Protein AF-0000000072590281 (afdb_homodimer)

InterPro domains:
  IPR000994 Peptidase M24 [PF00557] (17-246)
  IPR001714 Peptidase M24, methionine aminopeptidase [PR00599] (73-86)
  IPR001714 Peptidase M24, methionine aminopeptidase [PR00599] (96-112)
  IPR001714 Peptidase M24, methionine aminopeptidase [PR00599] (166-178)
  IPR001714 Peptidase M24, methionine aminopeptidase [PR00599] (197-209)
  IPR002467 Peptidase M24A, methionine aminopeptidase, subfamily 1 [MF_01974] (7-255)
  IPR002467 Peptidase M24A, methionine aminopeptidase, subfamily 1 [PS00680] (172-190)
  IPR00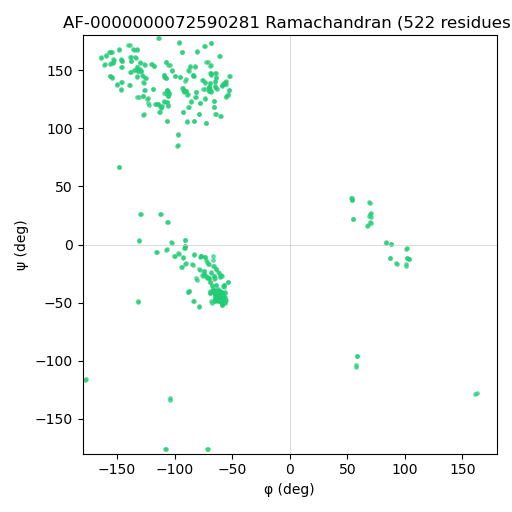2467 Peptidase M24A, methionine aminopeptidase, subfamily 1 [TIGR00500] (7-254)
  IPR002467 Peptidase M24A, methionine aminopeptidase, subfamily 1 [cd01086] (15-254)
  IPR036005 Creatinase/aminopeptidase-like [G3DSA:3.90.230.10] (5-262)
  IPR036005 Creatinase/aminopeptidase-like [SSF55920] (9-259)

Solvent-accessible surface area (backbone atoms only — not comparable to full-atom values): 25759 Å² total; per-residue (Å²): 125,67,49,61,65,60,65,64,64,49,48,72,70,51,48,54,39,26,38,51,12,13,43,50,26,31,48,47,58,61,60,50,56,81,68,62,44,64,70,40,27,38,30,57,52,32,50,52,50,42,48,43,35,40,71,72,64,66,29,41,46,48,40,42,56,48,58,66,36,86,40,38,36,27,43,13,51,35,26,25,54,40,50,15,71,51,31,77,82,47,54,41,43,74,35,37,39,34,28,46,33,31,27,22,33,29,93,69,13,30,14,49,35,29,40,68,45,70,19,81,68,47,51,67,70,59,50,50,49,43,52,51,43,43,46,29,53,50,56,28,59,72,66,45,34,54,66,38,53,55,41,51,44,1,37,48,22,34,56,51,42,48,73,71,62,31,23,58,44,75,56,47,30,21,24,5,50,35,50,33,80,71,38,38,52,76,36,53,51,40,72,49,91,59,90,80,43,58,37,43,57,33,31,37,32,33,52,48,51,38,34,19,62,46,68,45,53,64,48,67,41,96,85,73,52,30,24,29,34,69,83,62,33,45,34,30,36,31,34,38,24,34,34,32,30,90,84,15,65,42,66,45,32,66,42,77,82,52,59,63,64,74,104,124,68,49,62,66,59,67,63,65,50,50,72,68,52,47,54,38,27,39,52,11,13,41,52,25,31,49,48,58,60,59,50,57,80,66,62,43,62,72,41,27,40,30,57,52,34,49,54,51,41,48,44,35,41,71,73,64,66,31,41,46,48,40,42,54,50,58,66,36,87,38,39,38,27,44,14,51,35,27,25,54,40,49,16,71,51,31,78,83,48,56,41,42,76,34,38,41,33,28,47,33,31,27,23,32,28,95,69,13,32,13,48,35,30,40,68,46,67,19,80,70,48,52,66,70,59,51,50,48,41,51,50,44,43,48,29,53,51,56,29,59,73,66,45,35,52,65,38,52,55,40,50,45,1,36,49,24,34,56,53,42,46,73,72,61,32,24,59,43,76,57,45,30,21,26,5,50,34,51,33,79,72,38,38,51,77,35,53,52,41,71,52,92,60,89,80,41,57,38,44,56,33,32,37,32,33,51,49,51,38,37,20,60,47,66,47,53,62,48,68,42,95,84,73,52,30,26,28,33,68,84,63,34,46,34,32,37,32,34,40,23,33,33,33,30,90,83,15,67,43,67,45,33,67,44,78,82,53,60,62,64,76,103

Sequence (526 aa):
MDIIMSIDIKSTNEIIKIRKSCKIASEVLTMIENYIEPGISTEKLNKICHEYIVKKKHAFPASLGYCGFPKSVCISINDVVCHGIPNKKIILKDGDILNIDVAVIKDEYYGDTSKMFFVKDVKKEAIDLCKSTQKSLYLAIKKIHPGMRLRKIGSIIQKYIESKNYSIVREYCGHGIGKCFHEEPQILHYDAYDKEIKLKPGMIFTIEPMVNIGSKNVYTGKDGWTVKTKDKSLSAQYEHTILITNYGCEVMTLREEELLLKQMDIIMSIDIKSTNEIIKIRKSCKIASEVLTMIENYIEPGISTEKLNKICHEYIVKKKHAFPASLGYCGFPKSVCISINDVVCHGIPNKKIILKDGDILNIDVAVIKDEYYGDTSKMFFVKDVKKEAIDLCKSTQKSLYLAIKKIHPGMRLRKIGSIIQKYIESKNYSIVREYCGHGIGKCFHEEPQILHYDAYDKEIKLKPGMIFTIEPMVNIGSKNVYTGKDGWTVKTKDKSLSAQYEHTILITNYGCEVMTLREEELLLKQ

Secondary structure (DSSP, 8-state):
--EE-SPP---HHHHHHHHHHHHHHHHHHHHHGGG--TT-BHHHHHHHHHHIIIIIS--EETTTTGGG--SSSEEEETTEEE-PPP-TT-B--TT-EEEEEEEEEETTEEEEEEEEEE-SS--HHHHHHHHHHHHHHHHHHHH--TT-BTHHHHHHHHHHHHHTT-EE--SEEEEE-SSSSSEEEEE-SSS---TT-B--TT-EEEE--EEESS-S-EEE-TTSS-EEETT---EEE-BEEEEE-SSSEEETT--HHHHGGG-/--EE-SPP---HHHHHHHHHHHHHHHHHHHHHGGG--TT-BHHHHHHHHHHIIIIIS--EETTTTGGG--SSSEEEETTEEE-PPP-TT-B--TT-EEEEEEEEEETTEEEEEEEEEE-SS--HHHHHHHHHHHHHHHHHHHH--TT-BTHHHHHHHHHHHHHTT-EE--SEEEEE-SSSSSEEEEE-SSS---TT-B--TT-EEEE--EEESS-S-EEE-TTSS-EEETT---EEE-BEEEEE-SSSEEETT--HHHHGGG-

Organism: Wigglesworthia glossinidia brevipalpis (NCBI:txid36870)

Radius of gyration: 23.71 Å; Cα contacts (8 Å, |Δi|>4): 1382; chains: 2; bounding box: 49×71×56 Å

Foldseek 3Di:
DDADADFDQADPVLVVQQLLQLQLQLVLVVVLLVVQEFFAFQVVSQVVSQCCQCPVVVWAQPQPCVVHLHTSKWKAKFQWQTQHRTDRPHTDHAQIKIKIKTWIDDPLWIHIWIAIHHHHDHDPLLVCQRVLQVVLQVQLQVPFAFFDWLLVSLPSSQVSQVVVVKDWAFPAFKAWTTSDRHHDDTRGNHRDDRVRDTDDARTKMKGKIKIWRDDNDWDDDPVRGTIGHPVSGTMTMTMFIWGHHNGGIDGSNDHPVCVVVVD/DDADADFDQADPVQVVQQLLQLQLQLVLVVVLLVVQEFFAFLVVSQVVSQCCQCPVVVWAQPQPCVVHLHTSKWKAKFQWQTQHRTDRPHTDHAQIKIKIWTWIDDPLWIHIWIAMHHHHDHDPLLVCQRVLQVVLQVQLQVVFAFFDWLLVSLPSSQVSQVVVVKDWAFPAFKAWTTSDRHHDDTRGNHRDDRVRDTDDARTKMKGKIKIWRDDNDWDDDPVRGTIGHPVSGTMTMTMFIWGHHNGGIDGSNDHPVCVVVVD

pLDDT: mean 96.25, std 7.37, range [31.98, 98.94]

Structure (mmCIF, N/CA/C/O backbone):
data_AF-0000000072590281-model_v1
#
loop_
_entity.id
_entity.type
_entity.pdbx_description
1 polymer 'Methionine aminopeptidase'
#
loop_
_atom_site.group_PDB
_atom_site.id
_atom_site.type_symbol
_atom_site.label_atom_id
_atom_site.label_alt_id
_atom_site.label_comp_id
_atom_site.label_asym_id
_atom_site.label_entity_id
_atom_site.label_seq_id
_atom_site.pdbx_PDB_ins_code
_atom_site.Cartn_x
_atom_site.Cartn_y
_atom_site.Cartn_z
_atom_site.occupancy
_atom_site.B_iso_or_equiv
_atom_site.auth_seq_id
_atom_site.auth_comp_id
_atom_site.auth_asym_id
_atom_site.auth_atom_id
_atom_site.pdbx_PDB_model_num
ATOM 1 N N . MET A 1 1 ? -0.5 11.766 1.524 1 83.56 1 MET A N 1
ATOM 2 C CA . MET A 1 1 ? -1.452 10.766 2 1 83.56 1 MET A CA 1
ATOM 3 C C . MET A 1 1 ? -0.759 9.727 2.881 1 83.56 1 MET A C 1
ATOM 5 O O . MET A 1 1 ? 0.384 9.352 2.621 1 83.56 1 MET A O 1
ATOM 9 N N . ASP A 1 2 ? -1.492 9.344 3.893 1 83.31 2 ASP A N 1
ATOM 10 C CA . ASP A 1 2 ? -0.915 8.438 4.879 1 83.31 2 ASP A CA 1
ATOM 11 C C . ASP A 1 2 ? -1.476 7.027 4.723 1 83.31 2 ASP A C 1
ATOM 13 O O . ASP A 1 2 ? -2.527 6.836 4.109 1 83.31 2 ASP A O 1
ATOM 17 N N . ILE A 1 3 ? -0.644 6.117 5.176 1 82.38 3 ILE A N 1
ATOM 18 C CA . ILE A 1 3 ? -1.155 4.754 5.195 1 82.38 3 ILE A CA 1
ATOM 19 C C . ILE A 1 3 ? -2.238 4.621 6.266 1 82.38 3 ILE A C 1
ATOM 21 O O . ILE A 1 3 ? -2.072 5.102 7.387 1 82.38 3 ILE A O 1
ATOM 25 N N . ILE A 1 4 ? -3.33 4.035 5.887 1 81 4 ILE A N 1
ATOM 26 C CA . ILE A 1 4 ? -4.383 3.688 6.836 1 81 4 ILE A CA 1
ATOM 27 C C . ILE A 1 4 ? -4.086 2.328 7.461 1 81 4 ILE A C 1
ATOM 29 O O . ILE A 1 4 ? -3.984 1.321 6.758 1 81 4 ILE A O 1
ATOM 33 N N . MET A 1 5 ? -4.008 2.291 8.703 1 81.38 5 MET A N 1
ATOM 34 C CA . MET A 1 5 ? -3.639 1.045 9.367 1 81.38 5 MET A CA 1
ATOM 35 C C . MET A 1 5 ? -4.879 0.241 9.75 1 81.38 5 MET A C 1
ATOM 37 O O . MET A 1 5 ? -4.781 -0.947 10.062 1 81.38 5 MET A O 1
ATOM 41 N N . SER A 1 6 ? -6.043 0.885 9.648 1 84.31 6 SER A N 1
ATOM 42 C CA . SER A 1 6 ? -7.273 0.19 10.016 1 84.31 6 SER A CA 1
ATOM 43 C C . SER A 1 6 ? -7.77 -0.692 8.875 1 84.31 6 SER A C 1
ATOM 45 O O . SER A 1 6 ? -7.457 -0.441 7.707 1 84.31 6 SER A O 1
ATOM 47 N N . ILE A 1 7 ? -8.492 -1.733 9.227 1 92.62 7 ILE A N 1
ATOM 48 C CA . ILE A 1 7 ? -9.07 -2.648 8.25 1 92.62 7 ILE A CA 1
ATOM 49 C C . ILE A 1 7 ? -10.453 -2.156 7.836 1 92.62 7 ILE A C 1
ATOM 51 O O . ILE A 1 7 ? -11.312 -1.911 8.688 1 92.62 7 ILE A O 1
ATOM 55 N N . ASP A 1 8 ? -10.68 -2.059 6.609 1 91.31 8 ASP A N 1
ATOM 56 C CA . ASP A 1 8 ? -11.938 -1.557 6.07 1 91.31 8 ASP A CA 1
ATOM 57 C C . ASP A 1 8 ? -13 -2.652 6.051 1 91.31 8 ASP A C 1
ATOM 59 O O . ASP A 1 8 ? -12.758 -3.756 5.562 1 91.31 8 ASP A O 1
ATOM 63 N N . ILE A 1 9 ? -14.102 -2.357 6.625 1 95.81 9 ILE A N 1
ATOM 64 C CA . ILE A 1 9 ? -15.281 -3.201 6.477 1 95.81 9 ILE A CA 1
ATOM 65 C C . ILE A 1 9 ? -16.141 -2.697 5.316 1 95.81 9 ILE A C 1
ATOM 67 O O . ILE A 1 9 ? -16.719 -1.615 5.395 1 95.81 9 ILE A O 1
ATOM 71 N N . LYS A 1 10 ? -16.234 -3.51 4.277 1 97.38 10 LYS A N 1
ATOM 72 C CA . LYS A 1 10 ? -16.844 -3.07 3.021 1 97.38 10 LYS A CA 1
ATOM 73 C C . LYS A 1 10 ? -18.359 -3.018 3.133 1 97.38 10 LYS A C 1
ATOM 75 O O . LYS A 1 10 ? -18.969 -3.895 3.742 1 97.38 10 LYS A O 1
ATOM 80 N N . SER A 1 11 ? -18.938 -2.027 2.529 1 96 11 SER A N 1
ATOM 81 C CA . SER A 1 11 ? -20.391 -1.943 2.402 1 96 11 SER A CA 1
ATOM 82 C C . SER A 1 11 ? -20.906 -2.934 1.366 1 96 11 SER A C 1
ATOM 84 O O . SER A 1 11 ? -20.125 -3.494 0.588 1 96 11 SER A O 1
ATOM 86 N N . THR A 1 12 ? -22.219 -3.055 1.34 1 97.19 12 THR A N 1
ATOM 87 C CA . THR A 1 12 ? -22.844 -3.949 0.376 1 97.19 12 THR A CA 1
ATOM 88 C C . THR A 1 12 ? -22.531 -3.514 -1.053 1 97.19 12 THR A C 1
ATOM 90 O O . THR A 1 12 ? -22.25 -4.348 -1.914 1 97.19 12 THR A O 1
ATOM 93 N N . ASN A 1 13 ? -22.594 -2.252 -1.227 1 96.94 13 ASN A N 1
ATOM 94 C CA . ASN A 1 13 ? -22.312 -1.729 -2.561 1 96.94 13 ASN A CA 1
ATOM 95 C C . ASN A 1 13 ? -20.859 -1.986 -2.971 1 96.94 13 ASN A C 1
ATOM 97 O O . ASN A 1 13 ? -20.594 -2.365 -4.113 1 96.94 13 ASN A O 1
ATOM 101 N N . GLU A 1 14 ? -19.969 -1.779 -2.105 1 97.31 14 GLU A N 1
ATOM 102 C CA . GLU A 1 14 ? -18.562 -2.062 -2.381 1 97.31 14 GLU A CA 1
ATOM 103 C C . GLU A 1 14 ? -18.359 -3.541 -2.691 1 97.31 14 GLU A C 1
ATOM 105 O O . GLU A 1 14 ? -17.609 -3.887 -3.609 1 97.31 14 GLU A O 1
ATOM 110 N N . ILE A 1 15 ? -18.984 -4.359 -1.955 1 98.44 15 ILE A N 1
ATOM 111 C CA . ILE A 1 15 ? -18.859 -5.805 -2.119 1 98.44 15 ILE A CA 1
ATOM 112 C C . ILE A 1 15 ? -19.312 -6.203 -3.521 1 98.44 15 ILE A C 1
ATOM 114 O O . ILE A 1 15 ? -18.641 -7.008 -4.188 1 98.44 15 ILE A O 1
ATOM 118 N N . ILE A 1 16 ? -20.359 -5.645 -3.99 1 98.38 16 ILE A N 1
ATOM 119 C CA . ILE A 1 16 ? -20.891 -5.945 -5.316 1 98.38 16 ILE A CA 1
ATOM 120 C C . ILE A 1 16 ? -19.875 -5.555 -6.383 1 98.38 16 ILE A C 1
ATOM 122 O O . ILE A 1 16 ? -19.625 -6.316 -7.32 1 98.38 16 ILE A O 1
ATOM 126 N N . LYS A 1 17 ? -19.281 -4.434 -6.219 1 98.38 17 LYS A N 1
ATOM 127 C CA . LYS A 1 17 ? -18.312 -3.938 -7.191 1 98.38 17 LYS A CA 1
ATOM 128 C C . LYS A 1 17 ? -17.031 -4.781 -7.18 1 98.38 17 LYS A C 1
ATOM 130 O O . LYS A 1 17 ? -16.484 -5.098 -8.234 1 98.38 17 LYS A O 1
ATOM 135 N N . ILE A 1 18 ? -16.609 -5.129 -6 1 98.69 18 ILE A N 1
ATOM 136 C CA . ILE A 1 18 ? -15.406 -5.957 -5.883 1 98.69 18 ILE A CA 1
ATOM 137 C C . ILE A 1 18 ? -15.68 -7.336 -6.48 1 98.69 18 ILE A C 1
ATOM 139 O O . ILE A 1 18 ? -14.82 -7.898 -7.168 1 98.69 18 ILE A O 1
ATOM 143 N N . ARG A 1 19 ? -16.859 -7.855 -6.238 1 98.38 19 ARG A N 1
ATOM 144 C CA . ARG A 1 19 ? -17.25 -9.141 -6.805 1 98.38 19 ARG A CA 1
ATOM 145 C C . ARG A 1 19 ? -17.141 -9.125 -8.328 1 98.38 19 ARG A C 1
ATOM 147 O O . ARG A 1 19 ? -16.672 -10.102 -8.93 1 98.38 19 ARG A O 1
ATOM 154 N N . LYS A 1 20 ? -17.547 -8.055 -8.898 1 98.56 20 LYS A N 1
ATOM 155 C CA . LYS A 1 20 ? -17.469 -7.918 -10.344 1 98.56 20 LYS A CA 1
ATOM 156 C C . LYS A 1 20 ? -16.031 -7.988 -10.836 1 98.56 20 LYS A C 1
ATOM 158 O O . LYS A 1 20 ? -15.727 -8.703 -11.789 1 98.56 20 LYS A O 1
ATOM 163 N N . SER A 1 21 ? -15.148 -7.242 -10.219 1 98.81 21 SER A N 1
ATOM 164 C CA . SER A 1 21 ? -13.734 -7.258 -10.578 1 98.81 21 SER A CA 1
ATOM 165 C C . SER A 1 21 ? -13.125 -8.641 -10.375 1 98.81 21 SER A C 1
ATOM 167 O O . SER A 1 21 ? -12.336 -9.109 -11.203 1 98.81 21 SER A O 1
ATOM 169 N N . CYS A 1 22 ? -13.508 -9.289 -9.281 1 98.75 22 CYS A N 1
ATOM 170 C CA . CYS A 1 22 ? -13.008 -10.625 -8.977 1 98.75 22 CYS A CA 1
ATOM 171 C C . CYS A 1 22 ? -13.461 -11.625 -10.039 1 98.75 22 CYS A C 1
ATOM 173 O O . CYS A 1 22 ? -12.68 -12.477 -10.461 1 98.75 22 CYS A O 1
ATOM 175 N N . LYS A 1 23 ? -14.68 -11.508 -10.422 1 98.38 23 LYS A N 1
ATOM 176 C CA . LYS A 1 23 ? -15.203 -12.391 -11.461 1 98.38 23 LYS A CA 1
ATOM 177 C C . LYS A 1 23 ? -14.422 -12.227 -12.766 1 98.38 23 LYS A C 1
ATOM 179 O O . LYS A 1 23 ? -14.062 -13.211 -13.406 1 98.38 23 LYS A O 1
ATOM 184 N N . ILE A 1 24 ? -14.18 -11 -13.141 1 98.75 24 ILE A N 1
ATOM 185 C CA . ILE A 1 24 ? -13.438 -10.734 -14.367 1 98.75 24 ILE A CA 1
ATOM 186 C C . ILE A 1 24 ? -12.047 -11.352 -14.273 1 98.75 24 ILE A C 1
ATOM 188 O O . ILE A 1 24 ? -11.586 -12.016 -15.203 1 98.75 24 ILE A O 1
ATOM 192 N N . ALA A 1 25 ? -11.352 -11.125 -13.148 1 98.75 25 ALA A N 1
ATOM 193 C CA . ALA A 1 25 ? -10.016 -11.688 -12.953 1 98.75 25 ALA A CA 1
ATOM 194 C C . ALA A 1 25 ? -10.031 -13.203 -13.094 1 98.75 25 ALA A C 1
ATOM 196 O O . ALA A 1 25 ? -9.164 -13.789 -13.742 1 98.75 25 ALA A O 1
ATOM 197 N N . SER A 1 26 ? -11.008 -13.82 -12.484 1 98.25 26 SER A N 1
ATOM 198 C CA . SER A 1 26 ? -11.164 -15.273 -12.562 1 98.25 26 SER A CA 1
ATOM 199 C C . SER A 1 26 ? -11.391 -15.719 -14 1 98.25 26 SER A C 1
ATOM 201 O O . SER A 1 26 ? -10.836 -16.734 -14.438 1 98.25 26 SER A O 1
ATOM 203 N N . GLU A 1 27 ? -12.18 -15.016 -14.719 1 98.31 27 GLU A N 1
ATOM 204 C CA . GLU A 1 27 ? -12.484 -15.344 -16.109 1 98.31 27 GLU A CA 1
ATOM 205 C C . GLU A 1 27 ? -11.234 -15.258 -16.984 1 98.31 27 GLU A C 1
ATOM 207 O O . GLU A 1 27 ? -11.086 -16.016 -17.938 1 98.31 27 GLU A O 1
ATOM 212 N N . VAL A 1 28 ? -10.367 -14.32 -16.672 1 98.69 28 VAL A N 1
ATOM 213 C CA . VAL A 1 28 ? -9.117 -14.195 -17.406 1 98.69 28 VAL A CA 1
ATOM 214 C C . VAL A 1 28 ? -8.305 -15.484 -17.281 1 98.69 28 VAL A C 1
ATOM 216 O O . VAL A 1 28 ? -7.777 -15.992 -18.266 1 98.69 28 VAL A O 1
ATOM 219 N N . LEU A 1 29 ? -8.242 -16.031 -16.094 1 98.62 29 LEU A N 1
ATOM 220 C CA . LEU A 1 29 ? -7.477 -17.25 -15.852 1 98.62 29 LEU A CA 1
ATOM 221 C C . LEU A 1 29 ? -8.102 -18.422 -16.578 1 98.62 29 LEU A C 1
ATOM 223 O O . LEU A 1 29 ? -7.391 -19.297 -17.094 1 98.62 29 LEU A O 1
ATOM 227 N N . THR A 1 30 ? -9.383 -18.453 -16.578 1 97.56 30 THR A N 1
ATOM 228 C CA . THR A 1 30 ? -10.078 -19.516 -17.297 1 97.56 30 THR A CA 1
ATOM 229 C C . THR A 1 30 ? -9.828 -19.422 -18.797 1 97.56 30 THR A C 1
ATOM 231 O O . THR A 1 30 ? -9.492 -20.422 -19.438 1 97.56 30 THR A O 1
ATOM 234 N N . MET A 1 31 ? -9.938 -18.266 -19.312 1 98 31 MET A N 1
ATOM 235 C CA . MET A 1 31 ? -9.789 -18.031 -20.75 1 98 31 MET A CA 1
ATOM 236 C C . MET A 1 31 ? -8.367 -18.344 -21.203 1 98 31 MET A C 1
ATOM 238 O O . MET A 1 31 ? -8.172 -18.984 -22.234 1 98 31 MET A O 1
ATOM 242 N N . ILE A 1 32 ? -7.371 -17.969 -20.453 1 98.69 32 ILE A N 1
ATOM 243 C CA . ILE A 1 32 ? -5.984 -18 -20.906 1 98.69 32 ILE A CA 1
ATOM 244 C C . ILE A 1 32 ? -5.488 -19.438 -20.938 1 98.69 32 ILE A C 1
ATOM 246 O O . ILE A 1 32 ? -4.504 -19.75 -21.609 1 98.69 32 ILE A O 1
ATOM 250 N N . GLU A 1 33 ? -6.137 -20.281 -20.156 1 97.62 33 GLU A N 1
ATOM 251 C CA . GLU A 1 33 ? -5.734 -21.688 -20.062 1 97.62 33 GLU A CA 1
ATOM 252 C C . GLU A 1 33 ? -5.656 -22.328 -21.438 1 97.62 33 GLU A C 1
ATOM 254 O O . GLU A 1 33 ? -4.773 -23.156 -21.703 1 97.62 33 GLU A O 1
ATOM 259 N N . ASN A 1 34 ? -6.484 -21.922 -22.375 1 96.75 34 ASN A N 1
ATOM 260 C CA . ASN A 1 34 ? -6.59 -22.516 -23.719 1 96.75 34 ASN A CA 1
ATOM 261 C C . ASN A 1 34 ? -5.398 -22.141 -24.594 1 96.75 34 ASN A C 1
ATOM 263 O O . ASN A 1 34 ? -5.184 -22.75 -25.641 1 96.75 34 ASN A O 1
ATOM 267 N N . TYR A 1 35 ? -4.625 -21.234 -24.141 1 98.62 35 TYR A N 1
ATOM 268 C CA . TYR A 1 35 ? -3.529 -20.734 -24.969 1 98.62 35 TYR A CA 1
ATOM 269 C C . TYR A 1 35 ? -2.188 -21.25 -24.438 1 98.62 35 TYR A C 1
ATOM 271 O O . TYR A 1 35 ? -1.148 -21.031 -25.078 1 98.62 35 TYR A O 1
ATOM 279 N N . ILE A 1 36 ? -2.188 -21.938 -23.344 1 98.62 36 ILE A N 1
ATOM 280 C CA . ILE A 1 36 ? -0.951 -22.391 -22.719 1 98.62 36 ILE A CA 1
ATOM 281 C C . ILE A 1 36 ? -0.476 -23.672 -23.375 1 98.62 36 ILE A C 1
ATOM 283 O O . ILE A 1 36 ? -1.041 -24.75 -23.156 1 98.62 36 ILE A O 1
ATOM 287 N N . GLU A 1 37 ? 0.53 -23.547 -24.141 1 98.38 37 GLU A N 1
ATOM 288 C CA . GLU A 1 37 ? 1.135 -24.656 -24.875 1 98.38 37 GLU A CA 1
ATOM 289 C C . GLU A 1 37 ? 2.613 -24.391 -25.156 1 98.38 37 GLU A C 1
ATOM 291 O O . GLU A 1 37 ? 3.053 -23.234 -25.172 1 98.38 37 GLU A O 1
ATOM 296 N N . PRO A 1 38 ? 3.332 -25.531 -25.375 1 98.56 38 PRO A N 1
ATOM 297 C CA . PRO A 1 38 ? 4.742 -25.328 -25.719 1 98.56 38 PRO A CA 1
ATOM 298 C C . PRO A 1 38 ? 4.926 -24.422 -26.938 1 98.56 38 PRO A C 1
ATOM 300 O O . PRO A 1 38 ? 4.168 -24.531 -27.906 1 98.56 38 PRO A O 1
ATOM 303 N N . GLY A 1 39 ? 5.957 -23.516 -26.859 1 98.69 39 GLY A N 1
ATOM 304 C CA . GLY A 1 39 ? 6.293 -22.703 -28.016 1 98.69 39 GLY A CA 1
ATOM 305 C C . GLY A 1 39 ? 5.742 -21.297 -27.938 1 98.69 39 GLY A C 1
ATOM 306 O O . GLY A 1 39 ? 6.195 -20.406 -28.656 1 98.69 39 GLY A O 1
ATOM 307 N N . ILE A 1 40 ? 4.789 -21.031 -27.078 1 98.75 40 ILE A N 1
ATOM 308 C CA . ILE A 1 40 ? 4.238 -19.688 -26.938 1 98.75 40 ILE A CA 1
ATOM 309 C C . ILE A 1 40 ? 5.113 -18.859 -26 1 98.75 40 ILE A C 1
ATOM 311 O O . ILE A 1 40 ? 5.613 -19.375 -25 1 98.75 40 ILE A O 1
ATOM 315 N N . SER A 1 41 ? 5.238 -17.609 -26.266 1 98.88 41 SER A N 1
ATOM 316 C CA . SER A 1 41 ? 5.984 -16.734 -25.375 1 98.88 41 SER A CA 1
ATOM 317 C C . SER A 1 41 ? 5.098 -16.188 -24.25 1 98.88 41 SER A C 1
ATOM 319 O O . SER A 1 41 ? 3.885 -16.062 -24.422 1 98.88 41 SER A O 1
ATOM 321 N N . THR A 1 42 ? 5.688 -15.867 -23.172 1 98.88 42 THR A N 1
ATOM 322 C CA . THR A 1 42 ? 4.91 -15.273 -22.094 1 98.88 42 THR A CA 1
ATOM 323 C C . THR A 1 42 ? 4.379 -13.906 -22.484 1 98.88 42 THR A C 1
ATOM 325 O O . THR A 1 42 ? 3.314 -13.484 -22.031 1 98.88 42 THR A O 1
ATOM 328 N N . GLU A 1 43 ? 5.086 -13.227 -23.391 1 98.88 43 GLU A N 1
ATOM 329 C CA . GLU A 1 43 ? 4.59 -11.953 -23.906 1 98.88 43 GLU A CA 1
ATOM 330 C C . GLU A 1 43 ? 3.293 -12.141 -24.688 1 98.88 43 GLU A C 1
ATOM 332 O O . GLU A 1 43 ? 2.375 -11.32 -24.578 1 98.88 43 GLU A O 1
ATOM 337 N N . LYS A 1 44 ? 3.299 -13.133 -25.469 1 98.88 44 LYS A N 1
ATOM 338 C CA . LYS A 1 44 ? 2.066 -13.406 -26.203 1 98.88 44 LYS A CA 1
ATOM 339 C C . LYS A 1 44 ? 0.905 -13.68 -25.25 1 98.88 44 LYS A C 1
ATOM 341 O O . LYS A 1 44 ? -0.207 -13.188 -25.469 1 98.88 44 LYS A O 1
ATOM 346 N N . LEU A 1 45 ? 1.143 -14.438 -24.219 1 98.94 45 LEU A N 1
ATOM 347 C CA . LEU A 1 45 ? 0.119 -14.68 -23.203 1 98.94 45 LEU A CA 1
ATOM 348 C C . LEU A 1 45 ? -0.322 -13.375 -22.547 1 98.94 45 LEU A C 1
ATOM 350 O O . LEU A 1 45 ? -1.518 -13.148 -22.359 1 98.94 45 LEU A O 1
ATOM 354 N N . ASN A 1 46 ? 0.625 -12.531 -22.25 1 98.94 46 ASN A N 1
ATOM 355 C CA . ASN A 1 46 ? 0.331 -11.219 -21.672 1 98.94 46 ASN A CA 1
ATOM 356 C C . ASN A 1 46 ? -0.585 -10.406 -22.594 1 98.94 46 ASN A C 1
ATOM 358 O O . ASN A 1 46 ? -1.542 -9.789 -22.125 1 98.94 46 ASN A O 1
ATOM 362 N N . LYS A 1 47 ? -0.299 -10.406 -23.844 1 98.88 47 LYS A N 1
ATOM 363 C CA . LYS A 1 47 ? -1.089 -9.648 -24.812 1 98.88 47 LYS A CA 1
ATOM 364 C C . LYS A 1 47 ? -2.516 -10.18 -24.891 1 98.88 47 LYS A C 1
ATOM 366 O O . LYS A 1 47 ? -3.471 -9.406 -24.969 1 98.88 47 LYS A O 1
ATOM 371 N N . ILE A 1 48 ? -2.604 -11.469 -24.844 1 98.94 48 ILE A N 1
ATOM 372 C CA . ILE A 1 48 ? -3.92 -12.094 -24.906 1 98.94 48 ILE A CA 1
ATOM 373 C C . ILE A 1 48 ? -4.734 -11.688 -23.672 1 98.94 48 ILE A C 1
ATOM 375 O O . ILE A 1 48 ? -5.898 -11.305 -23.781 1 98.94 48 ILE A O 1
ATOM 379 N N . CYS A 1 49 ? -4.145 -11.75 -22.5 1 98.94 49 CYS A N 1
ATOM 380 C CA . CYS A 1 49 ? -4.812 -11.344 -21.281 1 98.94 49 CYS A CA 1
ATOM 381 C C . CYS A 1 49 ? -5.203 -9.867 -21.328 1 98.94 49 CYS A C 1
ATOM 383 O O . CYS A 1 49 ? -6.32 -9.508 -20.969 1 98.94 49 CYS A O 1
ATOM 385 N N . HIS A 1 50 ? -4.285 -9.07 -21.828 1 98.94 50 HIS A N 1
ATOM 386 C CA . HIS A 1 50 ? -4.531 -7.637 -21.938 1 98.94 50 HIS A CA 1
ATOM 387 C C . HIS A 1 50 ? -5.754 -7.355 -22.797 1 98.94 50 HIS A C 1
ATOM 389 O O . HIS A 1 50 ? -6.637 -6.594 -22.406 1 98.94 50 HIS A O 1
ATOM 395 N N . GLU A 1 51 ? -5.738 -7.938 -23.938 1 98.88 51 GLU A N 1
ATOM 396 C CA . GLU A 1 51 ? -6.832 -7.715 -24.875 1 98.88 51 GLU A CA 1
ATOM 397 C C . GLU A 1 51 ? -8.164 -8.172 -24.297 1 98.88 51 GLU A C 1
ATOM 399 O O . GLU A 1 51 ? -9.18 -7.488 -24.438 1 98.88 51 GLU A O 1
ATOM 404 N N . TYR A 1 52 ? -8.125 -9.312 -23.609 1 98.88 52 TYR A N 1
ATOM 405 C CA . TYR A 1 52 ? -9.344 -9.812 -23 1 98.88 52 TYR A CA 1
ATOM 406 C C . TYR A 1 52 ? -9.852 -8.859 -21.922 1 98.88 52 TYR A C 1
ATOM 408 O O . TYR A 1 52 ? -11.039 -8.531 -21.875 1 98.88 52 TYR A O 1
ATOM 416 N N . ILE A 1 53 ? -9 -8.383 -21.094 1 98.88 53 ILE A N 1
ATOM 417 C CA . ILE A 1 53 ? -9.352 -7.504 -19.984 1 98.88 53 ILE A CA 1
ATOM 418 C C . ILE A 1 53 ? -9.898 -6.184 -20.531 1 98.88 53 ILE A C 1
ATOM 420 O O . ILE A 1 53 ? -10.969 -5.73 -20.109 1 98.88 53 ILE A O 1
ATOM 424 N N . VAL A 1 54 ? -9.203 -5.582 -21.484 1 98.81 54 VAL A N 1
ATOM 425 C CA . VAL A 1 54 ? -9.492 -4.215 -21.906 1 98.81 54 VAL A CA 1
ATOM 426 C C . VAL A 1 54 ? -10.625 -4.227 -22.938 1 98.81 54 VAL A C 1
ATOM 428 O O . VAL A 1 54 ? -11.594 -3.48 -22.797 1 98.81 54 VAL A O 1
ATOM 431 N N . LYS A 1 55 ? -10.516 -5.043 -23.875 1 98.69 55 LYS A N 1
ATOM 432 C CA . LYS A 1 55 ? -11.445 -4.969 -25 1 98.69 55 LYS A CA 1
ATOM 433 C C . LYS A 1 55 ? -12.711 -5.773 -24.734 1 98.69 55 LYS A C 1
ATOM 435 O O . LYS A 1 55 ? -13.805 -5.355 -25.109 1 98.69 55 LYS A O 1
ATOM 440 N N . LYS A 1 56 ? -12.609 -6.957 -24.125 1 98.56 56 LYS A N 1
ATOM 441 C CA . LYS A 1 56 ? -13.766 -7.82 -23.938 1 98.56 56 LYS A CA 1
ATOM 442 C C . LYS A 1 56 ? -14.484 -7.488 -22.625 1 98.56 56 LYS A C 1
ATOM 444 O O . LYS A 1 56 ? -15.719 -7.457 -22.578 1 98.56 56 LYS A O 1
ATOM 449 N N . LYS A 1 57 ? -13.719 -7.246 -21.609 1 98.75 57 LYS A N 1
ATOM 450 C CA . LYS A 1 57 ? -14.328 -7.07 -20.281 1 98.75 57 LYS A CA 1
ATOM 451 C C . LYS A 1 57 ? -14.453 -5.59 -19.938 1 98.75 57 LYS A C 1
ATOM 453 O O . LYS A 1 57 ? -15.102 -5.234 -18.953 1 98.75 57 LYS A O 1
ATOM 458 N N . HIS A 1 58 ? -13.844 -4.711 -20.719 1 98.62 58 HIS A N 1
ATOM 459 C CA . HIS A 1 58 ? -13.875 -3.273 -20.484 1 98.62 58 HIS A CA 1
ATOM 460 C C . HIS A 1 58 ? -13.422 -2.932 -19.062 1 98.62 58 HIS A C 1
ATOM 462 O O . HIS A 1 58 ? -14.086 -2.166 -18.359 1 98.62 58 HIS A O 1
ATOM 468 N N . ALA A 1 59 ? -12.422 -3.627 -18.641 1 98.81 59 ALA A N 1
ATOM 469 C CA . ALA A 1 59 ? -11.711 -3.389 -17.391 1 98.81 59 ALA A CA 1
ATOM 470 C C . ALA A 1 59 ? -10.273 -2.955 -17.641 1 98.81 59 ALA A C 1
ATOM 472 O O . ALA A 1 59 ? -9.875 -2.754 -18.797 1 98.81 59 ALA A O 1
ATOM 473 N N . PHE A 1 60 ? -9.555 -2.674 -16.625 1 98.62 60 PHE A N 1
ATOM 474 C CA . PHE A 1 60 ? -8.156 -2.287 -16.734 1 98.62 60 PHE A CA 1
ATOM 475 C C . PHE A 1 60 ? -7.258 -3.273 -16 1 98.62 60 PHE A C 1
ATOM 477 O O . PHE A 1 60 ? -7.582 -3.709 -14.898 1 98.62 60 PHE A O 1
ATOM 484 N N . PRO A 1 61 ? -6.156 -3.695 -16.656 1 98.81 61 PRO A N 1
ATOM 485 C CA . PRO A 1 61 ? -5.195 -4.52 -15.922 1 98.81 61 PRO A CA 1
ATOM 486 C C . PRO A 1 61 ? -4.512 -3.752 -14.789 1 98.81 61 PRO A C 1
ATOM 488 O O . PRO A 1 61 ? -3.77 -2.801 -15.047 1 98.81 61 PRO A O 1
ATOM 491 N N . ALA A 1 62 ? -4.684 -4.172 -13.609 1 98.38 62 ALA A N 1
ATOM 492 C CA . ALA A 1 62 ? -4.25 -3.43 -12.43 1 98.38 62 ALA A CA 1
ATOM 493 C C . ALA A 1 62 ? -2.729 -3.398 -12.328 1 98.38 62 ALA A C 1
ATOM 495 O O . ALA A 1 62 ? -2.154 -2.428 -11.828 1 98.38 62 ALA A O 1
ATOM 496 N N . SER A 1 63 ? -2.062 -4.457 -12.797 1 97.88 63 SER A N 1
ATOM 497 C CA . SER A 1 63 ? -0.614 -4.562 -12.656 1 97.88 63 SER A CA 1
ATOM 498 C C . SER A 1 63 ? 0.101 -3.598 -13.602 1 97.88 63 SER A C 1
ATOM 500 O O . SER A 1 63 ? 1.229 -3.182 -13.328 1 97.88 63 SER A O 1
ATOM 502 N N . LEU A 1 64 ? -0.542 -3.275 -14.703 1 98 64 LEU A N 1
ATOM 503 C CA . LEU A 1 64 ? 0.099 -2.449 -15.719 1 98 64 LEU A CA 1
ATOM 504 C C . LEU A 1 64 ? 0.39 -1.053 -15.18 1 98 64 LEU A C 1
ATOM 506 O O . LEU A 1 64 ? -0.533 -0.306 -14.844 1 98 64 LEU A O 1
ATOM 510 N N . GLY A 1 65 ? 1.69 -0.75 -15.031 1 95.19 65 GLY A N 1
ATOM 511 C CA . GLY A 1 65 ? 2.121 0.558 -14.57 1 95.19 65 GLY A CA 1
ATOM 512 C C . GLY A 1 65 ? 2.174 0.667 -13.055 1 95.19 65 GLY A C 1
ATOM 513 O O . GLY A 1 65 ? 2.67 1.659 -12.516 1 95.19 65 GLY A O 1
ATOM 514 N N . TYR A 1 66 ? 1.619 -0.301 -12.336 1 95.06 66 TYR A N 1
ATOM 515 C CA . TYR A 1 66 ? 1.616 -0.271 -10.875 1 95.06 66 TYR A CA 1
ATOM 516 C C . TYR A 1 66 ? 3.037 -0.262 -10.328 1 95.06 66 TYR A C 1
ATOM 518 O O . TYR A 1 66 ? 3.771 -1.244 -10.469 1 95.06 66 TYR A O 1
ATOM 526 N N . CYS A 1 67 ? 3.449 0.881 -9.734 1 93.56 67 CYS A N 1
ATOM 527 C CA . CYS A 1 67 ? 4.789 1.078 -9.195 1 93.56 67 CYS A CA 1
ATOM 528 C C . CYS A 1 67 ? 5.852 0.798 -10.258 1 93.56 67 CYS A C 1
ATOM 530 O O . CYS A 1 67 ? 6.934 0.309 -9.938 1 93.56 67 CYS A O 1
ATOM 532 N N . GLY A 1 68 ? 5.469 0.879 -11.531 1 93.94 68 GLY A N 1
ATOM 533 C CA . GLY A 1 68 ? 6.414 0.764 -12.633 1 93.94 68 GLY A CA 1
ATOM 534 C C . GLY A 1 68 ? 6.406 -0.606 -13.281 1 93.94 68 GLY A C 1
ATOM 535 O O . GLY A 1 68 ? 7.168 -0.857 -14.219 1 93.94 68 GLY A O 1
ATOM 536 N N . PHE A 1 69 ? 5.645 -1.562 -12.789 1 97.25 69 PHE A N 1
ATOM 537 C CA . PHE A 1 69 ? 5.574 -2.863 -13.438 1 97.25 69 PHE A CA 1
ATOM 538 C C . PHE A 1 69 ? 5.109 -2.717 -14.883 1 97.25 69 PHE A C 1
ATOM 540 O O . PHE A 1 69 ? 4.078 -2.098 -15.148 1 97.25 69 PHE A O 1
ATOM 547 N N . PRO A 1 70 ? 5.641 -3.373 -15.812 1 97.75 70 PRO A N 1
ATOM 548 C CA . PRO A 1 70 ? 5.477 -2.924 -17.203 1 97.75 70 PRO A CA 1
ATOM 549 C C . PRO A 1 70 ? 4.441 -3.74 -17.969 1 97.75 70 PRO A C 1
ATOM 551 O O . PRO A 1 70 ? 4.223 -3.504 -19.156 1 97.75 70 PRO A O 1
ATOM 554 N N . LYS A 1 71 ? 3.777 -4.742 -17.328 1 98.75 71 LYS A N 1
ATOM 555 C CA . LYS A 1 71 ? 2.922 -5.66 -18.078 1 98.75 71 LYS A CA 1
ATOM 556 C C . LYS A 1 71 ? 1.569 -5.828 -17.391 1 98.75 71 LYS A C 1
ATOM 558 O O . LYS A 1 71 ? 1.361 -5.332 -16.281 1 98.75 71 LYS A O 1
ATOM 563 N N . SER A 1 72 ? 0.674 -6.438 -18.125 1 98.81 72 SER A N 1
ATOM 564 C CA . SER A 1 72 ? -0.718 -6.508 -17.703 1 98.81 72 SER A CA 1
ATOM 565 C C . SER A 1 72 ? -0.925 -7.625 -16.672 1 98.81 72 SER A C 1
ATOM 567 O O . SER A 1 72 ? -1.816 -7.539 -15.828 1 98.81 72 SER A O 1
ATOM 569 N N . VAL A 1 73 ? -0.135 -8.656 -16.781 1 98.88 73 VAL A N 1
ATOM 570 C CA . VAL A 1 73 ? -0.213 -9.766 -15.852 1 98.88 73 VAL A CA 1
ATOM 571 C C . VAL A 1 73 ? 1.193 -10.219 -15.461 1 98.88 73 VAL A C 1
ATOM 573 O O . VAL A 1 73 ? 2.17 -9.875 -16.125 1 98.88 73 VAL A O 1
ATOM 576 N N . CYS A 1 74 ? 1.318 -10.875 -14.344 1 98.81 74 CYS A N 1
ATOM 577 C CA . CYS A 1 74 ? 2.562 -11.531 -13.977 1 98.81 74 CYS A CA 1
ATOM 578 C C . CYS A 1 74 ? 2.559 -12.992 -14.422 1 98.81 74 CYS A C 1
ATOM 580 O O . CYS A 1 74 ? 1.558 -13.695 -14.258 1 98.81 74 CYS A O 1
ATOM 582 N N . ILE A 1 75 ? 3.625 -13.43 -14.992 1 98.88 75 ILE A N 1
ATOM 583 C CA . ILE A 1 75 ? 3.768 -14.828 -15.383 1 98.88 75 ILE A CA 1
ATOM 584 C C . ILE A 1 75 ? 5.059 -15.398 -14.797 1 98.88 75 ILE A C 1
ATOM 586 O O . ILE A 1 75 ? 6.156 -15.016 -15.211 1 98.88 75 ILE A O 1
ATOM 590 N N . SER A 1 76 ? 4.926 -16.312 -13.875 1 98.88 76 SER A N 1
ATOM 591 C CA . SER A 1 76 ? 6.047 -16.859 -13.125 1 98.88 76 SER A CA 1
ATOM 592 C C . SER A 1 76 ? 6.262 -18.328 -13.453 1 98.88 76 SER A C 1
ATOM 594 O O . SER A 1 76 ? 5.453 -19.188 -13.078 1 98.88 76 SER A O 1
ATOM 596 N N . ILE A 1 77 ? 7.363 -18.641 -14.07 1 98.88 77 ILE A N 1
ATOM 597 C CA . ILE A 1 77 ? 7.621 -19.984 -14.578 1 98.88 77 ILE A CA 1
ATOM 598 C C . ILE A 1 77 ? 8.625 -20.688 -13.672 1 98.88 77 ILE A C 1
ATOM 600 O O . ILE A 1 77 ? 9.68 -20.141 -13.352 1 98.88 77 ILE A O 1
ATOM 604 N N . ASN A 1 78 ? 8.344 -21.859 -13.258 1 98.81 78 ASN A N 1
ATOM 605 C CA . ASN A 1 78 ? 9.258 -22.797 -12.602 1 98.81 78 ASN A CA 1
ATOM 606 C C . ASN A 1 78 ? 9.852 -22.203 -11.328 1 98.81 78 ASN A C 1
ATOM 608 O O . ASN A 1 78 ? 9.203 -22.203 -10.281 1 98.81 78 ASN A O 1
ATOM 612 N N . ASP A 1 79 ? 11.062 -21.625 -11.406 1 98.81 79 ASP A N 1
ATOM 613 C CA . ASP A 1 79 ? 11.719 -21.156 -10.188 1 98.81 79 ASP A CA 1
ATOM 614 C C . ASP A 1 79 ? 11.359 -19.703 -9.898 1 98.81 79 ASP A C 1
ATOM 616 O O . ASP A 1 79 ? 11.828 -19.125 -8.914 1 98.81 79 ASP A O 1
ATOM 620 N N . VAL A 1 80 ? 10.562 -19.109 -10.766 1 98.81 80 VAL A N 1
ATOM 621 C CA . VAL A 1 80 ? 10.047 -17.766 -10.492 1 98.81 80 VAL A CA 1
ATOM 622 C C . VAL A 1 80 ? 8.891 -17.859 -9.5 1 98.81 80 VAL A C 1
ATOM 624 O O . VAL A 1 80 ? 7.883 -18.516 -9.773 1 98.81 80 VAL A O 1
ATOM 627 N N . VAL A 1 81 ? 8.984 -17.188 -8.359 1 98.69 81 VAL A N 1
ATOM 628 C CA . VAL A 1 81 ? 8.031 -17.234 -7.258 1 98.69 81 VAL A CA 1
ATOM 629 C C . VAL A 1 81 ? 6.82 -16.359 -7.582 1 98.69 81 VAL A C 1
ATOM 631 O O . VAL A 1 81 ? 5.676 -16.812 -7.473 1 98.69 81 VAL A O 1
ATOM 634 N N . CYS A 1 82 ? 7.113 -15.125 -7.918 1 98.25 82 CYS A N 1
ATOM 635 C CA . CYS A 1 82 ? 6.059 -14.188 -8.273 1 98.25 82 CYS A CA 1
ATOM 636 C C . CYS A 1 82 ? 6.613 -13.031 -9.094 1 98.25 82 CYS A C 1
ATOM 638 O O . CYS A 1 82 ? 7.824 -12.938 -9.312 1 98.25 82 CYS A O 1
ATOM 640 N N . HIS A 1 83 ? 5.781 -12.305 -9.75 1 98.12 83 HIS A N 1
ATOM 641 C CA . HIS A 1 83 ? 6.023 -11.055 -10.461 1 98.12 83 HIS A CA 1
ATOM 642 C C . HIS A 1 83 ? 6.891 -11.281 -11.695 1 98.12 83 HIS A C 1
ATOM 644 O O . HIS A 1 83 ? 7.672 -10.406 -12.078 1 98.12 83 HIS A O 1
ATOM 650 N N . GLY A 1 84 ? 6.879 -12.484 -12.227 1 98.62 84 GLY A N 1
ATOM 651 C CA . GLY A 1 84 ? 7.535 -12.664 -13.508 1 98.62 84 GLY A CA 1
ATOM 652 C C . GLY A 1 84 ? 7.043 -11.703 -14.57 1 98.62 84 GLY A C 1
ATOM 653 O O . GLY A 1 84 ? 5.836 -11.586 -14.805 1 98.62 84 GLY A O 1
ATOM 654 N N . ILE A 1 85 ? 7.957 -11.023 -15.242 1 98.75 85 ILE A N 1
ATOM 655 C CA . ILE A 1 85 ? 7.602 -10.078 -16.281 1 98.75 85 ILE A CA 1
ATOM 656 C C . ILE A 1 85 ? 7.508 -10.797 -17.625 1 98.75 85 ILE A C 1
ATOM 658 O O . ILE A 1 85 ? 8.492 -11.352 -18.109 1 98.75 85 ILE A O 1
ATOM 662 N N . PRO A 1 86 ? 6.32 -10.766 -18.203 1 98.88 86 PRO A N 1
ATOM 663 C CA . PRO A 1 86 ? 6.203 -11.359 -19.531 1 98.88 86 PRO A CA 1
ATOM 664 C C . PRO A 1 86 ? 7.242 -10.82 -20.516 1 98.88 86 PRO A C 1
ATOM 666 O O . PRO A 1 86 ? 7.566 -9.633 -20.484 1 98.88 86 PRO A O 1
ATOM 669 N N . ASN A 1 87 ? 7.684 -11.68 -21.375 1 98.56 87 ASN A N 1
ATOM 670 C CA . ASN A 1 87 ? 8.805 -11.391 -22.266 1 98.56 87 ASN A CA 1
ATOM 671 C C . ASN A 1 87 ? 8.742 -12.219 -23.547 1 98.56 87 ASN A C 1
ATOM 673 O O . ASN A 1 87 ? 8.383 -13.398 -23.5 1 98.56 87 ASN A O 1
ATOM 677 N N . LYS A 1 88 ? 9.156 -11.648 -24.703 1 98.5 88 LYS A N 1
ATOM 678 C CA . LYS A 1 88 ? 9.109 -12.32 -26 1 98.5 88 LYS A CA 1
ATOM 679 C C . LYS A 1 88 ? 10.102 -13.477 -26.047 1 98.5 88 LYS A C 1
ATOM 681 O O . LYS A 1 88 ? 9.906 -14.438 -26.797 1 98.5 88 LYS A O 1
ATOM 686 N N . LYS A 1 89 ? 11.102 -13.383 -25.25 1 98.38 89 LYS A N 1
ATOM 687 C CA . LYS A 1 89 ? 12.18 -14.367 -25.297 1 98.38 89 LYS A CA 1
ATOM 688 C C . LYS A 1 89 ? 11.914 -15.539 -24.375 1 98.38 89 LYS A C 1
ATOM 690 O O . LYS A 1 89 ? 12.609 -16.547 -24.422 1 98.38 89 LYS A O 1
ATOM 695 N N . ILE A 1 90 ? 11.039 -15.391 -23.5 1 98.56 90 ILE A N 1
ATOM 696 C CA . ILE A 1 90 ? 10.688 -16.484 -22.609 1 98.56 90 ILE A CA 1
ATOM 697 C C . ILE A 1 90 ? 9.578 -17.328 -23.234 1 98.56 90 ILE A C 1
ATOM 699 O O . ILE A 1 90 ? 8.406 -16.938 -23.219 1 98.56 90 ILE A O 1
ATOM 703 N N . ILE A 1 91 ? 10.016 -18.5 -23.688 1 98.81 91 ILE A N 1
ATOM 704 C CA . ILE A 1 91 ? 9.133 -19.391 -24.422 1 98.81 91 ILE A CA 1
ATOM 705 C C . ILE A 1 91 ? 8.797 -20.609 -23.547 1 98.81 91 ILE A C 1
ATOM 707 O O . ILE A 1 91 ? 9.688 -21.234 -22.984 1 98.81 91 ILE A O 1
ATOM 711 N N . LEU A 1 92 ? 7.504 -20.906 -23.453 1 98.81 92 LEU A N 1
ATOM 712 C CA . LEU A 1 92 ? 7.086 -22.062 -22.672 1 98.81 92 LEU A CA 1
ATOM 713 C C . LEU A 1 92 ? 7.594 -23.359 -23.297 1 98.81 92 LEU A C 1
ATOM 715 O O . LEU A 1 92 ? 7.582 -23.5 -24.516 1 98.81 92 LEU A O 1
ATOM 719 N N . LYS A 1 93 ? 8.008 -24.234 -22.453 1 98.75 93 LYS A N 1
ATOM 720 C CA . LYS A 1 93 ? 8.477 -25.562 -22.875 1 98.75 93 LYS A CA 1
ATOM 721 C C . LYS A 1 93 ? 7.629 -26.672 -22.25 1 98.75 93 LYS A C 1
ATOM 723 O O . LYS A 1 93 ? 7.031 -26.484 -21.188 1 98.75 93 LYS A O 1
ATOM 728 N N . ASP A 1 94 ? 7.648 -27.781 -22.953 1 98.56 94 ASP A N 1
ATOM 729 C CA . ASP A 1 94 ? 7.027 -28.969 -22.375 1 98.56 94 ASP A CA 1
ATOM 730 C C . ASP A 1 94 ? 7.613 -29.297 -21 1 98.56 94 ASP A C 1
ATOM 732 O O . ASP A 1 94 ? 8.836 -29.297 -20.828 1 98.56 94 ASP A O 1
ATOM 736 N N . GLY A 1 95 ? 6.715 -29.453 -20.016 1 98.75 95 GLY A N 1
ATOM 737 C CA . GLY A 1 95 ? 7.172 -29.797 -18.688 1 98.75 95 GLY A CA 1
ATOM 738 C C . GLY A 1 95 ? 7.207 -28.609 -17.734 1 98.75 95 GLY A C 1
ATOM 739 O O . GLY A 1 95 ? 7.348 -28.766 -16.531 1 98.75 95 GLY A O 1
ATOM 740 N N . ASP A 1 96 ? 7.062 -27.375 -18.266 1 98.88 96 ASP A N 1
ATOM 741 C CA . ASP A 1 96 ? 7.047 -26.172 -17.422 1 98.88 96 ASP A CA 1
ATOM 742 C C . ASP A 1 96 ? 5.789 -26.125 -16.562 1 98.88 96 ASP A C 1
ATOM 744 O O . ASP A 1 96 ? 4.73 -26.609 -16.969 1 98.88 96 ASP A O 1
ATOM 748 N N . ILE A 1 97 ? 5.906 -25.594 -15.398 1 98.94 97 ILE A N 1
ATOM 749 C CA . ILE A 1 97 ? 4.766 -25.062 -14.648 1 98.94 97 ILE A CA 1
ATOM 750 C C . ILE A 1 97 ? 4.84 -23.547 -14.594 1 98.94 97 ILE A C 1
ATOM 752 O O . ILE A 1 97 ? 5.93 -22.969 -14.602 1 98.94 97 ILE A O 1
ATOM 756 N N . LEU A 1 98 ? 3.666 -22.891 -14.609 1 98.88 98 LEU A N 1
ATOM 757 C CA . LEU A 1 98 ? 3.699 -21.438 -14.531 1 98.88 98 LEU A CA 1
ATOM 758 C C . LEU A 1 98 ? 2.498 -20.906 -13.758 1 98.88 98 LEU A C 1
ATOM 760 O O . LEU A 1 98 ? 1.404 -21.469 -13.836 1 98.88 98 LEU A O 1
ATOM 764 N N . ASN A 1 99 ? 2.736 -19.906 -12.953 1 98.88 99 ASN A N 1
ATOM 765 C CA . ASN A 1 99 ? 1.684 -19.109 -12.32 1 98.88 99 ASN A CA 1
ATOM 766 C C . ASN A 1 99 ? 1.323 -17.891 -13.156 1 98.88 99 ASN A C 1
ATOM 768 O O . ASN A 1 99 ? 2.207 -17.203 -13.672 1 98.88 99 ASN A O 1
ATOM 772 N N . ILE A 1 100 ? 0.107 -17.656 -13.391 1 98.94 100 ILE A N 1
ATOM 773 C CA . ILE A 1 100 ? -0.373 -16.406 -13.945 1 98.94 100 ILE A CA 1
ATOM 774 C C . ILE A 1 100 ? -1.193 -15.656 -12.898 1 98.94 100 ILE A C 1
ATOM 776 O O . ILE A 1 100 ? -2.199 -16.172 -12.398 1 98.94 100 ILE A O 1
ATOM 780 N N . ASP A 1 101 ? -0.747 -14.508 -12.531 1 98.88 101 ASP A N 1
ATOM 781 C CA . ASP A 1 101 ? -1.365 -13.633 -11.547 1 98.88 101 ASP A CA 1
ATOM 782 C C . ASP A 1 101 ? -2.055 -12.445 -12.219 1 98.88 101 ASP A C 1
ATOM 784 O O . ASP A 1 101 ? -1.403 -11.633 -12.875 1 98.88 101 ASP A O 1
ATOM 788 N N . VAL A 1 102 ? -3.338 -12.352 -12.008 1 98.75 102 VAL A N 1
ATOM 789 C CA . VAL A 1 102 ? -4.172 -11.383 -12.703 1 98.75 102 VAL A CA 1
ATOM 790 C C . VAL A 1 102 ? -4.898 -10.5 -11.688 1 98.75 102 VAL A C 1
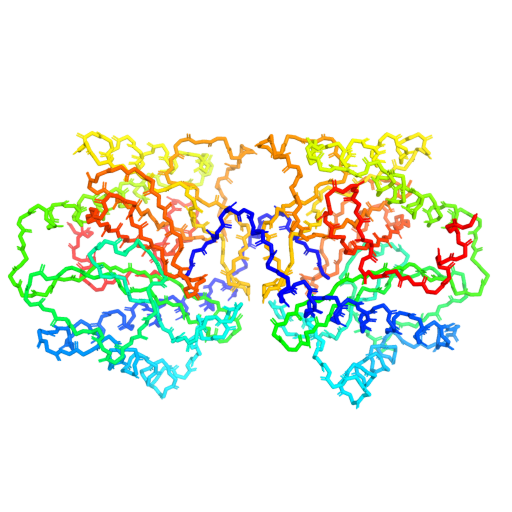ATOM 792 O O . VAL A 1 102 ? -5.57 -11 -10.789 1 98.75 102 VAL A O 1
ATOM 795 N N . ALA A 1 103 ? -4.762 -9.258 -11.82 1 98.81 103 ALA A N 1
ATOM 796 C CA . ALA A 1 103 ? -5.559 -8.266 -11.102 1 98.81 103 ALA A CA 1
ATOM 797 C C . ALA A 1 103 ? -6.188 -7.262 -12.062 1 98.81 103 ALA A C 1
ATOM 799 O O . ALA A 1 103 ? -5.551 -6.836 -13.031 1 98.81 103 ALA A O 1
ATOM 800 N N . VAL A 1 104 ? -7.43 -6.867 -11.828 1 98.69 104 VAL A N 1
ATOM 801 C CA . VAL A 1 104 ? -8.109 -5.934 -12.719 1 98.69 104 VAL A CA 1
ATOM 802 C C . VAL A 1 104 ? -8.805 -4.852 -11.898 1 98.69 104 VAL A C 1
ATOM 804 O O . VAL A 1 104 ? -9 -5.004 -10.688 1 98.69 104 VAL A O 1
ATOM 807 N N . ILE A 1 105 ? -9.094 -3.814 -12.539 1 98.56 105 ILE A N 1
ATOM 808 C CA . ILE A 1 105 ? -9.898 -2.725 -12 1 98.56 105 ILE A CA 1
ATOM 809 C C . ILE A 1 105 ? -11.188 -2.586 -12.812 1 98.56 105 ILE A C 1
ATOM 811 O O . ILE A 1 105 ? -11.148 -2.441 -14.031 1 98.56 105 ILE A O 1
ATOM 815 N N . LYS A 1 106 ? -12.195 -2.705 -12.188 1 98.56 106 LYS A N 1
ATOM 816 C CA . LYS A 1 106 ? -13.5 -2.432 -12.781 1 98.56 106 LYS A CA 1
ATOM 817 C C . LYS A 1 106 ? -14.344 -1.548 -11.867 1 98.56 106 LYS A C 1
ATOM 819 O O . LYS A 1 106 ? -14.477 -1.826 -10.672 1 98.56 106 LYS A O 1
ATOM 824 N N . ASP A 1 107 ? -14.859 -0.459 -12.383 1 97.06 107 ASP A N 1
ATOM 825 C CA . ASP A 1 107 ? -15.703 0.468 -11.633 1 97.06 107 ASP A CA 1
ATOM 826 C C . ASP A 1 107 ? -15.016 0.92 -10.352 1 97.06 107 ASP A C 1
ATOM 828 O O . ASP A 1 107 ? -15.609 0.872 -9.273 1 97.06 107 ASP A O 1
ATOM 832 N N . GLU A 1 108 ? -13.734 1.14 -10.398 1 96.5 108 GLU A N 1
ATOM 833 C CA . GLU A 1 108 ? -12.906 1.766 -9.367 1 96.5 108 GLU A CA 1
ATOM 834 C C . GLU A 1 108 ? -12.477 0.75 -8.312 1 96.5 108 GLU A C 1
ATOM 836 O O . GLU A 1 108 ? -11.828 1.107 -7.332 1 96.5 108 GLU A O 1
ATOM 841 N N . TYR A 1 109 ? -12.859 -0.521 -8.477 1 98.38 109 TYR A N 1
ATOM 842 C CA . TYR A 1 109 ? -12.523 -1.527 -7.477 1 98.38 109 TYR A CA 1
ATOM 843 C C . TYR A 1 109 ? -11.641 -2.615 -8.078 1 98.38 109 TYR A C 1
ATOM 845 O O . TYR A 1 109 ? -11.75 -2.934 -9.266 1 98.38 109 TYR A O 1
ATOM 853 N N . TYR A 1 110 ? -10.875 -3.225 -7.273 1 98.62 110 TYR A N 1
ATOM 854 C CA . TYR A 1 110 ? -9.883 -4.195 -7.703 1 98.62 110 TYR A CA 1
ATOM 855 C C . TYR A 1 110 ? -10.367 -5.621 -7.461 1 98.62 110 TYR A C 1
ATOM 857 O O . TYR A 1 110 ? -11.141 -5.871 -6.535 1 98.62 110 TYR A O 1
ATOM 865 N N . GLY A 1 111 ? -9.945 -6.5 -8.25 1 98.62 111 GLY A N 1
ATOM 866 C CA . GLY A 1 111 ? -9.992 -7.941 -8.07 1 98.62 111 GLY A CA 1
ATOM 867 C C . GLY A 1 111 ? -8.672 -8.617 -8.383 1 98.62 111 GLY A C 1
ATOM 868 O O . GLY A 1 111 ? -7.957 -8.211 -9.305 1 98.62 111 GLY A O 1
ATOM 869 N N . ASP A 1 112 ? -8.375 -9.648 -7.648 1 98.75 112 ASP A N 1
ATOM 870 C CA . ASP A 1 112 ? -7.043 -10.242 -7.734 1 98.75 112 ASP A CA 1
ATOM 871 C C . ASP A 1 112 ? -7.105 -11.758 -7.523 1 98.75 112 ASP A C 1
ATOM 873 O O . ASP A 1 112 ? -7.77 -12.234 -6.598 1 98.75 112 ASP A O 1
ATOM 877 N N . THR A 1 113 ? -6.434 -12.516 -8.367 1 98.81 113 THR A N 1
ATOM 878 C CA . THR A 1 113 ? -6.328 -13.961 -8.211 1 98.81 113 THR A CA 1
ATOM 879 C C . THR A 1 113 ? -5.199 -14.516 -9.078 1 98.81 113 THR A C 1
ATOM 881 O O . THR A 1 113 ? -4.73 -13.844 -10 1 98.81 113 THR A O 1
ATOM 884 N N . SER A 1 114 ? -4.777 -15.703 -8.742 1 98.69 114 SER A N 1
ATOM 885 C CA . SER A 1 114 ? -3.766 -16.375 -9.547 1 98.69 114 SER A CA 1
ATOM 886 C C . SER A 1 114 ? -3.885 -17.891 -9.414 1 98.69 114 SER A C 1
ATOM 888 O O . SER A 1 114 ? -4.512 -18.391 -8.477 1 98.69 114 SER A O 1
ATOM 890 N N . LYS A 1 115 ? -3.359 -18.625 -10.344 1 98.25 115 LYS A N 1
ATOM 891 C CA . LYS A 1 115 ? -3.275 -20.078 -10.25 1 98.25 115 LYS A CA 1
ATOM 892 C C . LYS A 1 115 ? -2.135 -20.609 -11.102 1 98.25 115 LYS A C 1
ATOM 894 O O . LYS A 1 115 ? -1.583 -19.891 -11.938 1 98.25 115 LYS A O 1
ATOM 899 N N . MET A 1 116 ? -1.808 -21.859 -10.852 1 98.81 116 MET A N 1
ATOM 900 C CA . MET A 1 116 ? -0.776 -22.578 -11.609 1 98.81 116 MET A CA 1
ATOM 901 C C . MET A 1 116 ? -1.367 -23.234 -12.852 1 98.81 116 MET A C 1
ATOM 903 O O . MET A 1 116 ? -2.51 -23.703 -12.828 1 98.81 116 MET A O 1
ATOM 907 N N . PHE A 1 117 ? -0.52 -23.328 -13.844 1 98.81 117 PHE A N 1
ATOM 908 C CA . PHE A 1 117 ? -0.81 -24.062 -15.07 1 98.81 117 PHE A CA 1
ATOM 909 C C . PHE A 1 117 ? 0.317 -25.031 -15.391 1 98.81 117 PHE A C 1
ATOM 911 O O . PHE A 1 117 ? 1.477 -24.781 -15.055 1 98.81 117 PHE A O 1
ATOM 918 N N . PHE A 1 118 ? -0.088 -26.141 -16.031 1 98.75 118 PHE A N 1
ATOM 919 C CA . PHE A 1 118 ? 0.857 -27.156 -16.469 1 98.75 118 PHE A CA 1
ATOM 920 C C . PHE A 1 118 ? 1.043 -27.125 -17.984 1 98.75 118 PHE A C 1
ATOM 922 O O . PHE A 1 118 ? 0.066 -27.047 -18.734 1 98.75 118 PHE A O 1
ATOM 929 N N . VAL A 1 119 ? 2.287 -27.156 -18.422 1 98.75 119 VAL A N 1
ATOM 930 C CA . VAL A 1 119 ? 2.561 -27.203 -19.859 1 98.75 119 VAL A CA 1
ATOM 931 C C . VAL A 1 119 ? 2.811 -28.641 -20.281 1 98.75 119 VAL A C 1
ATOM 933 O O . VAL A 1 119 ? 3.943 -29.125 -20.234 1 98.75 119 VAL A O 1
ATOM 936 N N . LYS A 1 120 ? 1.81 -29.281 -20.734 1 97.06 120 LYS A N 1
ATOM 937 C CA . LYS A 1 120 ? 1.783 -30.625 -21.281 1 97.06 120 LYS A CA 1
ATOM 938 C C . LYS A 1 120 ? 2.322 -31.641 -20.266 1 97.06 120 LYS A C 1
ATOM 940 O O . LYS A 1 120 ? 1.707 -31.859 -19.219 1 97.06 120 LYS A O 1
ATOM 945 N N . ASP A 1 121 ? 3.576 -32.125 -20.453 1 97.69 121 ASP A N 1
ATOM 946 C CA . ASP A 1 121 ? 4.066 -33.25 -19.672 1 97.69 121 ASP A CA 1
ATOM 947 C C . ASP A 1 121 ? 4.918 -32.781 -18.5 1 97.69 121 ASP A C 1
ATOM 949 O O . ASP A 1 121 ? 6.141 -32.906 -18.516 1 97.69 121 ASP A O 1
ATOM 953 N N . VAL A 1 122 ? 4.258 -32.469 -17.453 1 98.38 122 VAL A N 1
ATOM 954 C CA . VAL A 1 122 ? 4.906 -31.969 -16.25 1 98.38 122 VAL A CA 1
ATOM 955 C C . VAL A 1 122 ? 5.266 -33.125 -15.32 1 98.38 122 VAL A C 1
ATOM 957 O O . VAL A 1 122 ? 4.488 -34.062 -15.18 1 98.38 122 VAL A O 1
ATOM 960 N N . LYS A 1 123 ? 6.363 -33 -14.719 1 98.38 123 LYS A N 1
ATOM 961 C CA . LYS A 1 123 ? 6.832 -34.062 -13.812 1 98.38 123 LYS A CA 1
ATOM 962 C C . LYS A 1 123 ? 5.969 -34.125 -12.555 1 98.38 123 LYS A C 1
ATOM 964 O O . LYS A 1 123 ? 5.43 -33.125 -12.109 1 98.38 123 LYS A O 1
ATOM 969 N N . LYS A 1 124 ? 5.941 -35.281 -11.984 1 98.5 124 LYS A N 1
ATOM 970 C CA . LYS A 1 124 ? 5.109 -35.562 -10.812 1 98.5 124 LYS A CA 1
ATOM 971 C C . LYS A 1 124 ? 5.465 -34.625 -9.656 1 98.5 124 LYS A C 1
ATOM 973 O O . LYS A 1 124 ? 4.582 -34.156 -8.945 1 98.5 124 LYS A O 1
ATOM 978 N N . GLU A 1 125 ? 6.73 -34.406 -9.461 1 98.31 125 GLU A N 1
ATOM 979 C CA . GLU A 1 125 ? 7.188 -33.562 -8.359 1 98.31 125 GLU A CA 1
ATOM 980 C C . GLU A 1 125 ? 6.613 -32.156 -8.461 1 98.31 125 GLU A C 1
ATOM 982 O O . GLU A 1 125 ? 6.215 -31.562 -7.453 1 98.31 125 GLU A O 1
ATOM 987 N N . ALA A 1 126 ? 6.609 -31.656 -9.633 1 98.75 126 ALA A N 1
ATOM 988 C CA . ALA A 1 126 ? 6.059 -30.312 -9.875 1 98.75 126 ALA A CA 1
ATOM 989 C C . ALA A 1 126 ? 4.543 -30.312 -9.68 1 98.75 126 ALA A C 1
ATOM 991 O O . ALA A 1 126 ? 3.99 -29.359 -9.109 1 98.75 126 ALA A O 1
ATOM 992 N N . ILE A 1 127 ? 3.908 -31.312 -10.125 1 98.81 127 ILE A N 1
ATOM 993 C CA . ILE A 1 127 ? 2.465 -31.438 -9.961 1 98.81 127 ILE A CA 1
ATOM 994 C C . ILE A 1 127 ? 2.119 -31.5 -8.477 1 98.81 127 ILE A C 1
ATOM 996 O O . ILE A 1 127 ? 1.196 -30.828 -8.016 1 98.81 127 ILE A O 1
ATOM 1000 N N . ASP A 1 128 ? 2.826 -32.281 -7.742 1 98.81 128 ASP A N 1
ATOM 1001 C CA . ASP A 1 128 ? 2.582 -32.438 -6.312 1 98.81 128 ASP A CA 1
ATOM 1002 C C . ASP A 1 128 ? 2.768 -31.094 -5.582 1 98.81 128 ASP A C 1
ATOM 1004 O O . ASP A 1 128 ? 2.004 -30.766 -4.676 1 98.81 128 ASP A O 1
ATOM 1008 N N . LEU A 1 129 ? 3.814 -30.375 -5.934 1 98.88 129 LEU A N 1
ATOM 1009 C CA . LEU A 1 129 ? 4.035 -29.047 -5.359 1 98.88 129 LEU A CA 1
ATOM 1010 C C . LEU A 1 129 ? 2.826 -28.141 -5.582 1 98.88 129 LEU A C 1
ATOM 1012 O O . LEU A 1 129 ? 2.332 -27.516 -4.645 1 98.88 129 LEU A O 1
ATOM 1016 N N . CYS A 1 130 ? 2.369 -28.094 -6.793 1 98.88 130 CYS A N 1
ATOM 1017 C CA . CYS A 1 130 ? 1.241 -27.234 -7.152 1 98.88 130 CYS A CA 1
ATOM 1018 C C . CYS A 1 130 ? -0.023 -27.672 -6.418 1 98.88 130 CYS A C 1
ATOM 1020 O O . CYS A 1 130 ? -0.713 -26.844 -5.824 1 98.88 130 CYS A O 1
ATOM 1022 N N . LYS A 1 131 ? -0.29 -28.922 -6.43 1 98.56 131 LYS A N 1
ATOM 1023 C CA . LYS A 1 131 ? -1.49 -29.438 -5.777 1 98.56 131 LYS A CA 1
ATOM 1024 C C . LYS A 1 131 ? -1.445 -29.188 -4.27 1 98.56 131 LYS A C 1
ATOM 1026 O O . LYS A 1 131 ? -2.467 -28.875 -3.658 1 98.56 131 LYS A O 1
ATOM 1031 N N . SER A 1 132 ? -0.307 -29.422 -3.725 1 98.81 132 SER A N 1
ATOM 1032 C CA . SER A 1 132 ? -0.155 -29.188 -2.295 1 98.81 132 SER A CA 1
ATOM 1033 C C . SER A 1 132 ? -0.35 -27.703 -1.962 1 98.81 132 SER A C 1
ATOM 1035 O O . SER A 1 132 ? -0.959 -27.359 -0.945 1 98.81 132 SER A O 1
ATOM 1037 N N . THR A 1 133 ? 0.206 -26.844 -2.783 1 98.88 133 THR A N 1
ATOM 1038 C CA . THR A 1 133 ? 0.03 -25.406 -2.586 1 98.88 133 THR A CA 1
ATOM 1039 C C . THR A 1 133 ? -1.446 -25.031 -2.656 1 98.88 133 THR A C 1
ATOM 1041 O O . THR A 1 133 ? -1.953 -24.312 -1.784 1 98.88 133 THR A O 1
ATOM 1044 N N . GLN A 1 134 ? -2.115 -25.516 -3.625 1 98.56 134 GLN A N 1
ATOM 1045 C CA . GLN A 1 134 ? -3.545 -25.266 -3.777 1 98.56 134 GLN A CA 1
ATOM 1046 C C . GLN A 1 134 ? -4.332 -25.797 -2.59 1 98.56 134 GLN A C 1
ATOM 1048 O O . GLN A 1 134 ? -5.223 -25.125 -2.068 1 98.56 134 GLN A O 1
ATOM 1053 N N . LYS A 1 135 ? -4.012 -27 -2.225 1 98.38 135 LYS A N 1
ATOM 1054 C CA . LYS A 1 135 ? -4.703 -27.625 -1.1 1 98.38 135 LYS A CA 1
ATOM 1055 C C . LYS A 1 135 ? -4.512 -26.812 0.18 1 98.38 135 LYS A C 1
ATOM 1057 O O . LYS A 1 135 ? -5.441 -26.672 0.978 1 98.38 135 LYS A O 1
ATOM 1062 N N . SER A 1 136 ? -3.328 -26.312 0.414 1 98.75 136 SER A N 1
ATOM 1063 C CA . SER A 1 136 ? -3.082 -25.5 1.603 1 98.75 136 SER A CA 1
ATOM 1064 C C . SER A 1 136 ? -3.988 -24.281 1.633 1 98.75 136 SER A C 1
ATOM 1066 O O . SER A 1 136 ? -4.5 -23.906 2.689 1 98.75 136 SER A O 1
ATOM 1068 N N . LEU A 1 137 ? -4.164 -23.656 0.495 1 98.5 137 LEU A N 1
ATOM 1069 C CA . LEU A 1 137 ? -5.078 -22.531 0.351 1 98.5 137 LEU A CA 1
ATOM 1070 C C . LEU A 1 137 ? -6.5 -22.938 0.716 1 98.5 137 LEU A C 1
ATOM 1072 O O . LEU A 1 137 ? -7.16 -22.266 1.51 1 98.5 137 LEU A O 1
ATOM 1076 N N . TYR A 1 138 ? -6.941 -24.047 0.185 1 98 138 TYR A N 1
ATOM 1077 C CA . TYR A 1 138 ? -8.305 -24.516 0.421 1 98 138 TYR A CA 1
ATOM 1078 C C . TYR A 1 138 ? -8.5 -24.891 1.884 1 98 138 TYR A C 1
ATOM 1080 O O . TYR A 1 138 ? -9.578 -24.656 2.449 1 98 138 TYR A O 1
ATOM 1088 N N . LEU A 1 139 ? -7.547 -25.5 2.467 1 98.19 139 LEU A N 1
ATOM 1089 C CA . LEU A 1 139 ? -7.641 -25.859 3.877 1 98.19 139 LEU A CA 1
ATOM 1090 C C . LEU A 1 139 ? -7.855 -24.609 4.738 1 98.19 139 LEU A C 1
ATOM 1092 O O . LEU A 1 139 ? -8.672 -24.625 5.664 1 98.19 139 LEU A O 1
ATOM 1096 N N . ALA A 1 140 ? -7.121 -23.594 4.449 1 98.31 140 ALA A N 1
ATOM 1097 C CA . ALA A 1 140 ? -7.277 -22.344 5.188 1 98.31 140 ALA A CA 1
ATOM 1098 C C . ALA A 1 140 ? -8.664 -21.75 4.977 1 98.31 140 ALA A C 1
ATOM 1100 O O . ALA A 1 140 ? -9.336 -21.359 5.938 1 98.31 140 ALA A O 1
ATOM 1101 N N . ILE A 1 141 ? -9.102 -21.734 3.744 1 98.06 141 ILE A N 1
ATOM 1102 C CA . ILE A 1 141 ? -10.383 -21.125 3.391 1 98.06 141 ILE A CA 1
ATOM 1103 C C . ILE A 1 141 ? -11.516 -21.875 4.105 1 98.06 141 ILE A C 1
ATOM 1105 O O . ILE A 1 141 ? -12.445 -21.25 4.621 1 98.06 141 ILE A O 1
ATOM 1109 N N . LYS A 1 142 ? -11.422 -23.141 4.148 1 97.12 142 LYS A N 1
ATOM 1110 C CA . LYS A 1 142 ? -12.461 -23.984 4.73 1 97.12 142 LYS A CA 1
ATOM 1111 C C . LYS A 1 142 ? -12.656 -23.672 6.211 1 97.12 142 LYS A C 1
ATOM 1113 O O . LYS A 1 142 ? -13.742 -23.875 6.754 1 97.12 142 LYS A O 1
ATOM 1118 N N . LYS A 1 143 ? -11.68 -23.141 6.867 1 97.69 143 LYS A N 1
ATOM 1119 C CA . LYS A 1 143 ? -11.734 -22.938 8.312 1 97.69 143 LYS A CA 1
ATOM 1120 C C . LYS A 1 143 ? -12.18 -21.516 8.648 1 97.69 143 LYS A C 1
ATOM 1122 O O . LYS A 1 143 ? -12.477 -21.219 9.805 1 97.69 143 LYS A O 1
ATOM 1127 N N . ILE A 1 144 ? -12.281 -20.688 7.684 1 97.81 144 ILE A N 1
ATOM 1128 C CA . ILE A 1 144 ? -12.539 -19.266 7.898 1 97.81 144 ILE A CA 1
ATOM 1129 C C . ILE A 1 144 ? -13.961 -19.078 8.438 1 97.81 144 ILE A C 1
ATOM 1131 O O . ILE A 1 144 ? -14.914 -19.625 7.895 1 97.81 144 ILE A O 1
ATOM 1135 N N . HIS A 1 145 ? -14.07 -18.312 9.461 1 97.5 145 HIS A N 1
ATOM 1136 C CA . HIS A 1 145 ? -15.344 -17.875 10.031 1 97.5 145 HIS A CA 1
ATOM 1137 C C . HIS A 1 145 ? -15.172 -16.578 10.812 1 97.5 145 HIS A C 1
ATOM 1139 O O . HIS A 1 145 ? -14.07 -16.25 11.242 1 97.5 145 HIS A O 1
ATOM 1145 N N . PRO A 1 146 ? -16.281 -15.867 10.914 1 97.88 146 PRO A N 1
ATOM 1146 C CA . PRO A 1 146 ? -16.188 -14.633 11.695 1 97.88 146 PRO A CA 1
ATOM 1147 C C . PRO A 1 146 ? -15.688 -14.875 13.117 1 97.88 146 PRO A C 1
ATOM 1149 O O . PRO A 1 146 ? -16.078 -15.859 13.758 1 97.88 146 PRO A O 1
ATOM 1152 N N . GLY A 1 147 ? -14.82 -13.984 13.594 1 97.81 147 GLY A N 1
ATOM 1153 C CA . GLY A 1 147 ? -14.273 -14.094 14.938 1 97.81 147 GLY A CA 1
ATOM 1154 C C . GLY A 1 147 ? -12.969 -14.852 14.992 1 97.81 147 GLY A C 1
ATOM 1155 O O . GLY A 1 147 ? -12.234 -14.766 15.977 1 97.81 147 GLY A O 1
ATOM 1156 N N . MET A 1 148 ? -12.648 -15.586 13.945 1 97.69 148 MET A N 1
ATOM 1157 C CA . MET A 1 148 ? -11.383 -16.297 13.867 1 97.69 148 MET A CA 1
ATOM 1158 C C . MET A 1 148 ? -10.211 -15.328 13.852 1 97.69 148 MET A C 1
ATOM 1160 O O . MET A 1 148 ? -10.289 -14.258 13.242 1 97.69 148 MET A O 1
ATOM 1164 N N . ARG A 1 149 ? -9.117 -15.719 14.5 1 97.62 149 ARG A N 1
ATOM 1165 C CA . ARG A 1 149 ? -7.898 -14.914 14.406 1 97.62 149 ARG A CA 1
ATOM 1166 C C . ARG A 1 149 ? -7.289 -15 13.008 1 97.62 149 ARG A C 1
ATOM 1168 O O . ARG A 1 149 ? -7.172 -16.094 12.445 1 97.62 149 ARG A O 1
ATOM 1175 N N . LEU A 1 150 ? -6.902 -13.891 12.5 1 97.62 150 LEU A N 1
ATOM 1176 C CA . LEU A 1 150 ? -6.281 -13.828 11.18 1 97.62 150 LEU A CA 1
ATOM 1177 C C . LEU A 1 150 ? -5.047 -14.719 11.125 1 97.62 150 LEU A C 1
ATOM 1179 O O . LEU A 1 150 ? -4.793 -15.375 10.109 1 97.62 150 LEU A O 1
ATOM 1183 N N . ARG A 1 151 ? -4.316 -14.82 12.203 1 96.94 151 ARG A N 1
ATOM 1184 C CA . ARG A 1 151 ? -3.076 -15.586 12.32 1 96.94 151 ARG A CA 1
ATOM 1185 C C . ARG A 1 151 ? -3.311 -17.062 12.008 1 96.94 151 ARG A C 1
ATOM 1187 O O . ARG A 1 151 ? -2.404 -17.75 11.539 1 96.94 151 ARG A O 1
ATOM 1194 N N . LYS A 1 152 ? -4.48 -17.5 12.227 1 98.12 152 LYS A N 1
ATOM 1195 C CA . LYS A 1 152 ? -4.801 -18.922 12.031 1 98.12 152 LYS A CA 1
ATOM 1196 C C . LYS A 1 152 ? -4.672 -19.312 10.562 1 98.12 152 LYS A C 1
ATOM 1198 O O . LYS A 1 152 ? -4.324 -20.453 10.258 1 98.12 152 LYS A O 1
ATOM 1203 N N . ILE A 1 153 ? -4.887 -18.391 9.68 1 98.31 153 ILE A N 1
ATOM 1204 C CA . ILE A 1 153 ? -4.746 -18.672 8.25 1 98.31 153 ILE A CA 1
ATOM 1205 C C . ILE A 1 153 ? -3.322 -19.141 7.957 1 98.31 153 ILE A C 1
ATOM 1207 O O . ILE A 1 153 ? -3.121 -20.203 7.371 1 98.31 153 ILE A O 1
ATOM 1211 N N . GLY A 1 154 ? -2.369 -18.375 8.391 1 98.38 154 GLY A N 1
ATOM 1212 C CA . GLY A 1 154 ? -0.973 -18.734 8.195 1 98.38 154 GLY A CA 1
ATOM 1213 C C . GLY A 1 154 ? -0.584 -20.016 8.891 1 98.38 154 GLY A C 1
ATOM 1214 O O . GLY A 1 154 ? 0.171 -20.828 8.344 1 98.38 154 GLY A O 1
ATOM 1215 N N . SER A 1 155 ? -1.133 -20.172 10.07 1 98.5 155 SER A N 1
ATOM 1216 C CA . SER A 1 155 ? -0.826 -21.375 10.844 1 98.5 155 SER A CA 1
ATOM 1217 C C . SER A 1 155 ? -1.291 -22.625 10.117 1 98.5 155 SER A C 1
ATOM 1219 O O . SER A 1 155 ? -0.563 -23.625 10.062 1 98.5 155 SER A O 1
ATOM 1221 N N . ILE A 1 156 ? -2.465 -22.609 9.562 1 98.69 156 ILE A N 1
ATOM 1222 C CA . ILE A 1 156 ? -3.039 -23.75 8.852 1 98.69 156 ILE A CA 1
ATOM 1223 C C . ILE A 1 156 ? -2.201 -24.062 7.617 1 98.69 156 ILE A C 1
ATOM 1225 O O . ILE A 1 156 ? -1.854 -25.219 7.375 1 98.69 156 ILE A O 1
ATOM 1229 N N . ILE A 1 157 ? -1.862 -23.062 6.906 1 98.81 157 ILE A N 1
ATOM 1230 C CA . ILE A 1 157 ? -1.093 -23.234 5.676 1 98.81 157 ILE A CA 1
ATOM 1231 C C . ILE A 1 157 ? 0.292 -23.781 6.008 1 98.81 157 ILE A C 1
ATOM 1233 O O . ILE A 1 157 ? 0.746 -24.75 5.391 1 98.81 157 ILE A O 1
ATOM 1237 N N . GLN A 1 158 ? 0.938 -23.203 6.98 1 98.81 158 GLN A N 1
ATOM 1238 C CA . GLN A 1 158 ? 2.291 -23.594 7.352 1 98.81 158 GLN A CA 1
ATOM 1239 C C . GLN A 1 158 ? 2.33 -25.062 7.789 1 98.81 158 GLN A C 1
ATOM 1241 O O . GLN A 1 158 ? 3.207 -25.812 7.363 1 98.81 158 GLN A O 1
ATOM 1246 N N . LYS A 1 159 ? 1.427 -25.406 8.648 1 98.75 159 LYS A N 1
ATOM 1247 C CA . LYS A 1 159 ? 1.387 -26.781 9.141 1 98.75 159 LYS A CA 1
ATOM 1248 C C . LYS A 1 159 ? 1.296 -27.781 7.996 1 98.75 159 LYS A C 1
ATOM 1250 O O . LYS A 1 159 ? 2.039 -28.766 7.961 1 98.75 159 LYS A O 1
ATOM 1255 N N . TYR A 1 160 ? 0.438 -27.562 7.078 1 98.88 160 TYR A N 1
ATOM 1256 C CA . TYR A 1 160 ? 0.248 -28.484 5.965 1 98.88 160 TYR A CA 1
ATOM 1257 C C . TYR A 1 160 ? 1.471 -28.5 5.055 1 98.88 160 TYR A C 1
ATOM 1259 O O . TYR A 1 160 ? 1.985 -29.562 4.715 1 98.88 160 TYR A O 1
ATOM 1267 N N . ILE A 1 161 ? 1.945 -27.359 4.645 1 98.88 161 ILE A N 1
ATOM 1268 C CA . ILE A 1 161 ? 3.033 -27.25 3.682 1 98.88 161 ILE A CA 1
ATOM 1269 C C . ILE A 1 161 ? 4.301 -27.875 4.258 1 98.88 161 ILE A C 1
ATOM 1271 O O . ILE A 1 161 ? 5.004 -28.625 3.566 1 98.88 161 ILE A O 1
ATOM 1275 N N . GLU A 1 162 ? 4.566 -27.609 5.48 1 98.62 162 GLU A N 1
ATOM 1276 C CA . GLU A 1 162 ? 5.777 -28.156 6.094 1 98.62 162 GLU A CA 1
ATOM 1277 C C . GLU A 1 162 ? 5.672 -29.656 6.293 1 98.62 162 GLU A C 1
ATOM 1279 O O . GLU A 1 162 ? 6.688 -30.359 6.312 1 98.62 162 GLU A O 1
ATOM 1284 N N . SER A 1 163 ? 4.496 -30.172 6.465 1 98.75 163 SER A N 1
ATOM 1285 C CA . SER A 1 163 ? 4.312 -31.609 6.543 1 98.75 163 SER A CA 1
ATOM 1286 C C . SER A 1 163 ? 4.684 -32.281 5.23 1 98.75 163 SER A C 1
ATOM 1288 O O . SER A 1 163 ? 4.938 -33.5 5.199 1 98.75 163 SER A O 1
ATOM 1290 N N . LYS A 1 164 ? 4.691 -31.562 4.145 1 98.62 164 LYS A N 1
ATOM 1291 C CA . LYS A 1 164 ? 5.09 -32.062 2.84 1 98.62 164 LYS A CA 1
ATOM 1292 C C . LYS A 1 164 ? 6.578 -31.844 2.586 1 98.62 164 LYS A C 1
ATOM 1294 O O . LYS A 1 164 ? 7.094 -32.188 1.52 1 98.62 164 LYS A O 1
ATOM 1299 N N . ASN A 1 165 ? 7.227 -31.203 3.537 1 98.5 165 ASN A N 1
ATOM 1300 C CA . ASN A 1 165 ? 8.648 -30.859 3.463 1 98.5 165 ASN A CA 1
ATOM 1301 C C . ASN A 1 165 ? 8.914 -29.781 2.42 1 98.5 165 ASN A C 1
ATOM 1303 O O . ASN A 1 165 ? 9.938 -29.812 1.737 1 98.5 165 ASN A O 1
ATOM 1307 N N . TYR A 1 166 ? 7.949 -28.969 2.146 1 98.88 166 TYR A N 1
ATOM 1308 C CA . TYR A 1 166 ? 8.117 -27.75 1.359 1 98.88 166 TYR A CA 1
ATOM 1309 C C . TYR A 1 166 ? 8.312 -26.531 2.264 1 98.88 166 TYR A C 1
ATOM 1311 O O . TYR A 1 166 ? 8.258 -26.656 3.49 1 98.88 166 TYR A O 1
ATOM 1319 N N . SER A 1 167 ? 8.609 -25.406 1.657 1 98.88 167 SER A N 1
ATOM 1320 C CA . SER A 1 167 ? 8.82 -24.188 2.432 1 98.88 167 SER A CA 1
ATOM 1321 C C . SER A 1 167 ? 7.914 -23.062 1.94 1 98.88 167 SER A C 1
ATOM 1323 O O . SER A 1 167 ? 7.43 -23.094 0.808 1 98.88 167 SER A O 1
ATOM 1325 N N . ILE A 1 168 ? 7.629 -22.141 2.826 1 98.69 168 ILE A N 1
ATOM 1326 C CA . ILE A 1 168 ? 6.766 -21 2.518 1 98.69 168 ILE A CA 1
ATOM 1327 C C . ILE A 1 168 ? 7.613 -19.734 2.379 1 98.69 168 ILE A C 1
ATOM 1329 O O . ILE A 1 168 ? 8.422 -19.422 3.254 1 98.69 168 ILE A O 1
ATOM 1333 N N . VAL A 1 169 ? 7.41 -19.047 1.257 1 98.19 169 VAL A N 1
ATOM 1334 C CA . VAL A 1 169 ? 8.047 -17.75 1.069 1 98.19 169 VAL A CA 1
ATOM 1335 C C . VAL A 1 169 ? 7.5 -16.75 2.086 1 98.19 169 VAL A C 1
ATOM 1337 O O . VAL A 1 169 ? 6.285 -16.641 2.27 1 98.19 169 VAL A O 1
ATOM 1340 N N . ARG A 1 170 ? 8.367 -15.977 2.678 1 95.81 170 ARG A N 1
ATOM 1341 C CA . ARG A 1 170 ? 7.926 -15.148 3.793 1 95.81 170 ARG A CA 1
ATOM 1342 C C . ARG A 1 170 ? 8.062 -13.664 3.459 1 95.81 170 ARG A C 1
ATOM 1344 O O . ARG A 1 170 ? 7.598 -12.805 4.215 1 95.81 170 ARG A O 1
ATOM 1351 N N . GLU A 1 171 ? 8.656 -13.375 2.328 1 94.5 171 GLU A N 1
ATOM 1352 C CA . GLU A 1 171 ? 8.93 -12 1.927 1 94.5 171 GLU A CA 1
ATOM 1353 C C . GLU A 1 171 ? 7.707 -11.359 1.276 1 94.5 171 GLU A C 1
ATOM 1355 O O . GLU A 1 171 ? 7.676 -10.148 1.061 1 94.5 171 GLU A O 1
ATOM 1360 N N . TYR A 1 172 ? 6.684 -12.094 1.012 1 95.06 172 TYR A N 1
ATOM 1361 C CA . TYR A 1 172 ? 5.473 -11.617 0.351 1 95.06 172 TYR A CA 1
ATOM 1362 C C . TYR A 1 172 ? 4.227 -12.133 1.064 1 95.06 172 TYR A C 1
ATOM 1364 O O . TYR A 1 172 ? 4.25 -13.195 1.683 1 95.06 172 TYR A O 1
ATOM 1372 N N . CYS A 1 173 ? 3.203 -11.398 1.004 1 94.75 173 CYS A N 1
ATOM 1373 C CA . CYS A 1 173 ? 1.986 -11.812 1.692 1 94.75 173 CYS A CA 1
ATOM 1374 C C . CYS A 1 173 ? 0.747 -11.336 0.945 1 94.75 173 CYS A C 1
ATOM 1376 O O . CYS A 1 173 ? 0.853 -10.594 -0.034 1 94.75 173 CYS 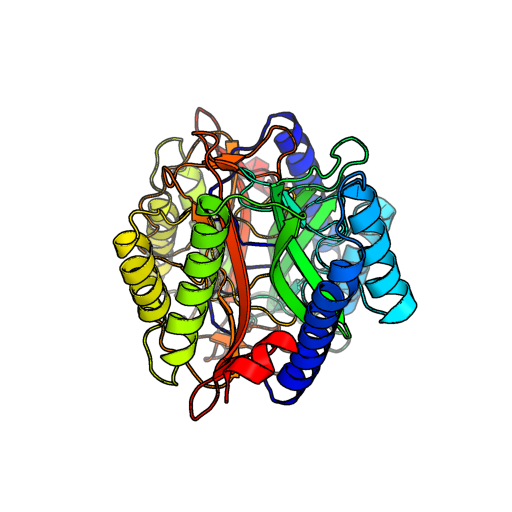A O 1
ATOM 1378 N N . GLY A 1 174 ? -0.41 -11.883 1.356 1 96.94 174 GLY A N 1
ATOM 1379 C CA . GLY A 1 174 ? -1.683 -11.375 0.872 1 96.94 174 GLY A CA 1
ATOM 1380 C C . GLY A 1 174 ? -2.035 -10.008 1.438 1 96.94 174 GLY A C 1
ATOM 1381 O O . GLY A 1 174 ? -1.256 -9.43 2.193 1 96.94 174 GLY A O 1
ATOM 1382 N N . HIS A 1 175 ? -3.188 -9.57 1.087 1 97 175 HIS A N 1
ATOM 1383 C CA . HIS A 1 175 ? -3.514 -8.188 1.411 1 97 175 HIS A CA 1
ATOM 1384 C C . HIS A 1 175 ? -5.02 -7.953 1.375 1 97 175 HIS A C 1
ATOM 1386 O O . HIS A 1 175 ? -5.746 -8.664 0.681 1 97 175 HIS A O 1
ATOM 1392 N N . GLY A 1 176 ? -5.43 -6.961 2.113 1 97.19 176 GLY A N 1
ATOM 1393 C CA . GLY A 1 176 ? -6.742 -6.406 1.821 1 97.19 176 GLY A CA 1
ATOM 1394 C C . GLY A 1 176 ? -6.848 -5.828 0.422 1 97.19 176 GLY A C 1
ATOM 1395 O O . GLY A 1 176 ? -5.832 -5.531 -0.211 1 97.19 176 GLY A O 1
ATOM 1396 N N . ILE A 1 177 ? -8.086 -5.652 -0.005 1 97.81 177 ILE A N 1
ATOM 1397 C CA . ILE A 1 177 ? -8.305 -5.176 -1.366 1 97.81 177 ILE A CA 1
ATOM 1398 C C . ILE A 1 177 ? -9.672 -4.488 -1.46 1 97.81 177 ILE A C 1
ATOM 1400 O O . ILE A 1 177 ? -10.617 -4.883 -0.775 1 97.81 177 ILE A O 1
ATOM 1404 N N . GLY A 1 178 ? -9.828 -3.521 -2.188 1 97 178 GLY A N 1
ATOM 1405 C CA . GLY A 1 178 ? -11.023 -2.725 -2.436 1 97 178 GLY A CA 1
ATOM 1406 C C . GLY A 1 178 ? -10.812 -1.644 -3.479 1 97 178 GLY A C 1
ATOM 1407 O O . GLY A 1 178 ? -10.445 -1.937 -4.617 1 97 178 GLY A O 1
ATOM 1408 N N . LYS A 1 179 ? -10.93 -0.436 -3.061 1 95.62 179 LYS A N 1
ATOM 1409 C CA . LYS A 1 179 ? -10.625 0.668 -3.967 1 95.62 179 LYS A CA 1
ATOM 1410 C C . LYS A 1 179 ? -9.125 0.817 -4.172 1 95.62 179 LYS A C 1
ATOM 1412 O O . LYS A 1 179 ? -8.68 1.392 -5.168 1 95.62 179 LYS A O 1
ATOM 1417 N N . CYS A 1 180 ? -8.422 0.347 -3.154 1 95.62 180 CYS A N 1
ATOM 1418 C CA . CYS A 1 180 ? -6.969 0.283 -3.289 1 95.62 180 CYS A CA 1
ATOM 1419 C C . CYS A 1 180 ? -6.52 -1.127 -3.652 1 95.62 180 CYS A C 1
ATOM 1421 O O . CYS A 1 180 ? -7.055 -2.107 -3.137 1 95.62 180 CYS A O 1
ATOM 1423 N N . PHE A 1 181 ? -5.469 -1.196 -4.461 1 96.06 181 PHE A N 1
ATOM 1424 C CA . PHE A 1 181 ? -4.91 -2.477 -4.875 1 96.06 181 PHE A CA 1
ATOM 1425 C C . PHE A 1 181 ? -4.457 -3.285 -3.664 1 96.06 181 PHE A C 1
ATOM 1427 O O . PHE A 1 181 ? -4.793 -4.465 -3.541 1 96.06 181 PHE A O 1
ATOM 1434 N N . HIS A 1 182 ? -3.693 -2.664 -2.75 1 94.25 182 HIS A N 1
ATOM 1435 C CA . HIS A 1 182 ? -3.213 -3.248 -1.503 1 94.25 182 HIS A CA 1
ATOM 1436 C C . HIS A 1 182 ? -3.645 -2.414 -0.301 1 94.25 182 HIS A C 1
ATOM 1438 O O . HIS A 1 182 ? -3.35 -1.219 -0.232 1 94.25 182 HIS A O 1
ATOM 1444 N N . GLU A 1 183 ? -4.301 -2.986 0.526 1 93.19 183 GLU A N 1
ATOM 1445 C CA . GLU A 1 183 ? -4.691 -2.367 1.789 1 93.19 183 GLU A CA 1
ATOM 1446 C C . GLU A 1 183 ? -4.613 -3.365 2.941 1 93.19 183 GLU A C 1
ATOM 1448 O O . GLU A 1 183 ? -4.297 -4.539 2.732 1 93.19 183 GLU A O 1
ATOM 1453 N N . GLU A 1 184 ? -4.793 -2.832 4.148 1 92.75 184 GLU A N 1
ATOM 1454 C CA . GLU A 1 184 ? -4.832 -3.721 5.305 1 92.75 184 GLU A CA 1
ATOM 1455 C C . GLU A 1 184 ? -6.027 -4.664 5.234 1 92.75 184 GLU A C 1
ATOM 1457 O O . GLU A 1 184 ? -7.066 -4.32 4.668 1 92.75 184 GLU A O 1
ATOM 1462 N N . PRO A 1 185 ? -5.785 -5.828 5.766 1 94.62 185 PRO A N 1
ATOM 1463 C CA . PRO A 1 185 ? -4.637 -6.348 6.508 1 94.62 185 PRO A CA 1
ATOM 1464 C C . PRO A 1 185 ? -3.629 -7.066 5.613 1 94.62 185 PRO A C 1
ATOM 1466 O O . PRO A 1 185 ? -3.945 -7.402 4.469 1 94.62 185 PRO A O 1
ATOM 1469 N N . GLN A 1 186 ? -2.475 -7.293 6.117 1 93.88 186 GLN A N 1
ATOM 1470 C CA . GLN A 1 186 ? -1.515 -8.227 5.527 1 93.88 186 GLN A CA 1
ATOM 1471 C C . GLN A 1 186 ? -1.836 -9.664 5.914 1 93.88 186 GLN A C 1
ATOM 1473 O O . GLN A 1 186 ? -2.053 -9.961 7.09 1 93.88 186 GLN A O 1
ATOM 1478 N N . ILE A 1 187 ? -1.858 -10.492 4.945 1 97.06 187 ILE A N 1
ATOM 1479 C CA . ILE A 1 187 ? -2.166 -11.898 5.191 1 97.06 187 ILE A CA 1
ATOM 1480 C C . ILE A 1 187 ? -0.894 -12.734 5.07 1 97.06 187 ILE A C 1
ATOM 1482 O O . ILE A 1 187 ? -0.472 -13.078 3.965 1 97.06 187 ILE A O 1
ATOM 1486 N N . LEU A 1 188 ? -0.41 -13.156 6.219 1 96.25 188 LEU A N 1
ATOM 1487 C CA . LEU A 1 188 ? 0.781 -14 6.238 1 96.25 188 LEU A CA 1
ATOM 1488 C C . LEU A 1 188 ? 0.415 -15.461 6.027 1 96.25 188 LEU A C 1
ATOM 1490 O O . LEU A 1 188 ? -0.619 -15.922 6.516 1 96.25 188 LEU A O 1
ATOM 1494 N N . HIS A 1 189 ? 1.287 -16.188 5.363 1 98 189 HIS A N 1
ATOM 1495 C CA . HIS A 1 189 ? 0.989 -17.578 5.066 1 98 189 HIS A CA 1
ATOM 1496 C C . HIS A 1 189 ? 1.815 -18.516 5.938 1 98 189 HIS A C 1
ATOM 1498 O O . HIS A 1 189 ? 2.072 -19.656 5.559 1 98 189 HIS A O 1
ATOM 1504 N N . TYR A 1 190 ? 2.305 -18 6.996 1 97.31 190 TYR A N 1
ATOM 1505 C CA . TYR A 1 190 ? 2.994 -18.703 8.07 1 97.31 190 TYR A CA 1
ATOM 1506 C C . TYR A 1 190 ? 2.561 -18.172 9.43 1 97.31 190 TYR A C 1
ATOM 1508 O O . TYR A 1 190 ? 1.971 -17.094 9.523 1 97.31 190 TYR A O 1
ATOM 1516 N N . ASP A 1 191 ? 2.814 -18.953 10.43 1 96.19 191 ASP A N 1
ATOM 1517 C CA . ASP A 1 191 ? 2.393 -18.594 11.781 1 96.19 191 ASP A CA 1
ATOM 1518 C C . ASP A 1 191 ? 3.252 -17.453 12.336 1 96.19 191 ASP A C 1
ATOM 1520 O O . ASP A 1 191 ? 4.422 -17.656 12.664 1 96.19 191 ASP A O 1
ATOM 1524 N N . ALA A 1 192 ? 2.664 -16.297 12.352 1 90.44 192 ALA A N 1
ATOM 1525 C CA . ALA A 1 192 ? 3.357 -15.117 12.883 1 90.44 192 ALA A CA 1
ATOM 1526 C C . ALA A 1 192 ? 2.381 -14.156 13.555 1 90.44 192 ALA A C 1
ATOM 1528 O O . ALA A 1 192 ? 1.185 -14.164 13.25 1 90.44 192 ALA A O 1
ATOM 1529 N N . TYR A 1 193 ? 2.941 -13.352 14.391 1 84.19 193 TYR A N 1
ATOM 1530 C CA . TYR A 1 193 ? 2.133 -12.367 15.109 1 84.19 193 TYR A CA 1
ATOM 1531 C C . TYR A 1 193 ? 1.502 -11.367 14.148 1 84.19 193 TYR A C 1
ATOM 1533 O O . TYR A 1 193 ? 2.156 -10.898 13.219 1 84.19 193 TYR A O 1
ATOM 1541 N N . ASP A 1 194 ? 0.174 -11.141 14.398 1 80.06 194 ASP A N 1
ATOM 1542 C CA . ASP A 1 194 ? -0.576 -10.312 13.453 1 80.06 194 ASP A CA 1
ATOM 1543 C C . ASP A 1 194 ? -1.35 -9.211 14.18 1 80.06 194 ASP A C 1
ATOM 1545 O O . ASP A 1 194 ? -2.457 -8.852 13.773 1 80.06 194 ASP A O 1
ATOM 1549 N N . LYS A 1 195 ? -0.977 -8.727 15.336 1 79.38 195 LYS A N 1
ATOM 1550 C CA . LYS A 1 195 ? -1.619 -7.656 16.109 1 79.38 195 LYS A CA 1
ATOM 1551 C C . LYS A 1 195 ? -2.98 -8.102 16.625 1 79.38 195 LYS A C 1
ATOM 1553 O O . LYS A 1 195 ? -3.889 -7.285 16.797 1 79.38 195 LYS A O 1
ATOM 1558 N N . GLU A 1 196 ? -3.234 -9.391 16.625 1 90.25 196 GLU A N 1
ATOM 1559 C CA . GLU A 1 196 ? -4.41 -10.023 17.219 1 90.25 196 GLU A CA 1
ATOM 1560 C C . GLU A 1 196 ? -5.676 -9.672 16.438 1 90.25 196 GLU A C 1
ATOM 1562 O O . GLU A 1 196 ? -6.738 -9.469 17.031 1 90.25 196 GLU A O 1
ATOM 1567 N N . ILE A 1 197 ? -5.57 -9.586 15.195 1 95.12 197 ILE A N 1
ATOM 1568 C CA . ILE A 1 197 ? -6.688 -9.227 14.328 1 95.12 197 ILE A CA 1
ATOM 1569 C C . ILE A 1 197 ? -7.699 -10.367 14.281 1 95.12 197 ILE A C 1
ATOM 1571 O O . ILE A 1 197 ? -7.32 -11.531 14.141 1 95.12 197 ILE A O 1
ATOM 1575 N N . LYS A 1 198 ? -8.969 -10.023 14.43 1 97.5 198 LYS A N 1
ATOM 1576 C CA . LYS A 1 198 ? -10.062 -10.977 14.273 1 97.5 198 LYS A CA 1
ATOM 1577 C C . LYS A 1 198 ? -10.844 -10.703 12.992 1 97.5 198 LYS A C 1
ATOM 1579 O O . LYS A 1 198 ? -11.086 -9.547 12.641 1 97.5 198 LYS A O 1
ATOM 1584 N N . LEU A 1 199 ? -11.281 -11.766 12.391 1 98.25 199 LEU A N 1
ATOM 1585 C CA . LEU A 1 199 ? -12.039 -11.641 11.148 1 98.25 199 LEU A CA 1
ATOM 1586 C C . LEU A 1 199 ? -13.461 -11.156 11.414 1 98.25 199 LEU A C 1
ATOM 1588 O O . LEU A 1 199 ? -14.117 -11.625 12.344 1 98.25 199 LEU A O 1
ATOM 1592 N N . LYS A 1 200 ? -13.867 -10.211 10.633 1 98.25 200 LYS A N 1
ATOM 1593 C CA . LYS A 1 200 ? -15.203 -9.641 10.742 1 98.25 200 LYS A CA 1
ATOM 1594 C C . LYS A 1 200 ? -15.922 -9.656 9.398 1 98.25 200 LYS A C 1
ATOM 1596 O O . LYS A 1 200 ? -15.305 -9.43 8.359 1 98.25 200 LYS A O 1
ATOM 1601 N N . PRO A 1 201 ? -17.266 -9.867 9.492 1 98.56 201 PRO A N 1
ATOM 1602 C CA . PRO A 1 201 ? -18.016 -9.773 8.242 1 98.56 201 PRO A CA 1
ATOM 1603 C C . PRO A 1 201 ? -17.766 -8.469 7.492 1 98.56 201 PRO A C 1
ATOM 1605 O O . PRO A 1 201 ? -17.719 -7.402 8.109 1 98.56 201 PRO A O 1
ATOM 1608 N N . GLY A 1 202 ? -17.531 -8.602 6.219 1 98.44 202 GLY A N 1
ATOM 1609 C CA . GLY A 1 202 ? -17.297 -7.426 5.395 1 98.44 202 GLY A CA 1
ATOM 1610 C C . GLY A 1 202 ? -15.836 -7.219 5.051 1 98.44 202 GLY A C 1
ATOM 1611 O O . GLY A 1 202 ? -15.5 -6.434 4.16 1 98.44 202 GLY A O 1
ATOM 1612 N N . MET A 1 203 ? -14.945 -7.938 5.719 1 98.44 203 MET A N 1
ATOM 1613 C CA . MET A 1 203 ? -13.531 -7.914 5.34 1 98.44 203 MET A CA 1
ATOM 1614 C C . MET A 1 203 ? -13.312 -8.625 4.012 1 98.44 203 MET A C 1
ATOM 1616 O O . MET A 1 203 ? -13.914 -9.672 3.756 1 98.44 203 MET A O 1
ATOM 1620 N N . ILE A 1 204 ? -12.531 -8.047 3.143 1 98.69 204 ILE A N 1
ATOM 1621 C CA . ILE A 1 204 ? -12.141 -8.68 1.889 1 98.69 204 ILE A CA 1
ATOM 1622 C C . ILE A 1 204 ? -10.617 -8.656 1.755 1 98.69 204 ILE A C 1
ATOM 1624 O O . ILE A 1 204 ? -9.992 -7.609 1.912 1 98.69 204 ILE A O 1
ATOM 1628 N N . PHE A 1 205 ? -10.016 -9.828 1.49 1 98.5 205 PHE A N 1
ATOM 1629 C CA . PHE A 1 205 ? -8.57 -9.906 1.356 1 98.5 205 PHE A CA 1
ATOM 1630 C C . PHE A 1 205 ? -8.164 -11.125 0.526 1 98.5 205 PHE A C 1
ATOM 163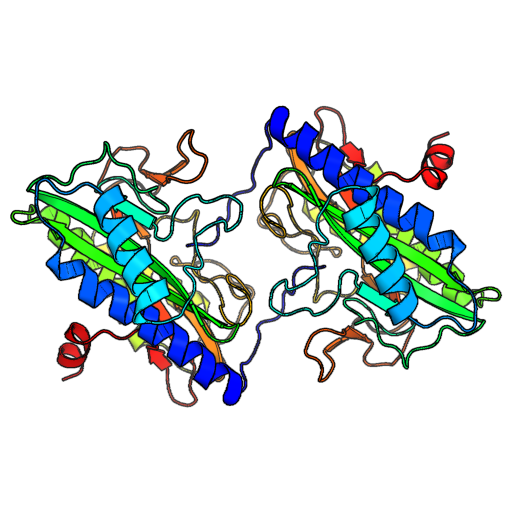2 O O . PHE A 1 205 ? -8.992 -12 0.266 1 98.5 205 PHE A O 1
ATOM 1639 N N . THR A 1 206 ? -6.941 -11.148 0.099 1 98.69 206 THR A N 1
ATOM 1640 C CA . THR A 1 206 ? -6.406 -12.273 -0.659 1 98.69 206 THR A CA 1
ATOM 1641 C C . THR A 1 206 ? -5.676 -13.25 0.261 1 98.69 206 THR A C 1
ATOM 1643 O O . THR A 1 206 ? -5.055 -12.836 1.243 1 98.69 206 THR A O 1
ATOM 1646 N N . ILE A 1 207 ? -5.758 -14.484 0.003 1 98.62 207 ILE A N 1
ATOM 1647 C CA . ILE A 1 207 ? -4.883 -15.531 0.512 1 98.62 207 ILE A CA 1
ATOM 1648 C C . ILE A 1 207 ? -4.094 -16.156 -0.642 1 98.62 207 ILE A C 1
ATOM 1650 O O . ILE A 1 207 ? -4.684 -16.656 -1.604 1 98.62 207 ILE A O 1
ATOM 1654 N N . GLU A 1 208 ? -2.803 -16.078 -0.538 1 98.69 208 GLU A N 1
ATOM 1655 C CA . GLU A 1 208 ? -2.006 -16.391 -1.721 1 98.69 208 GLU A CA 1
ATOM 1656 C C . GLU A 1 208 ? -0.667 -17.016 -1.337 1 98.69 208 GLU A C 1
ATOM 1658 O O . GLU A 1 208 ? 0.391 -16.453 -1.654 1 98.69 208 GLU A O 1
ATOM 1663 N N . PRO A 1 209 ? -0.7 -18.203 -0.786 1 98.75 209 PRO A N 1
ATOM 1664 C CA . PRO A 1 209 ? 0.561 -18.844 -0.405 1 98.75 209 PRO A CA 1
ATOM 1665 C C . PRO A 1 209 ? 1.507 -19.031 -1.588 1 98.75 209 PRO A C 1
ATOM 1667 O O . PRO A 1 209 ? 1.062 -19.344 -2.695 1 98.75 209 PRO A O 1
ATOM 1670 N N . MET A 1 210 ? 2.709 -18.766 -1.365 1 98.81 210 MET A N 1
ATOM 1671 C CA . MET A 1 210 ? 3.836 -19.047 -2.248 1 98.81 210 MET A CA 1
ATOM 1672 C C . MET A 1 210 ? 4.746 -20.109 -1.637 1 98.81 210 MET A C 1
ATOM 1674 O O . MET A 1 210 ? 5.344 -19.891 -0.582 1 98.81 210 MET A O 1
ATOM 1678 N N . VAL A 1 211 ? 4.883 -21.219 -2.336 1 98.94 211 VAL A N 1
ATOM 1679 C CA . VAL A 1 211 ? 5.508 -22.391 -1.747 1 98.94 211 VAL A CA 1
ATOM 1680 C C . VAL A 1 211 ? 6.652 -22.875 -2.637 1 98.94 211 VAL A C 1
ATOM 1682 O O . VAL A 1 211 ? 6.492 -22.984 -3.854 1 98.94 211 VAL A O 1
ATOM 1685 N N . ASN A 1 212 ? 7.762 -23.141 -1.992 1 98.88 212 ASN A N 1
ATOM 1686 C CA . ASN A 1 212 ? 8.938 -23.656 -2.684 1 98.88 212 ASN A CA 1
ATOM 1687 C C . ASN A 1 212 ? 9.172 -25.125 -2.361 1 98.88 212 ASN A C 1
ATOM 1689 O O . ASN A 1 212 ? 8.992 -25.547 -1.219 1 98.88 212 ASN A O 1
ATOM 1693 N N . ILE A 1 213 ? 9.609 -25.781 -3.395 1 98.5 213 ILE A N 1
ATOM 1694 C CA . ILE A 1 213 ? 9.945 -27.188 -3.15 1 98.5 213 ILE A CA 1
ATOM 1695 C C . ILE A 1 213 ? 11.219 -27.266 -2.311 1 98.5 213 ILE A C 1
ATOM 1697 O O . ILE A 1 213 ? 11.391 -28.203 -1.527 1 98.5 213 ILE A O 1
ATOM 1701 N N . GLY A 1 214 ? 12.117 -26.312 -2.404 1 98.25 214 GLY A N 1
ATOM 1702 C CA . GLY A 1 214 ? 13.359 -26.234 -1.653 1 98.25 214 GLY A CA 1
ATOM 1703 C C . GLY A 1 214 ? 13.312 -25.219 -0.523 1 98.25 214 GLY A C 1
ATOM 1704 O O . GLY A 1 214 ? 12.383 -25.234 0.287 1 98.25 214 GLY A O 1
ATOM 1705 N N . SER A 1 215 ? 14.312 -24.422 -0.42 1 98.19 215 SER A N 1
ATOM 1706 C CA . SER A 1 215 ? 14.438 -23.422 0.646 1 98.19 215 SER A CA 1
ATOM 1707 C C . SER A 1 215 ? 13.445 -22.281 0.458 1 98.19 215 SER A C 1
ATOM 1709 O O . SER A 1 215 ? 13.039 -21.984 -0.667 1 98.19 215 SER A O 1
ATOM 1711 N N . LYS A 1 216 ? 13.164 -21.641 1.563 1 98.19 216 LYS A N 1
ATOM 1712 C CA . LYS A 1 216 ? 12.219 -20.531 1.529 1 98.19 216 LYS A CA 1
ATOM 1713 C C . LYS A 1 216 ? 12.875 -19.266 0.967 1 98.19 216 LYS A C 1
ATOM 1715 O O . LYS A 1 216 ? 12.195 -18.281 0.675 1 98.19 216 LYS A O 1
ATOM 1720 N N . ASN A 1 217 ? 14.18 -19.266 0.802 1 97.94 217 ASN A N 1
ATOM 1721 C CA . ASN A 1 217 ? 14.93 -18.062 0.465 1 97.94 217 ASN A CA 1
ATOM 1722 C C . ASN A 1 217 ? 14.703 -17.656 -0.986 1 97.94 217 ASN A C 1
ATOM 1724 O O . ASN A 1 217 ? 14.727 -18.5 -1.887 1 97.94 217 ASN A O 1
ATOM 1728 N N . VAL A 1 218 ? 14.57 -16.344 -1.184 1 97.81 218 VAL A N 1
ATOM 1729 C CA . VAL A 1 218 ? 14.297 -15.805 -2.512 1 97.81 218 VAL A CA 1
ATOM 1730 C C . VAL A 1 218 ? 15.18 -14.586 -2.77 1 97.81 218 VAL A C 1
ATOM 1732 O O . VAL A 1 218 ? 15.844 -14.086 -1.857 1 97.81 218 VAL A O 1
ATOM 1735 N N . TYR A 1 219 ? 15.227 -14.141 -4 1 96.06 219 TYR A N 1
ATOM 1736 C CA . TYR A 1 219 ? 15.867 -12.883 -4.363 1 96.06 219 TYR A CA 1
ATOM 1737 C C . TYR A 1 219 ? 15.133 -12.211 -5.52 1 96.06 219 TYR A C 1
ATOM 1739 O O . TYR A 1 219 ? 14.453 -12.875 -6.301 1 96.06 219 TYR A O 1
ATOM 1747 N N . THR A 1 220 ? 15.203 -10.938 -5.609 1 95.19 220 THR A N 1
ATOM 1748 C CA . THR A 1 220 ? 14.617 -10.156 -6.688 1 95.19 220 THR A CA 1
ATOM 1749 C C . THR A 1 220 ? 15.625 -9.938 -7.816 1 95.19 220 THR A C 1
ATOM 1751 O O . THR A 1 220 ? 16.766 -9.562 -7.562 1 95.19 220 THR A O 1
ATOM 1754 N N . GLY A 1 221 ? 15.18 -10.172 -9.016 1 94.69 221 GLY A N 1
ATOM 1755 C CA . GLY A 1 221 ? 16.047 -10.008 -10.172 1 94.69 221 GLY A CA 1
ATOM 1756 C C . GLY A 1 221 ? 16.422 -8.562 -10.438 1 94.69 221 GLY A C 1
ATOM 1757 O O . GLY A 1 221 ? 15.883 -7.648 -9.812 1 94.69 221 GLY A O 1
ATOM 1758 N N . LYS A 1 222 ? 17.359 -8.352 -11.438 1 92.06 222 LYS A N 1
ATOM 1759 C CA . LYS A 1 222 ? 17.875 -7.031 -11.797 1 92.06 222 LYS A CA 1
ATOM 1760 C C . LYS A 1 222 ? 16.781 -6.152 -12.391 1 92.06 222 LYS A C 1
ATOM 1762 O O . LYS A 1 222 ? 16.906 -4.926 -12.414 1 92.06 222 LYS A O 1
ATOM 1767 N N . ASP A 1 223 ? 15.703 -6.82 -12.828 1 93.38 223 ASP A N 1
ATOM 1768 C CA . ASP A 1 223 ? 14.602 -6.066 -13.422 1 93.38 223 ASP A CA 1
ATOM 1769 C C . ASP A 1 223 ? 13.758 -5.383 -12.344 1 93.38 223 ASP A C 1
ATOM 1771 O O . ASP A 1 223 ? 12.844 -4.617 -12.656 1 93.38 223 ASP A O 1
ATOM 1775 N N . GLY A 1 224 ? 13.969 -5.703 -11.047 1 91.31 224 GLY A N 1
ATOM 1776 C CA . GLY A 1 224 ? 13.32 -5.043 -9.922 1 91.31 224 GLY A CA 1
ATOM 1777 C C . GLY A 1 224 ? 11.992 -5.676 -9.555 1 91.31 224 GLY A C 1
ATOM 1778 O O . GLY A 1 224 ? 11.336 -5.246 -8.594 1 91.31 224 GLY A O 1
ATOM 1779 N N . TRP A 1 225 ? 11.555 -6.781 -10.289 1 95.44 225 TRP A N 1
ATOM 1780 C CA . TRP A 1 225 ? 10.219 -7.316 -10.062 1 95.44 225 TRP A CA 1
ATOM 1781 C C . TRP A 1 225 ? 10.258 -8.828 -9.891 1 95.44 225 TRP A C 1
ATOM 1783 O O . TRP A 1 225 ? 9.742 -9.359 -8.906 1 95.44 225 TRP A O 1
ATOM 1793 N N . THR A 1 226 ? 10.93 -9.477 -10.781 1 97.81 226 THR A N 1
ATOM 1794 C CA . THR A 1 226 ? 10.898 -10.938 -10.812 1 97.81 226 THR A CA 1
ATOM 1795 C C . THR A 1 226 ? 11.555 -11.516 -9.562 1 97.81 226 THR A C 1
ATOM 1797 O O . THR A 1 226 ? 12.727 -11.242 -9.289 1 97.81 226 THR A O 1
ATOM 1800 N N . VAL A 1 227 ? 10.828 -12.305 -8.883 1 98.06 227 VAL A N 1
ATOM 1801 C CA . VAL A 1 227 ? 11.328 -12.945 -7.672 1 98.06 227 VAL A CA 1
ATOM 1802 C C . VAL A 1 227 ? 11.594 -14.422 -7.938 1 98.06 227 VAL A C 1
ATOM 1804 O O . VAL A 1 227 ? 10.719 -15.133 -8.438 1 98.06 227 VAL A O 1
ATOM 1807 N N . LYS A 1 228 ? 12.773 -14.898 -7.531 1 98.56 228 LYS A N 1
ATOM 1808 C CA . LYS A 1 228 ? 13.164 -16.281 -7.801 1 98.56 228 LYS A CA 1
ATOM 1809 C C . LYS A 1 228 ? 13.648 -16.969 -6.531 1 98.56 228 LYS A C 1
ATOM 1811 O O . LYS A 1 228 ? 14.07 -16.312 -5.582 1 98.56 228 LYS A O 1
ATOM 1816 N N . THR A 1 229 ? 13.547 -18.25 -6.586 1 98.75 229 THR A N 1
ATOM 1817 C CA . THR A 1 229 ? 14.164 -19.031 -5.516 1 98.75 229 THR A CA 1
ATOM 1818 C C . THR A 1 229 ? 15.688 -18.953 -5.598 1 98.75 229 THR A C 1
ATOM 1820 O O . THR A 1 229 ? 16.266 -19.031 -6.688 1 98.75 229 THR A O 1
ATOM 1823 N N . LYS A 1 230 ? 16.281 -18.828 -4.492 1 98.44 230 LYS A N 1
ATOM 1824 C CA . LYS A 1 230 ? 17.75 -18.719 -4.469 1 98.44 230 LYS A CA 1
ATOM 1825 C C . LYS A 1 230 ? 18.406 -20.031 -4.902 1 98.44 230 LYS A C 1
ATOM 1827 O O . LYS A 1 230 ? 19.469 -20.016 -5.535 1 98.44 230 LYS A O 1
ATOM 1832 N N . ASP A 1 231 ? 17.797 -21.141 -4.562 1 98.62 231 ASP A N 1
ATOM 1833 C CA . ASP A 1 231 ? 18.375 -22.438 -4.875 1 98.62 231 ASP A CA 1
ATOM 1834 C C . ASP A 1 231 ? 17.891 -22.953 -6.227 1 98.62 231 ASP A C 1
ATOM 1836 O O . ASP A 1 231 ? 18.078 -24.125 -6.562 1 98.62 231 ASP A O 1
ATOM 1840 N N . LYS A 1 232 ? 17.125 -22.188 -6.965 1 98.44 232 LYS A N 1
ATOM 1841 C CA . LYS A 1 232 ? 16.641 -22.453 -8.32 1 98.44 232 LYS A CA 1
ATOM 1842 C C . LYS A 1 232 ? 15.609 -23.578 -8.32 1 98.44 232 LYS A C 1
ATOM 1844 O O . LYS A 1 232 ? 15.367 -24.203 -9.359 1 98.44 232 LYS A O 1
ATOM 1849 N N . SER A 1 233 ? 15.078 -23.797 -7.148 1 98.56 233 SER A N 1
ATOM 1850 C CA . SER A 1 233 ? 14.047 -24.828 -7.07 1 98.56 233 SER A CA 1
ATOM 1851 C C . SER A 1 233 ? 12.695 -24.297 -7.531 1 98.56 233 SER A C 1
ATOM 1853 O O . SER A 1 233 ? 12.5 -23.078 -7.645 1 98.56 233 SER A O 1
ATOM 1855 N N . LEU A 1 234 ? 11.75 -25.203 -7.777 1 98.88 234 LEU A N 1
ATOM 1856 C CA . LEU A 1 234 ? 10.406 -24.875 -8.242 1 98.88 234 LEU A CA 1
ATOM 1857 C C . LEU A 1 234 ? 9.609 -24.156 -7.16 1 98.88 234 LEU A C 1
ATOM 1859 O O . LEU A 1 234 ? 9.82 -24.391 -5.969 1 98.88 234 LEU A O 1
ATOM 1863 N N . SER A 1 235 ? 8.758 -23.297 -7.605 1 98.94 235 SER A N 1
ATOM 1864 C CA . SER A 1 235 ? 7.82 -22.594 -6.734 1 98.94 235 SER A CA 1
ATOM 1865 C C . SER A 1 235 ? 6.406 -22.625 -7.309 1 98.94 235 SER A C 1
ATOM 1867 O O . SER A 1 235 ? 6.223 -22.766 -8.516 1 98.94 235 SER A O 1
ATOM 1869 N N . ALA A 1 236 ? 5.426 -22.547 -6.453 1 98.94 236 ALA A N 1
ATOM 1870 C CA . ALA A 1 236 ? 4.023 -22.484 -6.855 1 98.94 236 ALA A CA 1
ATOM 1871 C C . ALA A 1 236 ? 3.246 -21.469 -6.027 1 98.94 236 ALA A C 1
ATOM 1873 O O . ALA A 1 236 ? 3.545 -21.266 -4.848 1 98.94 236 ALA A O 1
ATOM 1874 N N . GLN A 1 237 ? 2.27 -20.891 -6.641 1 98.88 237 GLN A N 1
ATOM 1875 C CA . GLN A 1 237 ? 1.382 -19.938 -5.98 1 98.88 237 GLN A CA 1
ATOM 1876 C C . GLN A 1 237 ? -0.067 -20.156 -6.406 1 98.88 237 GLN A C 1
ATOM 1878 O O . GLN A 1 237 ? -0.345 -20.375 -7.59 1 98.88 237 GLN A O 1
ATOM 1883 N N . TYR A 1 238 ? -0.931 -20.094 -5.48 1 98.69 238 TYR A N 1
ATOM 1884 C CA . TYR A 1 238 ? -2.369 -20.016 -5.703 1 98.69 238 TYR A CA 1
ATOM 1885 C C . TYR A 1 238 ? -2.988 -18.906 -4.867 1 98.69 238 TYR A C 1
ATOM 1887 O O . TYR A 1 238 ? -2.51 -18.594 -3.771 1 98.69 238 TYR A O 1
ATOM 1895 N N . GLU A 1 239 ? -4.062 -18.375 -5.418 1 98.75 239 GLU A N 1
ATOM 1896 C CA . GLU A 1 239 ? -4.629 -17.219 -4.75 1 98.75 239 GLU A CA 1
ATOM 1897 C C . GLU A 1 239 ? -6.137 -17.125 -4.965 1 98.75 239 GLU A C 1
ATOM 1899 O O . GLU A 1 239 ? -6.625 -17.359 -6.074 1 98.75 239 GLU A O 1
ATOM 1904 N N . HIS A 1 240 ? -6.809 -16.797 -3.922 1 98.75 240 HIS A N 1
ATOM 1905 C CA . HIS A 1 240 ? -8.188 -16.328 -4.023 1 98.75 240 HIS A CA 1
ATOM 1906 C C . HIS A 1 240 ? -8.398 -15.055 -3.215 1 98.75 240 HIS A C 1
ATOM 1908 O O . HIS A 1 240 ? -7.699 -14.812 -2.229 1 98.75 240 HIS A O 1
ATOM 1914 N N . THR A 1 241 ? -9.297 -14.273 -3.693 1 98.75 241 THR A N 1
ATOM 1915 C CA . THR A 1 241 ? -9.875 -13.195 -2.904 1 98.75 241 THR A CA 1
ATOM 1916 C C . THR A 1 241 ? -11.102 -13.672 -2.143 1 98.75 241 THR A C 1
ATOM 1918 O O . THR A 1 241 ? -12.008 -14.273 -2.73 1 98.75 241 THR A O 1
ATOM 1921 N N . ILE A 1 242 ? -11.125 -13.328 -0.845 1 98.25 242 ILE A N 1
ATOM 1922 C CA . ILE A 1 242 ? -12.188 -13.875 -0.015 1 98.25 242 ILE A CA 1
ATOM 1923 C C . ILE A 1 242 ? -12.938 -12.734 0.676 1 98.25 242 ILE A C 1
ATOM 1925 O O . ILE A 1 242 ? -12.336 -11.734 1.064 1 98.25 242 ILE A O 1
ATOM 1929 N N . LEU A 1 243 ? -14.234 -12.898 0.809 1 98.75 243 LEU A N 1
ATOM 1930 C CA . LEU A 1 243 ? -15.102 -12.062 1.625 1 98.75 243 LEU A CA 1
ATOM 1931 C C . LEU A 1 243 ? -15.531 -12.797 2.893 1 98.75 243 LEU A C 1
ATOM 1933 O O . LEU A 1 243 ? -16.078 -13.891 2.824 1 98.75 243 LEU A O 1
ATOM 1937 N N . ILE A 1 244 ? -15.234 -12.219 4.047 1 98.69 244 ILE A N 1
ATOM 1938 C CA . ILE A 1 244 ? -15.766 -12.773 5.289 1 98.69 244 ILE A CA 1
ATOM 1939 C C . ILE A 1 244 ? -17.25 -12.461 5.402 1 98.69 244 ILE A C 1
ATOM 1941 O O . ILE A 1 244 ? -17.672 -11.305 5.266 1 98.69 244 ILE A O 1
ATOM 1945 N N . THR A 1 245 ? -18.047 -13.477 5.598 1 98.06 245 THR A N 1
ATOM 1946 C CA . THR A 1 245 ? -19.484 -13.328 5.777 1 98.06 245 THR A CA 1
ATOM 1947 C C . THR A 1 245 ? -19.891 -13.602 7.227 1 98.06 245 THR A C 1
ATOM 1949 O O . THR A 1 245 ? -19.016 -13.828 8.078 1 98.06 245 THR A O 1
ATOM 1952 N N . ASN A 1 246 ? -21.172 -13.578 7.488 1 97.12 246 ASN A N 1
ATOM 1953 C CA . ASN A 1 246 ? -21.672 -13.812 8.844 1 97.12 246 ASN A CA 1
ATOM 1954 C C . ASN A 1 246 ? -21.531 -15.281 9.242 1 97.12 246 ASN A C 1
ATOM 1956 O O . ASN A 1 246 ? -21.609 -15.625 10.422 1 97.12 246 ASN A O 1
ATOM 1960 N N . TYR A 1 247 ? -21.297 -16.141 8.297 1 94.88 247 TYR A N 1
ATOM 1961 C CA . TYR A 1 247 ? -21.344 -17.562 8.609 1 94.88 247 TYR A CA 1
ATOM 1962 C C . TYR A 1 247 ? -20.094 -18.281 8.07 1 94.88 247 TYR A C 1
ATOM 1964 O O . TYR A 1 247 ? -20 -19.5 8.164 1 94.88 247 TYR A O 1
ATOM 1972 N N . GLY A 1 248 ? -19.234 -17.594 7.551 1 96.81 248 GLY A N 1
ATOM 1973 C CA . GLY A 1 248 ? -18.047 -18.141 6.926 1 96.81 248 GLY A CA 1
ATOM 1974 C C . GLY A 1 248 ? -17.375 -17.156 5.973 1 96.81 248 GLY A C 1
ATOM 1975 O O . GLY A 1 248 ? -17.078 -16.031 6.344 1 96.81 248 GLY A O 1
ATOM 1976 N N . CYS A 1 249 ? -17.141 -17.719 4.738 1 97.38 249 CYS A N 1
ATOM 1977 C CA . CYS A 1 249 ? -16.562 -16.812 3.752 1 97.38 249 CYS A CA 1
ATOM 1978 C C . CYS A 1 249 ? -17.078 -17.125 2.354 1 97.38 249 CYS A C 1
ATOM 1980 O O . CYS A 1 249 ? -17.688 -18.172 2.127 1 97.38 249 CYS A O 1
ATOM 1982 N N . GLU A 1 250 ? -17 -16.188 1.545 1 97.5 250 GLU A N 1
ATOM 1983 C CA . GLU A 1 250 ? -17.25 -16.312 0.111 1 97.5 250 GLU A CA 1
ATOM 1984 C C . GLU A 1 250 ? -15.945 -16.188 -0.683 1 97.5 250 GLU A C 1
ATOM 1986 O O . GLU A 1 250 ? -15.18 -15.242 -0.489 1 97.5 250 GLU A O 1
ATOM 1991 N N . VAL A 1 251 ? -15.672 -17.203 -1.464 1 98.25 251 VAL A N 1
ATOM 1992 C CA . VAL A 1 251 ? -14.57 -17.078 -2.414 1 98.25 251 VAL A CA 1
ATOM 1993 C C . VAL A 1 251 ? -15.023 -16.281 -3.629 1 98.25 251 VAL A C 1
ATOM 1995 O O . VAL A 1 251 ? -15.734 -16.797 -4.492 1 98.25 251 VAL A O 1
ATOM 1998 N N . MET A 1 252 ? -14.5 -15.102 -3.803 1 98.31 252 MET A N 1
ATOM 1999 C CA . MET A 1 252 ? -15.023 -14.172 -4.793 1 98.31 252 MET A CA 1
ATOM 2000 C C . MET A 1 252 ? -14.43 -14.445 -6.172 1 98.31 252 MET A C 1
ATOM 2002 O O . MET A 1 252 ? -14.961 -13.984 -7.184 1 98.31 252 MET A O 1
ATOM 2006 N N . THR A 1 253 ? -13.367 -15.18 -6.199 1 98.25 253 THR A N 1
ATOM 2007 C CA . THR A 1 253 ? -12.695 -15.469 -7.461 1 98.25 253 THR A CA 1
ATOM 2008 C C . THR A 1 253 ? -12.82 -16.953 -7.809 1 98.25 253 THR A C 1
ATOM 2010 O O . THR A 1 253 ? -11.945 -17.516 -8.453 1 98.25 253 THR A O 1
ATOM 2013 N N . LEU A 1 254 ? -13.797 -17.531 -7.336 1 95.06 254 LEU A N 1
ATOM 2014 C CA . LEU A 1 254 ? -14.023 -18.953 -7.598 1 95.06 254 LEU A CA 1
ATOM 2015 C C . LEU A 1 254 ? -14.07 -19.234 -9.094 1 95.06 254 LEU A C 1
ATOM 2017 O O . LEU A 1 254 ? -14.688 -18.469 -9.852 1 95.06 254 LEU A O 1
ATOM 2021 N N . ARG A 1 255 ? -13.445 -20.312 -9.414 1 91.81 255 ARG A N 1
ATOM 2022 C CA . ARG A 1 255 ? -13.398 -20.703 -10.82 1 91.81 255 ARG A CA 1
ATOM 2023 C C . ARG A 1 255 ? -14.297 -21.906 -11.086 1 91.81 255 ARG A C 1
ATOM 2025 O O . ARG A 1 255 ? -14.586 -22.672 -10.172 1 91.81 255 ARG A O 1
ATOM 2032 N N . GLU A 1 256 ? -14.68 -22.031 -12.328 1 84.19 256 GLU A N 1
ATOM 2033 C CA . GLU A 1 256 ? -15.641 -23.062 -12.711 1 84.19 256 GLU A CA 1
ATOM 2034 C C . GLU A 1 256 ? -15.133 -24.453 -12.328 1 84.19 256 GLU A C 1
ATOM 2036 O O . GLU A 1 256 ? -15.914 -25.297 -11.883 1 84.19 256 GLU A O 1
ATOM 2041 N N . GLU A 1 257 ? -13.898 -24.625 -12.453 1 84.88 257 GLU A N 1
ATOM 2042 C CA . GLU A 1 257 ? -13.336 -25.953 -12.188 1 84.88 257 GLU A CA 1
ATOM 2043 C C . GLU A 1 257 ? -13.391 -26.281 -10.695 1 84.88 257 GLU A C 1
ATOM 2045 O O . GLU A 1 257 ? -13.242 -27.453 -10.312 1 84.88 257 GLU A O 1
ATOM 2050 N N . GLU A 1 258 ? -13.586 -25.25 -9.906 1 86.56 258 GLU A N 1
ATOM 2051 C CA . GLU A 1 258 ? -13.602 -25.453 -8.461 1 86.56 258 GLU A CA 1
ATOM 2052 C C . GLU A 1 258 ? -15.031 -25.656 -7.953 1 86.56 258 GLU A C 1
ATOM 2054 O O . GLU A 1 258 ? -15.234 -26.016 -6.793 1 86.56 258 GLU A O 1
ATOM 2059 N N . LEU A 1 259 ? -15.938 -25.25 -8.734 1 72.44 259 LEU A N 1
ATOM 2060 C CA . LEU A 1 259 ? -17.344 -25.438 -8.367 1 72.44 259 LEU A CA 1
ATOM 2061 C C . LEU A 1 259 ? -17.656 -26.922 -8.219 1 72.44 259 LEU A C 1
ATOM 2063 O O . LEU A 1 259 ? -18.5 -27.297 -7.391 1 72.44 259 LEU A O 1
ATOM 2067 N N . LEU A 1 260 ? -16.969 -27.656 -8.898 1 54.69 260 LEU A N 1
ATOM 2068 C CA . LEU A 1 260 ? -17.203 -29.094 -8.867 1 54.69 260 LEU A CA 1
ATOM 2069 C C . LEU A 1 260 ? -16.609 -29.734 -7.613 1 54.69 260 LEU A C 1
ATOM 2071 O O . LEU A 1 260 ? -17.047 -30.812 -7.191 1 54.69 260 LEU A O 1
ATOM 2075 N N . LEU A 1 261 ? -15.711 -29.094 -7.059 1 49.41 261 LEU A N 1
ATOM 2076 C CA . LEU A 1 261 ? -15.109 -29.625 -5.844 1 49.41 261 LEU A CA 1
ATOM 2077 C C . LEU A 1 261 ? -16.047 -29.438 -4.648 1 49.41 261 LEU A C 1
ATOM 2079 O O . LEU A 1 261 ? -15.805 -30.016 -3.582 1 49.41 261 LEU A O 1
ATOM 2083 N N . LYS A 1 262 ? -16.891 -28.484 -4.66 1 49.28 262 LYS A N 1
ATOM 2084 C CA . LYS A 1 262 ? -17.828 -28.25 -3.57 1 49.28 262 LYS A CA 1
ATOM 2085 C C . LYS A 1 262 ? -18.844 -29.375 -3.469 1 49.28 262 LYS A C 1
ATOM 2087 O O . LYS A 1 262 ? -19.672 -29.406 -2.553 1 49.28 262 LYS A O 1
ATOM 2092 N N . GLN A 1 263 ? -18.875 -30.188 -4.387 1 31.98 263 GLN A N 1
ATOM 2093 C CA . GLN A 1 263 ? -19.844 -31.281 -4.258 1 31.98 263 GLN A CA 1
ATOM 2094 C C . GLN A 1 263 ? -19.25 -32.469 -3.502 1 31.98 263 GLN A C 1
ATOM 2096 O O . GLN A 1 263 ? -18.078 -32.812 -3.703 1 31.98 263 GLN A O 1
ATOM 2101 N N . MET B 1 1 ? -0.668 -9.219 -7.934 1 83.38 1 MET B N 1
ATOM 2102 C CA . MET B 1 1 ? 0.573 -8.719 -7.348 1 83.38 1 MET B CA 1
ATOM 2103 C C . MET B 1 1 ? 0.512 -8.766 -5.824 1 83.38 1 MET B C 1
ATOM 2105 O O . MET B 1 1 ? -0.539 -8.516 -5.234 1 83.38 1 MET B O 1
ATOM 2109 N N . ASP B 1 2 ? 1.653 -9.109 -5.27 1 83.5 2 ASP B N 1
ATOM 2110 C CA . ASP B 1 2 ? 1.716 -9.297 -3.824 1 83.5 2 ASP B CA 1
ATOM 2111 C C . ASP B 1 2 ? 2.408 -8.117 -3.146 1 83.5 2 ASP B C 1
ATOM 2113 O O . ASP B 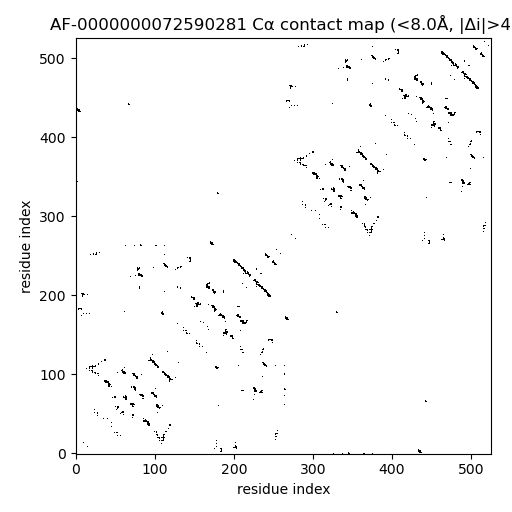1 2 ? 3.131 -7.355 -3.795 1 83.5 2 ASP B O 1
ATOM 2117 N N . ILE B 1 3 ? 2.027 -7.977 -1.896 1 82.44 3 ILE B N 1
ATOM 2118 C CA . ILE B 1 3 ? 2.75 -6.969 -1.126 1 82.44 3 ILE B CA 1
ATOM 2119 C C . ILE B 1 3 ? 4.18 -7.441 -0.869 1 82.44 3 ILE B C 1
ATOM 2121 O O . ILE B 1 3 ? 4.398 -8.594 -0.498 1 82.44 3 ILE B O 1
ATOM 2125 N N . ILE B 1 4 ? 5.109 -6.57 -1.121 1 80.81 4 ILE B N 1
ATOM 2126 C CA . ILE B 1 4 ? 6.504 -6.812 -0.762 1 80.81 4 ILE B CA 1
ATOM 2127 C C . ILE B 1 4 ? 6.746 -6.387 0.685 1 80.81 4 ILE B C 1
ATOM 2129 O O . ILE B 1 4 ? 6.555 -5.223 1.036 1 80.81 4 ILE B O 1
ATOM 2133 N N . MET B 1 5 ? 7.188 -7.258 1.46 1 81.81 5 MET B N 1
ATOM 2134 C CA . MET B 1 5 ? 7.359 -6.949 2.877 1 81.81 5 MET B CA 1
ATOM 2135 C C . MET B 1 5 ? 8.773 -6.453 3.16 1 81.81 5 MET B C 1
ATOM 2137 O O . MET B 1 5 ? 9.039 -5.895 4.227 1 81.81 5 MET B O 1
ATOM 2141 N N . SER B 1 6 ? 9.656 -6.598 2.166 1 84.5 6 SER B N 1
ATOM 2142 C CA . SER B 1 6 ? 11.031 -6.164 2.365 1 84.5 6 SER B CA 1
ATOM 2143 C C . SER B 1 6 ? 11.18 -4.66 2.139 1 84.5 6 SER B C 1
ATOM 2145 O O . SER B 1 6 ? 10.383 -4.059 1.417 1 84.5 6 SER B O 1
ATOM 2147 N N . ILE B 1 7 ? 12.156 -4.078 2.797 1 92.56 7 ILE B N 1
ATOM 2148 C CA . ILE B 1 7 ? 12.445 -2.656 2.656 1 92.56 7 ILE B CA 1
ATOM 2149 C C . ILE B 1 7 ? 13.422 -2.441 1.506 1 92.56 7 ILE B C 1
ATOM 2151 O O . ILE B 1 7 ? 14.492 -3.053 1.473 1 92.56 7 ILE B O 1
ATOM 2155 N N . ASP B 1 8 ? 13.117 -1.589 0.644 1 91.25 8 ASP B N 1
ATOM 2156 C CA . ASP B 1 8 ? 13.93 -1.312 -0.535 1 91.25 8 ASP B CA 1
ATOM 2157 C C . ASP B 1 8 ? 15.078 -0.36 -0.198 1 91.25 8 ASP B C 1
ATOM 2159 O O . ASP B 1 8 ? 14.859 0.693 0.406 1 91.25 8 ASP B O 1
ATOM 2163 N N . ILE B 1 9 ? 16.234 -0.767 -0.526 1 95.75 9 ILE B N 1
ATOM 2164 C CA . ILE B 1 9 ? 17.391 0.125 -0.488 1 95.75 9 ILE B CA 1
ATOM 2165 C C . ILE B 1 9 ? 17.594 0.77 -1.857 1 95.75 9 ILE B C 1
ATOM 2167 O O . ILE B 1 9 ? 17.938 0.091 -2.824 1 95.75 9 ILE B O 1
ATOM 2171 N N . LYS B 1 10 ? 17.406 2.082 -1.911 1 97.38 10 LYS B N 1
ATOM 2172 C CA . LYS B 1 10 ? 17.359 2.789 -3.188 1 97.38 10 LYS B CA 1
ATOM 2173 C C . LYS B 1 10 ? 18.75 2.955 -3.779 1 97.38 10 LYS B C 1
ATOM 2175 O O . LYS B 1 10 ? 19.719 3.227 -3.055 1 97.38 10 LYS B O 1
ATOM 2180 N N . SER B 1 11 ? 18.828 2.822 -5.066 1 96 11 SER B N 1
ATOM 2181 C CA . SER B 1 11 ? 20.062 3.123 -5.789 1 96 11 SER B CA 1
ATOM 2182 C C . SER B 1 11 ? 20.297 4.629 -5.887 1 96 11 SER B C 1
ATOM 2184 O O . SER B 1 11 ? 19.391 5.418 -5.617 1 96 11 SER B O 1
ATOM 2186 N N . THR B 1 12 ? 21.469 4.965 -6.344 1 97.19 12 THR B N 1
ATOM 2187 C CA . THR B 1 12 ? 21.812 6.371 -6.516 1 97.19 12 THR B CA 1
ATOM 2188 C C . THR B 1 12 ? 20.875 7.035 -7.52 1 97.19 12 THR B C 1
ATOM 2190 O O . THR B 1 12 ? 20.422 8.164 -7.305 1 97.19 12 THR B O 1
ATOM 2193 N N . ASN B 1 13 ? 20.625 6.32 -8.539 1 97 13 ASN B N 1
ATOM 2194 C CA . ASN B 1 13 ? 19.734 6.863 -9.555 1 97 13 ASN B CA 1
ATOM 2195 C C . ASN B 1 13 ? 18.312 7.062 -9.023 1 97 13 ASN B C 1
ATOM 2197 O O . ASN B 1 13 ? 17.688 8.086 -9.297 1 97 13 ASN B O 1
ATOM 2201 N N . GLU B 1 14 ? 17.844 6.145 -8.32 1 97.38 14 GLU B N 1
ATOM 2202 C CA . GLU B 1 14 ? 16.531 6.273 -7.707 1 97.38 14 GLU B CA 1
ATOM 2203 C C . GLU B 1 14 ? 16.484 7.457 -6.742 1 97.38 14 GLU B C 1
ATOM 2205 O O . GLU B 1 14 ? 15.5 8.203 -6.715 1 97.38 14 GLU B O 1
ATOM 2210 N N . ILE B 1 15 ? 17.484 7.605 -5.984 1 98.44 15 ILE B N 1
ATOM 2211 C CA . ILE B 1 15 ? 17.578 8.68 -5 1 98.44 15 ILE B CA 1
ATOM 2212 C C . ILE B 1 15 ? 17.484 10.031 -5.699 1 98.44 15 ILE B C 1
ATOM 2214 O O . ILE B 1 15 ? 16.766 10.922 -5.242 1 98.44 15 ILE B O 1
ATOM 2218 N N . ILE B 1 16 ? 18.141 10.172 -6.789 1 98.44 16 ILE B N 1
ATOM 2219 C CA . ILE B 1 16 ? 18.125 11.414 -7.551 1 98.44 16 ILE B CA 1
ATOM 2220 C C . ILE B 1 16 ? 16.703 11.719 -8.023 1 98.44 16 ILE B C 1
ATOM 2222 O O . ILE B 1 16 ? 16.25 12.859 -7.918 1 98.44 16 ILE B O 1
ATOM 2226 N N . LYS B 1 17 ? 16.047 10.734 -8.484 1 98.38 17 LYS B N 1
ATOM 2227 C CA . LYS B 1 17 ? 14.688 10.906 -9.008 1 98.38 17 LYS B CA 1
ATOM 2228 C C . LYS B 1 17 ? 13.711 11.234 -7.883 1 98.38 17 LYS B C 1
ATOM 2230 O O . LYS B 1 17 ? 12.844 12.102 -8.039 1 98.38 17 LYS B O 1
ATOM 2235 N N . ILE B 1 18 ? 13.859 10.562 -6.781 1 98.69 18 ILE B N 1
ATOM 2236 C CA . ILE B 1 18 ? 12.992 10.82 -5.637 1 98.69 18 ILE B CA 1
ATOM 2237 C C . ILE B 1 18 ? 13.242 12.227 -5.105 1 98.69 18 ILE B C 1
ATOM 2239 O O . ILE B 1 18 ? 12.297 12.938 -4.75 1 98.69 18 ILE B O 1
ATOM 2243 N N . ARG B 1 19 ? 14.484 12.625 -5.07 1 98.38 19 ARG B N 1
ATOM 2244 C CA . ARG B 1 19 ? 14.844 13.969 -4.641 1 98.38 19 ARG B CA 1
ATOM 2245 C C . ARG B 1 19 ? 14.125 15.023 -5.477 1 98.38 19 ARG B C 1
ATOM 2247 O O . ARG B 1 19 ? 13.648 16.031 -4.941 1 98.38 19 ARG B O 1
ATOM 2254 N N . LYS B 1 20 ? 14.062 14.773 -6.734 1 98.56 20 LYS B N 1
ATOM 2255 C CA . LYS B 1 20 ? 13.383 15.703 -7.637 1 98.56 20 LYS B CA 1
ATOM 2256 C C . LYS B 1 20 ? 11.898 15.828 -7.277 1 98.56 20 LYS B C 1
ATOM 2258 O O . LYS B 1 20 ? 11.375 16.938 -7.191 1 98.56 20 LYS B O 1
ATOM 2263 N N . SER B 1 21 ? 11.227 14.727 -7.09 1 98.81 21 SER B N 1
ATOM 2264 C CA . SER B 1 21 ? 9.82 14.734 -6.711 1 98.81 21 SER B CA 1
ATOM 2265 C C . SER B 1 21 ? 9.609 15.414 -5.363 1 98.81 21 SER B C 1
ATOM 2267 O O . SER B 1 21 ? 8.656 16.172 -5.188 1 98.81 21 SER B O 1
ATOM 2269 N N . CYS B 1 22 ? 10.523 15.141 -4.43 1 98.75 22 CYS B N 1
ATOM 2270 C CA . CYS B 1 22 ? 10.445 15.742 -3.105 1 98.75 22 CYS B CA 1
ATOM 2271 C C . CYS B 1 22 ? 10.602 17.266 -3.186 1 98.75 22 CYS B C 1
ATOM 2273 O O . CYS B 1 22 ? 9.891 18 -2.502 1 98.75 22 CYS B O 1
ATOM 2275 N N . LYS B 1 23 ? 11.516 17.672 -3.979 1 98.38 23 LYS B N 1
ATOM 2276 C CA . LYS B 1 23 ? 11.727 19.109 -4.16 1 98.38 23 LYS B CA 1
ATOM 2277 C C . LYS B 1 23 ? 10.469 19.781 -4.707 1 98.38 23 LYS B C 1
ATOM 2279 O O . LYS B 1 23 ? 10.062 20.844 -4.227 1 98.38 23 LYS B O 1
ATOM 2284 N N . ILE B 1 24 ? 9.867 19.172 -5.707 1 98.75 24 ILE B N 1
ATOM 2285 C CA . ILE B 1 24 ? 8.648 19.734 -6.297 1 98.75 24 ILE B CA 1
ATOM 2286 C C . ILE B 1 24 ? 7.559 19.812 -5.234 1 98.75 24 ILE B C 1
ATOM 2288 O O . ILE B 1 24 ? 6.891 20.844 -5.109 1 98.75 24 ILE B O 1
ATOM 2292 N N . ALA B 1 25 ? 7.363 18.734 -4.465 1 98.75 25 ALA B N 1
ATOM 2293 C CA . ALA B 1 25 ? 6.348 18.734 -3.412 1 98.75 25 ALA B CA 1
ATOM 2294 C C . ALA B 1 25 ? 6.59 19.875 -2.416 1 98.75 25 ALA B C 1
ATOM 2296 O O . ALA B 1 25 ? 5.652 20.562 -2.02 1 98.75 25 ALA B O 1
ATOM 2297 N N . SER B 1 26 ? 7.82 20.031 -2.025 1 98.25 26 SER B N 1
ATOM 2298 C CA . SER B 1 26 ? 8.188 21.109 -1.104 1 98.25 26 SER B CA 1
ATOM 2299 C C . SER B 1 26 ? 7.891 22.484 -1.7 1 98.25 26 SER B C 1
ATOM 2301 O O . SER B 1 26 ? 7.402 23.375 -1.004 1 98.25 26 SER B O 1
ATOM 2303 N N . GLU B 1 27 ? 8.18 22.656 -2.93 1 98.31 27 GLU B N 1
ATOM 2304 C CA . GLU B 1 27 ? 7.949 23.922 -3.615 1 98.31 27 GLU B CA 1
ATOM 2305 C C . GLU B 1 27 ? 6.457 24.25 -3.676 1 98.31 27 GLU B C 1
ATOM 2307 O O . GLU B 1 27 ? 6.074 25.422 -3.619 1 98.31 27 GLU B O 1
ATOM 2312 N N . VAL B 1 28 ? 5.633 23.234 -3.812 1 98.69 28 VAL B N 1
ATOM 2313 C CA . VAL B 1 28 ? 4.191 23.453 -3.82 1 98.69 28 VAL B CA 1
ATOM 2314 C C . VAL B 1 28 ? 3.754 24.078 -2.5 1 98.69 28 VAL B C 1
ATOM 2316 O O . VAL B 1 28 ? 2.971 25.031 -2.488 1 98.69 28 VAL B O 1
ATOM 2319 N N . LEU B 1 29 ? 4.285 23.578 -1.398 1 98.62 29 LEU B N 1
ATOM 2320 C CA . LEU B 1 29 ? 3.922 24.094 -0.084 1 98.62 29 LEU B CA 1
ATOM 2321 C C . LEU B 1 29 ? 4.402 25.531 0.085 1 98.62 29 LEU B C 1
ATOM 2323 O O . LEU B 1 29 ? 3.711 26.359 0.69 1 98.62 29 LEU B O 1
ATOM 2327 N N . THR B 1 30 ? 5.555 25.797 -0.419 1 97.56 30 THR B N 1
ATOM 2328 C CA . THR B 1 30 ? 6.082 27.156 -0.352 1 97.56 30 THR B CA 1
ATOM 2329 C C . THR B 1 30 ? 5.223 28.109 -1.179 1 97.56 30 THR B C 1
ATOM 2331 O O . THR B 1 30 ? 4.848 29.172 -0.705 1 97.56 30 THR B O 1
ATOM 2334 N N . MET B 1 31 ? 4.906 27.719 -2.34 1 98 31 MET B N 1
ATOM 2335 C CA . MET B 1 31 ? 4.145 28.547 -3.27 1 98 31 MET B CA 1
ATOM 2336 C C . MET B 1 31 ? 2.746 28.828 -2.734 1 98 31 MET B C 1
ATOM 2338 O O . MET B 1 31 ? 2.27 29.953 -2.783 1 98 31 MET B O 1
ATOM 2342 N N . ILE B 1 32 ? 2.088 27.844 -2.162 1 98.69 32 ILE B N 1
ATOM 2343 C CA . ILE B 1 32 ? 0.669 27.938 -1.838 1 98.69 32 ILE B CA 1
ATOM 2344 C C . ILE B 1 32 ? 0.475 28.844 -0.627 1 98.69 32 ILE B C 1
ATOM 2346 O O . ILE B 1 32 ? -0.624 29.359 -0.396 1 98.69 32 ILE B O 1
ATOM 2350 N N . GLU B 1 33 ? 1.528 28.984 0.155 1 97.69 33 GLU B N 1
ATOM 2351 C CA . GLU B 1 33 ? 1.464 29.797 1.37 1 97.69 33 GLU B CA 1
ATOM 2352 C C . GLU B 1 33 ? 0.953 31.203 1.072 1 97.69 33 GLU B C 1
ATOM 2354 O O . GLU B 1 33 ? 0.21 31.781 1.869 1 97.69 33 GLU B O 1
ATOM 2359 N N . ASN B 1 34 ? 1.236 31.734 -0.095 1 96.81 34 ASN B N 1
ATOM 2360 C CA . ASN B 1 34 ? 0.899 33.094 -0.478 1 96.81 34 ASN B CA 1
ATOM 2361 C C . ASN B 1 34 ? -0.593 33.25 -0.762 1 96.81 34 ASN B C 1
ATOM 2363 O O . ASN B 1 34 ? -1.104 34.375 -0.843 1 96.81 34 ASN B O 1
ATOM 2367 N N . TYR B 1 35 ? -1.271 32.156 -0.84 1 98.62 35 TYR B N 1
ATOM 2368 C CA . TYR B 1 35 ? -2.682 32.219 -1.214 1 98.62 35 TYR B CA 1
ATOM 2369 C C . TYR B 1 35 ? -3.576 31.953 -0.011 1 98.62 35 TYR B C 1
ATOM 2371 O O . TYR B 1 35 ? -4.801 32.062 -0.102 1 98.62 35 TYR B O 1
ATOM 2379 N N . ILE B 1 36 ? -3 31.641 1.104 1 98.62 36 ILE B N 1
ATOM 2380 C CA . ILE B 1 36 ? -3.766 31.266 2.289 1 98.62 36 ILE B CA 1
ATOM 2381 C C . ILE B 1 36 ? -4.223 32.531 3.021 1 98.62 36 ILE B C 1
ATOM 2383 O O . ILE B 1 36 ? -3.426 33.188 3.688 1 98.62 36 ILE B O 1
ATOM 2387 N N . GLU B 1 37 ? -5.453 32.812 2.912 1 98.44 37 GLU B N 1
ATOM 2388 C CA . GLU B 1 37 ? -6.09 33.969 3.525 1 98.44 37 GLU B CA 1
ATOM 2389 C C . GLU B 1 37 ? -7.57 33.719 3.781 1 98.44 37 GLU B C 1
ATOM 2391 O O . GLU B 1 37 ? -8.18 32.844 3.129 1 98.44 37 GLU B O 1
ATOM 2396 N N . PRO B 1 38 ? -8.094 34.5 4.762 1 98.56 38 PRO B N 1
ATOM 2397 C CA . PRO B 1 38 ? -9.531 34.344 4.988 1 98.56 38 PRO B CA 1
ATOM 2398 C C . PRO B 1 38 ? -10.352 34.562 3.723 1 98.56 38 PRO B C 1
ATOM 2400 O O . PRO B 1 38 ? -10.047 35.469 2.938 1 98.56 38 PRO B O 1
ATOM 2403 N N . GLY B 1 39 ? -11.414 33.719 3.539 1 98.69 39 GLY B N 1
ATOM 2404 C CA . GLY B 1 39 ? -12.336 33.938 2.432 1 98.69 39 GLY B CA 1
ATOM 2405 C C . GLY B 1 39 ? -12.07 33 1.251 1 98.69 39 GLY B C 1
ATOM 2406 O O . GLY B 1 39 ? -12.93 32.844 0.387 1 98.69 39 GLY B O 1
ATOM 2407 N N . ILE B 1 40 ? -10.922 32.406 1.163 1 98.75 40 ILE B N 1
ATOM 2408 C CA . ILE B 1 40 ? -10.617 31.484 0.06 1 98.75 40 ILE B CA 1
ATOM 2409 C C . ILE B 1 40 ? -11.172 30.094 0.369 1 98.75 40 ILE B C 1
ATOM 2411 O O . ILE B 1 40 ? -11.125 29.641 1.516 1 98.75 40 ILE B O 1
ATOM 2415 N N . SER B 1 41 ? -11.617 29.422 -0.626 1 98.88 41 SER B N 1
ATOM 2416 C CA . SER B 1 41 ? -12.086 28.047 -0.442 1 98.88 41 SER B CA 1
ATOM 2417 C C . SER B 1 41 ? -10.938 27.047 -0.545 1 98.88 41 SER B C 1
ATOM 2419 O O . SER B 1 41 ? -9.945 27.312 -1.229 1 98.88 41 SER B O 1
ATOM 2421 N N . THR B 1 42 ? -11.086 25.953 0.094 1 98.88 42 THR B N 1
ATOM 2422 C CA . THR B 1 42 ? -10.062 24.922 -0.022 1 98.88 42 THR B CA 1
ATOM 2423 C C . THR B 1 42 ? -10 24.375 -1.446 1 98.88 42 THR B C 1
ATOM 2425 O O . THR B 1 42 ? -8.938 23.969 -1.914 1 98.88 42 THR B O 1
ATOM 2428 N N . GLU B 1 43 ? -11.117 24.438 -2.16 1 98.88 43 GLU B N 1
ATOM 2429 C CA . GLU B 1 43 ? -11.117 24.031 -3.562 1 98.88 43 GLU B CA 1
ATOM 2430 C C . GLU B 1 43 ? -10.242 24.953 -4.406 1 98.88 43 GLU B C 1
ATOM 2432 O O . GLU B 1 43 ? -9.531 24.484 -5.301 1 98.88 43 GLU B O 1
ATOM 2437 N N . LYS B 1 44 ? -10.375 26.188 -4.137 1 98.88 44 LYS B N 1
ATOM 2438 C CA . LYS B 1 44 ? -9.523 27.109 -4.867 1 98.88 44 LYS B CA 1
ATOM 2439 C C . LYS B 1 44 ? -8.047 26.828 -4.602 1 98.88 44 LYS B C 1
ATOM 2441 O O . LYS B 1 44 ? -7.23 26.859 -5.523 1 98.88 44 LYS B O 1
ATOM 2446 N N . LEU B 1 45 ? -7.699 26.562 -3.361 1 98.94 45 LEU B N 1
ATOM 2447 C CA . LEU B 1 45 ? -6.328 26.188 -3.027 1 98.94 45 LEU B CA 1
ATOM 2448 C C . LEU B 1 45 ? -5.91 24.922 -3.764 1 98.94 45 LEU B C 1
ATOM 2450 O O . LEU B 1 45 ? -4.801 24.844 -4.297 1 98.94 45 LEU B O 1
ATOM 2454 N N . ASN B 1 46 ? -6.789 23.969 -3.809 1 98.94 46 ASN B N 1
ATOM 2455 C CA . ASN B 1 46 ? -6.535 22.734 -4.535 1 98.94 46 ASN B CA 1
ATOM 2456 C C . ASN B 1 46 ? -6.234 23 -6.008 1 98.94 46 ASN B C 1
ATOM 2458 O O . ASN B 1 46 ? -5.305 22.406 -6.57 1 98.94 46 ASN B O 1
ATOM 2462 N N . LYS B 1 47 ? -6.996 23.844 -6.613 1 98.88 47 LYS B N 1
ATOM 2463 C CA . LYS B 1 47 ? -6.82 24.156 -8.023 1 98.88 47 LYS B CA 1
ATOM 2464 C C . LYS B 1 47 ? -5.477 24.844 -8.273 1 98.88 47 LYS B C 1
ATOM 2466 O O . LYS B 1 47 ? -4.801 24.547 -9.258 1 98.88 47 LYS B O 1
ATOM 2471 N N . ILE B 1 48 ? -5.156 25.688 -7.363 1 98.94 48 ILE B N 1
ATOM 2472 C CA . ILE B 1 48 ? -3.885 26.391 -7.488 1 98.94 48 ILE B CA 1
ATOM 2473 C C . ILE B 1 48 ? -2.73 25.391 -7.398 1 98.94 48 ILE B C 1
ATOM 2475 O O . ILE B 1 48 ? -1.806 25.438 -8.211 1 98.94 48 ILE B O 1
ATOM 2479 N N . CYS B 1 49 ? -2.77 24.5 -6.449 1 98.94 49 CYS B N 1
ATOM 2480 C CA . CYS B 1 49 ? -1.745 23.469 -6.305 1 98.94 49 CYS B CA 1
ATOM 2481 C C . CYS B 1 49 ? -1.688 22.578 -7.543 1 98.94 49 CYS B C 1
ATOM 2483 O O . CYS B 1 49 ? -0.605 22.281 -8.047 1 98.94 49 CYS B O 1
ATOM 2485 N N . HIS B 1 50 ? -2.861 22.219 -8.016 1 98.94 50 HIS B N 1
ATOM 2486 C CA . HIS B 1 50 ? -2.949 21.375 -9.203 1 98.94 50 HIS B CA 1
ATOM 2487 C C . HIS B 1 50 ? -2.258 22.031 -10.398 1 98.94 50 HIS B C 1
ATOM 2489 O O . HIS B 1 50 ? -1.442 21.391 -11.07 1 98.94 50 HIS B O 1
ATOM 2495 N N . GLU B 1 51 ? -2.627 23.234 -10.625 1 98.88 51 GLU B N 1
ATOM 2496 C CA . GLU B 1 51 ? -2.07 23.953 -11.773 1 98.88 51 GLU B CA 1
ATOM 2497 C C . GLU B 1 51 ? -0.556 24.078 -11.648 1 98.88 51 GLU B C 1
ATOM 2499 O O . GLU B 1 51 ? 0.167 23.922 -12.633 1 98.88 51 GLU B O 1
ATOM 2504 N N . TYR B 1 52 ? -0.115 24.359 -10.438 1 98.88 52 TYR B N 1
ATOM 2505 C CA . TYR B 1 52 ? 1.321 24.5 -10.227 1 98.88 52 TYR B CA 1
ATOM 2506 C C . TYR B 1 52 ? 2.035 23.172 -10.492 1 98.88 52 TYR B C 1
ATOM 2508 O O . TYR B 1 52 ? 3.061 23.141 -11.18 1 98.88 52 TYR B O 1
ATOM 2516 N N . ILE B 1 53 ? 1.531 22.109 -10.023 1 98.88 53 ILE B N 1
ATOM 2517 C CA . ILE B 1 53 ? 2.139 20.781 -10.156 1 98.88 53 ILE B CA 1
ATOM 2518 C C . ILE B 1 53 ? 2.162 20.375 -11.625 1 98.88 53 ILE B C 1
ATOM 2520 O O . ILE B 1 53 ? 3.205 19.969 -12.148 1 98.88 53 ILE B O 1
ATOM 2524 N N . VAL B 1 54 ? 1.043 20.516 -12.312 1 98.81 54 VAL B N 1
ATOM 2525 C CA . VAL B 1 54 ? 0.873 19.953 -13.648 1 98.81 54 VAL B CA 1
ATOM 2526 C C . VAL B 1 54 ? 1.476 20.891 -14.688 1 98.81 54 VAL B C 1
ATOM 2528 O O . VAL B 1 54 ? 2.266 20.469 -15.531 1 98.81 54 VAL B O 1
ATOM 2531 N N . LYS B 1 55 ? 1.146 22.094 -14.602 1 98.69 55 LYS B N 1
ATOM 2532 C CA . LYS B 1 55 ? 1.503 23.016 -15.68 1 98.69 55 LYS B CA 1
ATOM 2533 C C . LYS B 1 55 ? 2.896 23.609 -15.461 1 98.69 55 LYS B C 1
ATOM 2535 O O . LYS B 1 55 ? 3.65 23.797 -16.422 1 98.69 55 LYS B O 1
ATOM 2540 N N . LYS B 1 56 ? 3.264 23.953 -14.227 1 98.56 56 LYS B N 1
ATOM 2541 C CA . LYS B 1 56 ? 4.539 24.625 -13.977 1 98.56 56 LYS B CA 1
ATOM 2542 C C . LYS B 1 56 ? 5.652 23.594 -13.75 1 98.56 56 LYS B C 1
ATOM 2544 O O . LYS B 1 56 ? 6.77 23.781 -14.242 1 98.56 56 LYS B O 1
ATOM 2549 N N . LYS B 1 57 ? 5.336 22.562 -13.031 1 98.75 57 LYS B N 1
ATOM 2550 C CA . LYS B 1 57 ? 6.383 21.625 -12.648 1 98.75 57 LYS B CA 1
ATOM 2551 C C . LYS B 1 57 ? 6.367 20.391 -13.547 1 98.75 57 LYS B C 1
ATOM 2553 O O . LYS B 1 57 ? 7.285 19.562 -13.5 1 98.75 57 LYS B O 1
ATOM 2558 N N . HIS B 1 58 ? 5.336 20.234 -14.375 1 98.62 58 HIS B N 1
ATOM 2559 C CA . HIS B 1 58 ? 5.191 19.109 -15.281 1 98.62 58 HIS B CA 1
ATOM 2560 C C . HIS B 1 58 ? 5.297 17.781 -14.531 1 98.62 58 HIS B C 1
ATOM 2562 O O . HIS B 1 58 ? 6.031 16.875 -14.945 1 98.62 58 HIS B O 1
ATOM 2568 N N . ALA B 1 59 ? 4.711 17.766 -13.375 1 98.81 59 ALA B N 1
ATOM 2569 C CA . ALA B 1 59 ? 4.543 16.578 -12.547 1 98.81 59 ALA B CA 1
ATOM 2570 C C . ALA B 1 59 ? 3.068 16.203 -12.414 1 98.81 59 ALA B C 1
ATOM 2572 O O . ALA B 1 59 ? 2.207 16.812 -13.055 1 98.81 59 ALA B O 1
ATOM 2573 N N . PHE B 1 60 ? 2.783 15.156 -11.75 1 98.62 60 PHE B N 1
ATOM 2574 C CA . PHE B 1 60 ? 1.411 14.719 -11.523 1 98.62 60 PHE B CA 1
ATOM 2575 C C . PHE B 1 60 ? 1.087 14.695 -10.039 1 98.62 60 PHE B C 1
ATOM 2577 O O . PHE B 1 60 ? 1.904 14.258 -9.227 1 98.62 60 PHE B O 1
ATOM 2584 N N . PRO B 1 61 ? -0.09 15.25 -9.656 1 98.81 61 PRO B N 1
ATOM 2585 C CA . PRO B 1 61 ? -0.496 15.102 -8.258 1 98.81 61 PRO B CA 1
ATOM 2586 C C . PRO B 1 61 ? -0.791 13.648 -7.879 1 98.81 61 PRO B C 1
ATOM 2588 O O . PRO B 1 61 ? -1.735 13.055 -8.398 1 98.81 61 PRO B O 1
ATOM 2591 N N . ALA B 1 62 ? -0.08 13.133 -6.977 1 98.38 62 ALA B N 1
ATOM 2592 C CA . ALA B 1 62 ? -0.122 11.703 -6.652 1 98.38 62 ALA B CA 1
ATOM 2593 C C . ALA B 1 62 ? -1.448 11.336 -5.992 1 98.38 62 ALA B C 1
ATOM 2595 O O . ALA B 1 62 ? -1.938 10.211 -6.16 1 98.38 62 ALA B O 1
ATOM 2596 N N . SER B 1 63 ? -2.033 12.266 -5.234 1 97.94 63 SER B N 1
ATOM 2597 C CA . SER B 1 63 ? -3.256 11.969 -4.492 1 97.94 63 SER B CA 1
ATOM 2598 C C . SER B 1 63 ? -4.457 11.852 -5.426 1 97.94 63 SER B C 1
ATOM 2600 O O . SER B 1 63 ? -5.43 11.164 -5.109 1 97.94 63 SER B O 1
ATOM 2602 N N . LEU B 1 64 ? -4.398 12.547 -6.551 1 98 64 LEU B N 1
ATOM 2603 C CA . LEU B 1 64 ? -5.535 12.594 -7.465 1 98 64 LEU B CA 1
ATOM 2604 C C . LEU B 1 64 ? -5.832 11.203 -8.031 1 98 64 LEU B C 1
ATOM 2606 O O . LEU B 1 64 ? -5.008 10.633 -8.742 1 98 64 LEU B O 1
ATOM 2610 N N . GLY B 1 65 ? -6.984 10.648 -7.629 1 95.19 65 GLY B N 1
ATOM 2611 C CA . GLY B 1 65 ? -7.422 9.352 -8.117 1 95.19 65 GLY B CA 1
ATOM 2612 C C . GLY B 1 65 ? -6.875 8.195 -7.309 1 95.19 65 GLY B C 1
ATOM 2613 O O . GLY B 1 65 ? -7.281 7.047 -7.504 1 95.19 65 GLY B O 1
ATOM 2614 N N . TYR B 1 66 ? -5.902 8.445 -6.438 1 95.12 66 TYR B N 1
ATOM 2615 C CA . TYR B 1 66 ? -5.316 7.383 -5.621 1 95.12 66 TYR B CA 1
ATOM 2616 C C . TYR B 1 66 ? -6.367 6.723 -4.742 1 95.12 66 TYR B C 1
ATOM 2618 O O . TYR B 1 66 ? -6.898 7.352 -3.822 1 95.12 66 TYR B O 1
ATOM 2626 N N . CYS B 1 67 ? -6.711 5.449 -5.051 1 93.62 67 CYS B N 1
ATOM 2627 C CA . CYS B 1 67 ? -7.73 4.684 -4.34 1 93.62 67 CYS B CA 1
ATOM 2628 C C . CYS B 1 67 ? -9.055 5.434 -4.316 1 93.62 67 CYS B C 1
ATOM 2630 O O . CYS B 1 67 ? -9.805 5.34 -3.344 1 93.62 67 CYS B O 1
ATOM 2632 N N . GLY B 1 68 ? -9.234 6.355 -5.25 1 93.94 68 GLY B N 1
ATOM 2633 C CA . GLY B 1 68 ? -10.508 7.043 -5.414 1 93.94 68 GLY B CA 1
ATOM 2634 C C . GLY B 1 68 ? -10.516 8.438 -4.816 1 93.94 68 GLY B C 1
ATOM 2635 O O . GLY B 1 68 ? -11.531 9.133 -4.867 1 93.94 68 GLY B O 1
ATOM 2636 N N . PHE B 1 69 ? -9.461 8.883 -4.172 1 97.31 69 PHE B N 1
ATOM 2637 C CA . PHE B 1 69 ? -9.422 10.242 -3.648 1 97.31 69 PHE B CA 1
ATOM 2638 C C . PHE B 1 69 ? -9.617 11.258 -4.766 1 97.31 69 PHE B C 1
ATOM 2640 O O . PHE B 1 69 ? -8.914 11.211 -5.777 1 97.31 69 PHE B O 1
ATOM 2647 N N . PRO B 1 70 ? -10.352 12.266 -4.621 1 97.81 70 PRO B N 1
ATOM 2648 C CA . PRO B 1 70 ? -10.844 12.977 -5.801 1 97.81 70 PRO B CA 1
ATOM 2649 C C . PRO B 1 70 ? -10.086 14.273 -6.074 1 97.81 70 PRO B C 1
ATOM 2651 O O . PRO B 1 70 ? -10.422 15.008 -7.004 1 97.81 70 PRO B O 1
ATOM 2654 N N . LYS B 1 71 ? -9.047 14.617 -5.266 1 98.75 71 LYS B N 1
ATOM 2655 C CA . LYS B 1 71 ? -8.414 15.93 -5.383 1 98.75 71 LYS B CA 1
ATOM 2656 C C . LYS B 1 71 ? -6.895 15.805 -5.414 1 98.75 71 LYS B C 1
ATOM 2658 O O . LYS B 1 71 ? -6.352 14.719 -5.219 1 98.75 71 LYS B O 1
ATOM 2663 N N . SER B 1 72 ? -6.273 16.906 -5.77 1 98.81 72 SER B N 1
ATOM 2664 C CA . SER B 1 72 ? -4.84 16.891 -6.035 1 98.81 72 SER B CA 1
ATOM 2665 C C . SER B 1 72 ? -4.035 16.969 -4.742 1 98.81 72 SER B C 1
ATOM 2667 O O . SER B 1 72 ? -2.908 16.469 -4.676 1 98.81 72 SER B O 1
ATOM 2669 N N . VAL B 1 73 ? -4.613 17.594 -3.75 1 98.88 73 VAL B N 1
ATOM 2670 C CA . VAL B 1 73 ? -3.957 17.703 -2.451 1 98.88 73 VAL B CA 1
ATOM 2671 C C . VAL B 1 73 ? -4.977 17.469 -1.337 1 98.88 73 VAL B C 1
ATOM 2673 O O . VAL B 1 73 ? -6.184 17.516 -1.572 1 98.88 73 VAL B O 1
ATOM 2676 N N . CYS B 1 74 ? -4.512 17.094 -0.184 1 98.81 74 CYS B N 1
ATOM 2677 C CA . CYS B 1 74 ? -5.352 17.047 1.008 1 98.81 74 CYS B CA 1
ATOM 2678 C C . CYS B 1 74 ? -5.262 18.359 1.79 1 98.81 74 CYS B C 1
ATOM 2680 O O . CYS B 1 74 ? -4.172 18.906 1.978 1 98.81 74 CYS B O 1
ATOM 2682 N N . ILE B 1 75 ? -6.363 18.859 2.209 1 98.88 75 ILE B N 1
ATOM 2683 C CA . ILE B 1 75 ? -6.395 20.062 3.037 1 98.88 75 ILE B CA 1
ATOM 2684 C C . ILE B 1 75 ? -7.207 19.797 4.301 1 98.88 75 ILE B C 1
ATOM 2686 O O . ILE B 1 75 ? -8.43 19.641 4.242 1 98.88 75 ILE B O 1
ATOM 2690 N N . SER B 1 76 ? -6.539 19.766 5.422 1 98.88 76 SER B N 1
ATOM 2691 C CA . SER B 1 76 ? -7.137 19.406 6.699 1 98.88 76 SER B CA 1
ATOM 2692 C C . SER B 1 76 ? -7.191 20.594 7.648 1 98.88 76 SER B C 1
ATOM 2694 O O . SER B 1 76 ? -6.16 21.062 8.141 1 98.88 76 SER B O 1
ATOM 2696 N N . ILE B 1 77 ? -8.375 21.047 7.969 1 98.88 77 ILE B N 1
ATOM 2697 C CA . ILE B 1 77 ? -8.57 22.266 8.734 1 98.88 77 ILE B CA 1
ATOM 2698 C C . ILE B 1 77 ? -8.969 21.922 10.164 1 98.88 77 ILE B C 1
ATOM 2700 O O . ILE B 1 77 ? -9.875 21.109 10.383 1 98.88 77 ILE B O 1
ATOM 2704 N N . ASN B 1 78 ? -8.336 22.469 11.125 1 98.81 78 ASN B N 1
ATOM 2705 C CA . ASN B 1 78 ? -8.711 22.469 12.539 1 98.81 78 ASN B CA 1
ATOM 2706 C C . ASN B 1 78 ? -8.836 21.047 13.086 1 98.81 78 ASN B C 1
ATOM 2708 O O . ASN B 1 78 ? -7.828 20.422 13.43 1 98.81 78 ASN B O 1
ATOM 2712 N N . ASP B 1 79 ? -10.055 20.5 13.117 1 98.81 79 ASP B N 1
ATOM 2713 C CA . ASP B 1 79 ? -10.234 19.188 13.75 1 98.81 79 ASP B CA 1
ATOM 2714 C C . ASP B 1 79 ? -10.062 18.062 12.734 1 98.81 79 ASP B C 1
ATOM 2716 O O . ASP B 1 79 ? -10.195 16.891 13.078 1 98.81 79 ASP B O 1
ATOM 2720 N N . VAL B 1 80 ? -9.812 18.422 11.492 1 98.81 80 VAL B N 1
ATOM 2721 C CA . VAL B 1 80 ? -9.492 17.422 10.484 1 98.81 80 VAL B CA 1
ATOM 2722 C C . VAL B 1 80 ? -8.039 16.984 10.648 1 98.81 80 VAL B C 1
ATOM 2724 O O . VAL B 1 80 ? -7.121 17.797 10.555 1 98.81 80 VAL B O 1
ATOM 2727 N N . VAL B 1 81 ? -7.777 15.703 10.859 1 98.75 81 VAL B N 1
ATOM 2728 C CA . VAL B 1 81 ? -6.469 15.125 11.141 1 98.75 81 VAL B CA 1
ATOM 2729 C C . VAL B 1 81 ? -5.676 14.984 9.836 1 98.75 81 VAL B C 1
ATOM 2731 O O . VAL B 1 81 ? -4.523 15.414 9.758 1 98.75 81 VAL B O 1
ATOM 2734 N N . CYS B 1 82 ? -6.305 14.336 8.891 1 98.25 82 CYS B N 1
ATOM 2735 C CA . CYS B 1 82 ? -5.68 14.141 7.586 1 98.25 82 CYS B CA 1
ATOM 2736 C C . CYS B 1 82 ? -6.723 13.836 6.516 1 98.25 82 CYS B C 1
ATOM 2738 O O . CYS B 1 82 ? -7.91 13.703 6.824 1 98.25 82 CYS B O 1
ATOM 2740 N N . HIS B 1 83 ? -6.383 13.984 5.281 1 98.12 83 HIS B N 1
ATOM 2741 C CA . HIS B 1 83 ? -7.121 13.594 4.086 1 98.12 83 HIS B CA 1
ATOM 2742 C C . HIS B 1 83 ? -8.352 14.469 3.887 1 98.12 83 HIS B C 1
ATOM 2744 O O . HIS B 1 83 ? -9.367 14.008 3.363 1 98.12 83 HIS B O 1
ATOM 2750 N N . GLY B 1 84 ? -8.336 15.672 4.441 1 98.62 84 GLY B N 1
ATOM 2751 C CA . GLY B 1 84 ? -9.406 16.578 4.102 1 98.62 84 GLY B CA 1
ATOM 2752 C C . GLY B 1 84 ? -9.578 16.781 2.607 1 98.62 84 GLY B C 1
ATOM 2753 O O . GLY B 1 84 ? -8.617 17.094 1.901 1 98.62 84 GLY B O 1
ATOM 2754 N N . ILE B 1 85 ? -10.797 16.609 2.113 1 98.75 85 ILE B N 1
ATOM 2755 C CA . ILE B 1 85 ? -11.078 16.781 0.693 1 98.75 85 ILE B CA 1
ATOM 2756 C C . ILE B 1 85 ? -11.406 18.25 0.398 1 98.75 85 ILE B C 1
ATOM 2758 O O . ILE B 1 85 ? -12.383 18.781 0.92 1 98.75 85 ILE B O 1
ATOM 2762 N N . PRO B 1 86 ? -10.57 18.844 -0.434 1 98.88 86 PRO B N 1
ATOM 2763 C CA . PRO B 1 86 ? -10.898 20.219 -0.825 1 98.88 86 PRO B CA 1
ATOM 2764 C C . PRO B 1 86 ? -12.32 20.359 -1.348 1 98.88 86 PRO B C 1
ATOM 2766 O O . PRO B 1 86 ? -12.82 19.469 -2.043 1 98.88 86 PRO B O 1
ATOM 2769 N N . ASN B 1 87 ? -12.914 21.484 -1.048 1 98.56 87 ASN B N 1
ATOM 2770 C CA . ASN B 1 87 ? -14.336 21.703 -1.305 1 98.56 87 ASN B CA 1
ATOM 2771 C C . ASN B 1 87 ? -14.648 23.188 -1.473 1 98.56 87 ASN B C 1
ATOM 2773 O O . ASN B 1 87 ? -14.086 24.031 -0.763 1 98.56 87 ASN B O 1
ATOM 2777 N N . LYS B 1 88 ? -15.578 23.547 -2.369 1 98.5 88 LYS B N 1
ATOM 2778 C CA . LYS B 1 88 ? -15.938 24.938 -2.654 1 98.5 88 LYS B CA 1
ATOM 2779 C C . LYS B 1 88 ? -16.641 25.578 -1.461 1 98.5 88 LYS B C 1
ATOM 2781 O O . LYS B 1 88 ? -16.594 26.797 -1.29 1 98.5 88 LYS B O 1
ATOM 2786 N N . LYS B 1 89 ? -17.219 24.766 -0.661 1 98.38 89 LYS B N 1
ATOM 2787 C CA . LYS B 1 89 ? -18.047 25.266 0.44 1 98.38 89 LYS B CA 1
ATOM 2788 C C . LYS B 1 89 ? -17.203 25.453 1.704 1 98.38 89 LYS B C 1
ATOM 2790 O O . LYS B 1 89 ? -17.656 26.047 2.678 1 98.38 89 LYS B O 1
ATOM 2795 N N . ILE B 1 90 ? -16.094 24.891 1.741 1 98.56 90 ILE B N 1
ATOM 2796 C CA . ILE B 1 90 ? -15.227 25.047 2.895 1 98.56 90 ILE B CA 1
ATOM 2797 C C . ILE B 1 90 ? -14.328 26.266 2.688 1 98.56 90 ILE B C 1
ATOM 2799 O O . ILE B 1 90 ? -13.344 26.203 1.949 1 98.56 90 ILE B O 1
ATOM 2803 N N . ILE B 1 91 ? -14.695 27.312 3.426 1 98.81 91 ILE B N 1
ATOM 2804 C CA . ILE B 1 91 ? -14.039 28.594 3.291 1 98.81 91 ILE B CA 1
ATOM 2805 C C . ILE B 1 91 ? -13.156 28.859 4.512 1 98.81 91 ILE B C 1
ATOM 2807 O O . ILE B 1 91 ? -13.602 28.719 5.652 1 98.81 91 ILE B O 1
ATOM 2811 N N . LEU B 1 92 ? -11.906 29.219 4.25 1 98.81 92 LEU B N 1
ATOM 2812 C CA . LEU B 1 92 ? -11 29.516 5.352 1 98.81 92 LEU B CA 1
ATOM 2813 C C . LEU B 1 92 ? -11.469 30.75 6.117 1 98.81 92 LEU B C 1
ATOM 2815 O O . LEU B 1 92 ? -11.93 31.734 5.516 1 98.81 92 LEU B O 1
ATOM 2819 N N . LYS B 1 93 ? -11.328 30.688 7.406 1 98.75 93 LYS B N 1
ATOM 2820 C CA . LYS B 1 93 ? -11.68 31.781 8.297 1 98.75 93 LYS B CA 1
ATOM 2821 C C . LYS B 1 93 ? -10.469 32.25 9.094 1 98.75 93 LYS B C 1
ATOM 2823 O O . LYS B 1 93 ? -9.531 31.484 9.32 1 98.75 93 LYS B O 1
ATOM 2828 N N . ASP B 1 94 ? -10.57 33.5 9.5 1 98.56 94 ASP B N 1
ATOM 2829 C CA . ASP B 1 94 ? -9.562 34.031 10.422 1 98.56 94 ASP B CA 1
ATOM 2830 C C . ASP B 1 94 ? -9.469 33.156 11.672 1 98.56 94 ASP B C 1
ATOM 2832 O O . ASP B 1 94 ? -10.484 32.812 12.266 1 98.56 94 ASP B O 1
ATOM 2836 N N . GLY B 1 95 ? -8.234 32.719 11.977 1 98.75 95 GLY B N 1
ATOM 2837 C CA . GLY B 1 95 ? -8.031 31.922 13.172 1 98.75 95 GLY B CA 1
ATOM 2838 C C . GLY B 1 95 ? -7.902 30.438 12.875 1 98.75 95 GLY B C 1
ATOM 2839 O O . GLY B 1 95 ? -7.504 29.656 13.742 1 98.75 95 GLY B O 1
ATOM 2840 N N . ASP B 1 96 ? -8.211 30 11.648 1 98.88 96 ASP B N 1
ATOM 2841 C CA . ASP B 1 96 ? -8.078 28.594 11.266 1 98.88 96 ASP B CA 1
ATOM 2842 C C . ASP B 1 96 ? -6.609 28.172 11.203 1 98.88 96 ASP B C 1
ATOM 2844 O O . ASP B 1 96 ? -5.738 28.984 10.891 1 98.88 96 ASP B O 1
ATOM 2848 N N . ILE B 1 97 ? -6.336 26.969 11.547 1 98.94 97 ILE B N 1
ATOM 2849 C CA . ILE B 1 97 ? -5.105 26.281 11.141 1 98.94 97 ILE B CA 1
ATOM 2850 C C . ILE B 1 97 ? -5.43 25.203 10.125 1 98.94 97 ILE B C 1
ATOM 2852 O O . ILE B 1 97 ? -6.508 24.609 10.156 1 98.94 97 ILE B O 1
ATOM 2856 N N . LEU B 1 98 ? -4.5 24.984 9.18 1 98.81 98 LEU B N 1
ATOM 2857 C CA . LEU B 1 98 ? -4.766 23.938 8.195 1 98.81 98 LEU B CA 1
ATOM 2858 C C . LEU B 1 98 ? -3.475 23.25 7.773 1 98.81 98 LEU B C 1
ATOM 2860 O O . LEU B 1 98 ? -2.426 23.891 7.684 1 98.81 98 LEU B O 1
ATOM 2864 N N . ASN B 1 99 ? -3.547 21.953 7.625 1 98.88 99 ASN B N 1
ATOM 2865 C CA . ASN B 1 99 ? -2.494 21.172 6.992 1 98.88 99 ASN B CA 1
ATOM 2866 C C . ASN B 1 99 ? -2.738 21 5.496 1 98.88 99 ASN B C 1
ATOM 2868 O O . ASN B 1 99 ? -3.865 20.734 5.07 1 98.88 99 ASN B O 1
ATOM 2872 N N . ILE B 1 100 ? -1.787 21.234 4.707 1 98.94 100 ILE B N 1
ATOM 2873 C CA . ILE B 1 100 ? -1.815 20.875 3.295 1 98.94 100 ILE B CA 1
ATOM 2874 C C . ILE B 1 100 ? -0.793 19.766 3.029 1 98.94 100 ILE B C 1
ATOM 2876 O O . ILE B 1 100 ? 0.402 19.953 3.273 1 98.94 100 ILE B O 1
ATOM 2880 N N . ASP B 1 101 ? -1.254 18.641 2.6 1 98.88 101 ASP B N 1
ATOM 2881 C CA . ASP B 1 101 ? -0.458 17.469 2.291 1 98.88 101 ASP B CA 1
ATOM 2882 C C . ASP B 1 101 ? -0.334 17.266 0.782 1 98.88 101 ASP B C 1
ATOM 2884 O O . ASP B 1 101 ? -1.336 17.062 0.092 1 98.88 101 ASP B O 1
ATOM 2888 N N . VAL B 1 102 ? 0.884 17.281 0.309 1 98.75 102 VAL B N 1
ATOM 2889 C CA . VAL B 1 102 ? 1.166 17.281 -1.122 1 98.75 102 VAL B CA 1
ATOM 2890 C C . VAL B 1 102 ? 2.064 16.094 -1.463 1 98.75 102 VAL B C 1
ATOM 2892 O O . VAL B 1 102 ? 3.125 15.914 -0.861 1 98.75 102 VAL B O 1
ATOM 2895 N N . ALA B 1 103 ? 1.65 15.312 -2.365 1 98.81 103 ALA B N 1
ATOM 2896 C CA . ALA B 1 103 ? 2.471 14.273 -2.98 1 98.81 103 ALA B CA 1
ATOM 2897 C C . ALA B 1 103 ? 2.459 14.391 -4.504 1 98.81 103 ALA B C 1
ATOM 2899 O O . ALA B 1 103 ? 1.419 14.68 -5.102 1 98.81 103 ALA B O 1
ATOM 2900 N N . VAL B 1 104 ? 3.6 14.195 -5.148 1 98.75 104 VAL B N 1
ATOM 2901 C CA . VAL B 1 104 ? 3.674 14.328 -6.602 1 98.75 104 VAL B CA 1
ATOM 2902 C C . VAL B 1 104 ? 4.434 13.133 -7.184 1 98.75 104 VAL B C 1
ATOM 2904 O O . VAL B 1 104 ? 5.121 12.414 -6.461 1 98.75 104 VAL B O 1
ATOM 2907 N N . ILE B 1 105 ? 4.238 12.938 -8.414 1 98.56 105 ILE B N 1
ATOM 2908 C CA . ILE B 1 105 ? 4.977 11.961 -9.211 1 98.56 105 ILE B CA 1
ATOM 2909 C C . ILE B 1 105 ? 5.773 12.688 -10.289 1 98.56 105 ILE B C 1
ATOM 2911 O O . ILE B 1 105 ? 5.211 13.445 -11.086 1 98.56 105 ILE B O 1
ATOM 2915 N N . LYS B 1 106 ? 6.953 12.523 -10.25 1 98.56 106 LYS B N 1
ATOM 2916 C CA . LYS B 1 106 ? 7.832 12.992 -11.312 1 98.56 106 LYS B CA 1
ATOM 2917 C C . LYS B 1 106 ? 8.797 11.898 -11.766 1 98.56 106 LYS B C 1
ATOM 2919 O O . LYS B 1 106 ? 9.445 11.258 -10.93 1 98.56 106 LYS B O 1
ATOM 2924 N N . ASP B 1 107 ? 8.852 11.617 -13.047 1 97.12 107 ASP B N 1
ATOM 2925 C CA . ASP B 1 107 ? 9.742 10.609 -13.617 1 97.12 107 ASP B CA 1
ATOM 2926 C C . ASP B 1 107 ? 9.555 9.258 -12.922 1 97.12 107 ASP B C 1
ATOM 2928 O O . ASP B 1 107 ? 10.531 8.625 -12.516 1 97.12 107 ASP B O 1
ATOM 2932 N N . GLU B 1 108 ? 8.344 8.922 -12.594 1 96.56 108 GLU B N 1
ATOM 2933 C CA . GLU B 1 108 ? 7.91 7.609 -12.117 1 96.56 108 GLU B CA 1
ATOM 2934 C C . GLU B 1 108 ? 8.141 7.465 -10.609 1 96.56 108 GLU B C 1
ATOM 2936 O O . GLU B 1 108 ? 7.887 6.406 -10.039 1 96.56 108 GLU B O 1
ATOM 2941 N N . TYR B 1 109 ? 8.648 8.516 -9.961 1 98.38 109 TYR B N 1
ATOM 2942 C CA . TYR B 1 109 ? 8.938 8.422 -8.539 1 98.38 109 TYR B CA 1
ATOM 2943 C C . TYR B 1 109 ? 8.102 9.422 -7.742 1 98.38 109 TYR B C 1
ATOM 2945 O O . TYR B 1 109 ? 7.781 10.5 -8.242 1 98.38 109 TYR B O 1
ATOM 2953 N N . TYR B 1 110 ? 7.863 9.117 -6.535 1 98.62 110 TYR B N 1
ATOM 2954 C CA . TYR B 1 110 ? 6.973 9.898 -5.68 1 98.62 110 TYR B CA 1
ATOM 2955 C C . TYR B 1 110 ? 7.766 10.781 -4.727 1 98.62 110 TYR B C 1
ATOM 2957 O O . TYR B 1 110 ? 8.883 10.438 -4.336 1 98.62 110 TYR B O 1
ATOM 2965 N N . GLY B 1 111 ? 7.234 11.859 -4.383 1 98.62 111 GLY B N 1
ATOM 2966 C CA . GLY B 1 111 ? 7.609 12.727 -3.275 1 98.62 111 GLY B CA 1
ATOM 2967 C C . GLY B 1 111 ? 6.426 13.164 -2.434 1 98.62 111 GLY B C 1
ATOM 2968 O O . GLY B 1 111 ? 5.34 13.414 -2.963 1 98.62 111 GLY B O 1
ATOM 2969 N N . ASP B 1 112 ? 6.648 13.281 -1.164 1 98.75 112 ASP B N 1
ATOM 2970 C CA . ASP B 1 112 ? 5.531 13.492 -0.246 1 98.75 112 ASP B CA 1
ATOM 2971 C C . ASP B 1 112 ? 5.953 14.383 0.927 1 98.75 112 ASP B C 1
ATOM 2973 O O . ASP B 1 112 ? 7.012 14.172 1.521 1 98.75 112 ASP B O 1
ATOM 2977 N N . THR B 1 113 ? 5.156 15.375 1.259 1 98.81 113 THR B N 1
ATOM 2978 C CA . THR B 1 113 ? 5.395 16.234 2.414 1 98.81 113 THR B CA 1
ATOM 2979 C C . THR B 1 113 ? 4.137 17.016 2.77 1 98.81 113 THR B C 1
ATOM 2981 O O . THR B 1 113 ? 3.217 17.141 1.955 1 98.81 113 THR B O 1
ATOM 2984 N N . SER B 1 114 ? 4.109 17.5 3.982 1 98.69 114 SER B N 1
ATOM 2985 C CA . SER B 1 114 ? 3.002 18.344 4.418 1 98.69 114 SER B CA 1
ATOM 2986 C C . SER B 1 114 ? 3.439 19.297 5.523 1 98.69 114 SER B C 1
ATOM 2988 O O . SER B 1 114 ? 4.473 19.094 6.16 1 98.69 114 SER B O 1
ATOM 2990 N N . LYS B 1 115 ? 2.729 20.359 5.715 1 98.25 115 LYS B N 1
ATOM 2991 C CA . LYS B 1 115 ? 2.961 21.266 6.836 1 98.25 115 LYS B CA 1
ATOM 2992 C C . LYS B 1 115 ? 1.692 22.031 7.199 1 98.25 115 LYS B C 1
ATOM 2994 O O . LYS B 1 115 ? 0.725 22.031 6.434 1 98.25 115 LYS B O 1
ATOM 2999 N N . MET B 1 116 ? 1.732 22.641 8.367 1 98.81 116 MET B N 1
ATOM 3000 C CA . MET B 1 116 ? 0.632 23.453 8.852 1 98.81 116 MET B CA 1
ATOM 3001 C C . MET B 1 116 ? 0.777 24.906 8.375 1 98.81 116 MET B C 1
ATOM 3003 O O . MET B 1 116 ? 1.894 25.406 8.242 1 98.81 116 MET B O 1
ATOM 3007 N N . PHE B 1 117 ? -0.376 25.516 8.219 1 98.81 117 PHE B N 1
ATOM 3008 C CA . PHE B 1 117 ? -0.48 26.938 7.926 1 98.81 117 PHE B CA 1
ATOM 3009 C C . PHE B 1 117 ? -1.441 27.625 8.891 1 98.81 117 PHE B C 1
ATOM 3011 O O . PHE B 1 117 ? -2.385 27 9.383 1 98.81 117 PHE B O 1
ATOM 3018 N N . PHE B 1 118 ? -1.144 28.906 9.141 1 98.69 118 PHE B N 1
ATOM 3019 C CA . PHE B 1 118 ? -1.979 29.734 10 1 98.69 118 PHE B CA 1
ATOM 3020 C C . PHE B 1 118 ? -2.768 30.734 9.18 1 98.69 118 PHE B C 1
ATOM 3022 O O . PHE B 1 118 ? -2.209 31.406 8.312 1 98.69 118 PHE B O 1
ATOM 3029 N N . VAL B 1 119 ? -4.051 30.844 9.453 1 98.75 119 VAL B N 1
ATOM 3030 C CA . VAL B 1 119 ? -4.867 31.844 8.781 1 98.75 119 VAL B CA 1
ATOM 3031 C C . VAL B 1 119 ? -5 33.094 9.664 1 98.75 119 VAL B C 1
ATOM 3033 O O . VAL B 1 119 ? -5.898 33.156 10.508 1 98.75 119 VAL B O 1
ATOM 3036 N N . LYS B 1 120 ? -4.168 34.031 9.453 1 97.06 120 LYS B N 1
ATOM 3037 C CA . LYS B 1 120 ? -4.121 35.344 10.102 1 97.06 120 LYS B CA 1
ATOM 3038 C C . LYS B 1 120 ? -4 35.188 11.617 1 97.06 120 LYS B C 1
ATOM 3040 O O . LYS B 1 120 ? -2.988 34.688 12.125 1 97.06 120 LYS B O 1
ATOM 3045 N N . ASP B 1 121 ? -5.109 35.438 12.383 1 97.69 121 ASP B N 1
ATOM 3046 C CA . ASP B 1 121 ? -5.016 35.531 13.836 1 97.69 121 ASP B CA 1
ATOM 3047 C C . ASP B 1 121 ? -5.391 34.219 14.508 1 97.69 121 ASP B C 1
ATOM 3049 O O . ASP B 1 121 ? -6.473 34.094 15.086 1 97.69 121 ASP B O 1
ATOM 3053 N N . VAL B 1 122 ? -4.426 33.406 14.609 1 98.38 122 VAL B N 1
ATOM 3054 C CA . VAL B 1 122 ? -4.609 32.062 15.203 1 98.38 122 VAL B CA 1
ATOM 3055 C C . VAL B 1 122 ? -4.34 32.125 16.703 1 98.38 122 VAL B C 1
ATOM 3057 O O . VAL B 1 122 ? -3.414 32.812 17.141 1 98.38 122 VAL B O 1
ATOM 3060 N N . LYS B 1 123 ? -5.098 31.438 17.422 1 98.38 123 LYS B N 1
ATOM 3061 C CA . LYS B 1 123 ? -4.953 31.422 18.875 1 98.38 123 LYS B CA 1
ATOM 3062 C C . LYS B 1 123 ? -3.66 30.719 19.297 1 98.38 123 LYS B C 1
ATOM 3064 O O . LYS B 1 123 ? -3.184 29.812 18.609 1 98.38 123 LYS B O 1
ATOM 3069 N N . LYS B 1 124 ? -3.197 31.094 20.438 1 98.5 124 LYS B N 1
ATOM 3070 C CA . LYS B 1 124 ? -1.93 30.594 20.969 1 98.5 124 LYS B CA 1
ATOM 3071 C C . LYS B 1 124 ? -1.949 29.078 21.109 1 98.5 124 LYS B C 1
ATOM 3073 O O . LYS B 1 124 ? -0.955 28.406 20.812 1 98.5 124 LYS B O 1
ATOM 3078 N N . GLU B 1 125 ? -3.043 28.547 21.562 1 98.31 125 GLU B N 1
ATOM 3079 C CA . GLU B 1 125 ? -3.154 27.109 21.781 1 98.31 125 GLU B CA 1
ATOM 3080 C C . GLU B 1 125 ? -2.941 26.328 20.484 1 98.31 125 GLU B C 1
ATOM 3082 O O . GLU B 1 125 ? -2.285 25.297 20.484 1 98.31 125 GLU B O 1
ATOM 3087 N N . ALA B 1 126 ? -3.51 26.844 19.469 1 98.75 126 ALA B N 1
ATOM 3088 C CA . ALA B 1 126 ? -3.357 26.203 18.156 1 98.75 126 ALA B CA 1
ATOM 3089 C C . ALA B 1 126 ? -1.925 26.344 17.641 1 98.75 126 ALA B C 1
ATOM 3091 O O . ALA B 1 126 ? -1.372 25.406 17.062 1 98.75 126 ALA B O 1
ATOM 3092 N N . ILE B 1 127 ? -1.352 27.469 17.844 1 98.81 127 ILE B N 1
ATOM 3093 C CA . ILE B 1 127 ? 0.031 27.703 17.438 1 98.81 127 ILE B CA 1
ATOM 3094 C C . ILE B 1 127 ? 0.956 26.75 18.188 1 98.81 127 ILE B C 1
ATOM 3096 O O . ILE B 1 127 ? 1.844 26.125 17.594 1 98.81 127 ILE B O 1
ATOM 3100 N N . ASP B 1 128 ? 0.759 26.625 19.469 1 98.81 128 ASP B N 1
ATOM 3101 C CA . ASP B 1 128 ? 1.589 25.75 20.281 1 98.81 128 ASP B CA 1
ATOM 3102 C C . ASP B 1 128 ? 1.473 24.297 19.828 1 98.81 128 ASP B C 1
ATOM 3104 O O . ASP B 1 128 ? 2.465 23.562 19.812 1 98.81 128 ASP B O 1
ATOM 3108 N N . LEU B 1 129 ? 0.265 23.859 19.531 1 98.88 129 LEU B N 1
ATOM 3109 C CA . LEU B 1 129 ? 0.057 22.516 19.016 1 98.88 129 LEU B CA 1
ATOM 3110 C C . LEU B 1 129 ? 0.884 22.297 17.75 1 98.88 129 LEU B C 1
ATOM 3112 O O . LEU B 1 129 ? 1.595 21.281 17.641 1 98.88 129 LEU B O 1
ATOM 3116 N N . CYS B 1 130 ? 0.783 23.203 16.828 1 98.88 130 CYS B N 1
ATOM 3117 C CA . CYS B 1 130 ? 1.489 23.078 15.555 1 98.88 130 CYS B CA 1
ATOM 3118 C C . CYS B 1 130 ? 2.998 23.078 15.766 1 98.88 130 CYS B C 1
ATOM 3120 O O . CYS B 1 130 ? 3.705 22.219 15.234 1 98.88 130 CYS B O 1
ATOM 3122 N N . LYS B 1 131 ? 3.477 23.984 16.547 1 98.56 131 LYS B N 1
ATOM 3123 C CA . LYS B 1 131 ? 4.91 24.094 16.797 1 98.56 131 LYS B CA 1
ATOM 3124 C C . LYS B 1 131 ? 5.438 22.844 17.5 1 98.56 131 LYS B C 1
ATOM 3126 O O . LYS B 1 131 ? 6.543 22.375 17.219 1 98.56 131 LYS B O 1
ATOM 3131 N N . SER B 1 132 ? 4.672 22.406 18.453 1 98.81 132 SER B N 1
ATOM 3132 C CA . SER B 1 132 ? 5.074 21.188 19.156 1 98.81 132 SER B CA 1
ATOM 3133 C C . SER B 1 132 ? 5.113 19.984 18.203 1 98.81 132 SER B C 1
ATOM 3135 O O . SER B 1 132 ? 6.008 19.141 18.312 1 98.81 132 SER B O 1
ATOM 3137 N N . THR B 1 133 ? 4.129 19.891 17.359 1 98.88 133 THR B N 1
ATOM 3138 C CA . THR B 1 133 ? 4.102 18.812 16.375 1 98.88 133 THR B CA 1
ATOM 3139 C C . THR B 1 133 ? 5.324 18.875 15.461 1 98.88 133 THR B C 1
ATOM 3141 O O . THR B 1 133 ? 6.004 17.859 15.25 1 98.88 133 THR B O 1
ATOM 3144 N N . GLN B 1 134 ? 5.617 20.016 14.984 1 98.56 134 GLN B N 1
ATOM 3145 C CA . GLN B 1 134 ? 6.789 20.219 14.133 1 98.56 134 GLN B CA 1
ATOM 3146 C C . GLN B 1 134 ? 8.078 19.891 14.883 1 98.56 134 GLN B C 1
ATOM 3148 O O . GLN B 1 134 ? 8.961 19.219 14.336 1 98.56 134 GLN B O 1
ATOM 3153 N N . LYS B 1 135 ? 8.156 20.375 16.078 1 98.38 135 LYS B N 1
ATOM 3154 C CA . LYS B 1 135 ? 9.344 20.125 16.875 1 98.38 135 LYS B CA 1
ATOM 3155 C C . LYS B 1 135 ? 9.539 18.625 17.109 1 98.38 135 LYS B C 1
ATOM 3157 O O . LYS B 1 135 ? 10.672 18.141 17.094 1 98.38 135 LYS B O 1
ATOM 3162 N N . SER B 1 136 ? 8.492 17.906 17.359 1 98.75 136 SER B N 1
ATOM 3163 C CA . SER B 1 136 ? 8.602 16.469 17.562 1 98.75 136 SER B CA 1
ATOM 3164 C C . SER B 1 136 ? 9.203 15.781 16.344 1 98.75 136 SER B C 1
ATOM 3166 O O . SER B 1 136 ? 10.023 14.867 16.484 1 98.75 136 SER B O 1
ATOM 3168 N N . LEU B 1 137 ? 8.781 16.203 15.188 1 98.5 137 LEU B N 1
ATOM 3169 C CA . LEU B 1 137 ? 9.336 15.719 13.93 1 98.5 137 LEU B CA 1
ATOM 3170 C C . LEU B 1 137 ? 10.828 15.992 13.852 1 98.5 137 LEU B C 1
ATOM 3172 O O . LEU B 1 137 ? 11.617 15.094 13.555 1 98.5 137 LEU B O 1
ATOM 3176 N N . TYR B 1 138 ? 11.211 17.203 14.156 1 98 138 TYR B N 1
ATOM 3177 C CA . TYR B 1 138 ? 12.617 17.609 14.07 1 98 138 TYR B CA 1
ATOM 3178 C C . TYR B 1 138 ? 13.461 16.859 15.094 1 98 138 TYR B C 1
ATOM 3180 O O . TYR B 1 138 ? 14.602 16.484 14.812 1 98 138 TYR B O 1
ATOM 3188 N N . LEU B 1 139 ? 12.953 16.672 16.25 1 98.12 139 LEU B N 1
ATOM 3189 C CA . LEU B 1 139 ? 13.68 15.922 17.266 1 98.12 139 LEU B CA 1
ATOM 3190 C C . LEU B 1 139 ? 13.992 14.508 16.797 1 98.12 139 LEU B C 1
ATOM 3192 O O . LEU B 1 139 ? 15.102 14.008 17.016 1 98.12 139 LEU B O 1
ATOM 3196 N N . ALA B 1 140 ? 13.023 13.883 16.203 1 98.31 140 ALA B N 1
ATOM 3197 C CA . ALA B 1 140 ? 13.234 12.539 15.672 1 98.31 140 ALA B CA 1
ATOM 3198 C C . ALA B 1 140 ? 14.281 12.547 14.562 1 98.31 140 ALA B C 1
ATOM 3200 O O . ALA B 1 140 ? 15.203 11.719 14.562 1 98.31 140 ALA B O 1
ATOM 3201 N N . ILE B 1 141 ? 14.172 13.492 13.664 1 98 141 ILE B N 1
ATOM 3202 C CA . ILE B 1 141 ? 15.07 13.57 12.516 1 98 141 ILE B CA 1
ATOM 3203 C C . ILE B 1 141 ? 16.5 13.773 12.992 1 98 141 ILE B C 1
ATOM 3205 O O . ILE B 1 141 ? 17.438 13.156 12.469 1 98 141 ILE B O 1
ATOM 3209 N N . LYS B 1 142 ? 16.672 14.578 13.961 1 97.06 142 LYS B N 1
ATOM 3210 C CA . LYS B 1 142 ? 17.984 14.93 14.469 1 97.06 142 LYS B CA 1
ATOM 3211 C C . LYS B 1 142 ? 18.703 13.703 15.023 1 97.06 142 LYS B C 1
ATOM 3213 O O . LYS B 1 142 ? 19.938 13.656 15.031 1 97.06 142 LYS B O 1
ATOM 3218 N N . LYS B 1 143 ? 18 12.695 15.414 1 97.69 143 LYS B N 1
ATOM 3219 C CA . LYS B 1 143 ? 18.609 11.539 16.078 1 97.69 143 LYS B CA 1
ATOM 3220 C C . LYS B 1 143 ? 18.875 10.414 15.07 1 97.69 143 LYS B C 1
ATOM 3222 O O . LYS B 1 143 ? 19.562 9.438 15.391 1 97.69 143 LYS B O 1
ATOM 3227 N N . ILE B 1 144 ? 18.422 10.562 13.875 1 97.81 144 ILE B N 1
ATOM 3228 C CA . ILE B 1 144 ? 18.484 9.492 12.875 1 97.81 144 ILE B CA 1
ATOM 3229 C C . ILE B 1 144 ? 19.938 9.242 12.469 1 97.81 144 ILE B C 1
ATOM 3231 O O . ILE B 1 144 ? 20.672 10.18 12.164 1 97.81 144 ILE B O 1
ATOM 3235 N N . HIS B 1 145 ? 20.312 8.023 12.484 1 97.5 145 HIS B N 1
ATOM 3236 C CA . HIS B 1 145 ? 21.594 7.555 11.969 1 97.5 145 HIS B CA 1
ATOM 3237 C C . HIS B 1 145 ? 21.516 6.086 11.562 1 97.5 145 HIS B C 1
ATOM 3239 O O . HIS B 1 145 ? 20.641 5.352 12.023 1 97.5 145 HIS B O 1
ATOM 3245 N N . PRO B 1 146 ? 22.422 5.73 10.664 1 97.88 146 PRO B N 1
ATOM 3246 C CA . PRO B 1 146 ? 22.422 4.32 10.266 1 97.88 146 PRO B CA 1
ATOM 3247 C C . PRO B 1 146 ? 22.609 3.377 11.453 1 97.88 146 PRO B C 1
ATOM 3249 O O . PRO B 1 146 ? 23.391 3.664 12.367 1 97.88 146 PRO B O 1
ATOM 3252 N N . GLY B 1 147 ? 21.859 2.289 11.445 1 97.81 147 GLY B N 1
ATOM 3253 C CA . GLY B 1 147 ? 21.938 1.304 12.516 1 97.81 147 GLY B CA 1
ATOM 3254 C C . GLY B 1 147 ? 20.922 1.539 13.625 1 97.81 147 GLY B C 1
ATOM 3255 O O . GLY B 1 147 ? 20.656 0.642 14.422 1 97.81 147 GLY B O 1
ATOM 3256 N N . MET B 1 148 ? 20.359 2.709 13.672 1 97.69 148 MET B N 1
ATOM 3257 C CA . MET B 1 148 ? 19.328 3.016 14.664 1 97.69 148 MET B CA 1
ATOM 3258 C C . MET B 1 148 ? 18.094 2.154 14.438 1 97.69 148 MET B C 1
ATOM 3260 O O . MET B 1 148 ? 17.719 1.877 13.297 1 97.69 148 MET B O 1
ATOM 3264 N N . ARG B 1 149 ? 17.453 1.765 15.539 1 97.56 149 ARG B N 1
ATOM 3265 C CA . ARG B 1 149 ? 16.172 1.062 15.414 1 97.56 149 ARG B CA 1
ATOM 3266 C C . ARG B 1 149 ? 15.078 2 14.922 1 97.56 149 ARG B C 1
ATOM 3268 O O . ARG B 1 149 ? 14.945 3.123 15.414 1 97.56 149 ARG B O 1
ATOM 3275 N N . LEU B 1 150 ? 14.312 1.532 13.992 1 97.56 150 LEU B N 1
ATOM 3276 C CA . LEU B 1 150 ? 13.211 2.314 13.453 1 97.56 150 LEU B CA 1
ATOM 3277 C C . LEU B 1 150 ? 12.25 2.738 14.555 1 97.56 150 LEU B C 1
ATOM 3279 O O . LEU B 1 150 ? 11.727 3.855 14.539 1 97.56 150 LEU B O 1
ATOM 3283 N N . ARG B 1 151 ? 12.055 1.91 15.547 1 96.94 151 ARG B N 1
ATOM 3284 C CA . ARG B 1 151 ? 11.133 2.115 16.656 1 96.94 151 ARG B CA 1
ATOM 3285 C C . ARG B 1 151 ? 11.492 3.379 17.438 1 96.94 151 ARG B C 1
ATOM 3287 O O . ARG B 1 151 ? 10.617 4.016 18.031 1 96.94 151 ARG B O 1
ATOM 3294 N N . LYS B 1 152 ? 12.695 3.746 17.391 1 98.12 152 LYS B N 1
ATOM 3295 C CA . LYS B 1 152 ? 13.164 4.898 18.156 1 98.12 152 LYS B CA 1
ATOM 3296 C C . LYS B 1 152 ? 12.523 6.188 17.656 1 98.12 152 LYS B C 1
ATOM 3298 O O . LYS B 1 152 ? 12.305 7.121 18.422 1 98.12 152 LYS B O 1
ATOM 3303 N N . ILE B 1 153 ? 12.195 6.234 16.406 1 98.25 153 ILE B N 1
ATOM 3304 C CA . ILE B 1 153 ? 11.539 7.41 15.836 1 98.25 153 ILE B CA 1
ATOM 3305 C C . ILE B 1 153 ? 10.227 7.676 16.578 1 98.25 153 ILE B C 1
ATOM 3307 O O . ILE B 1 153 ? 10.008 8.781 17.078 1 98.25 153 ILE B O 1
ATOM 3311 N N . GLY B 1 154 ? 9.414 6.676 16.672 1 98.38 154 GLY B N 1
ATOM 3312 C CA . GLY B 1 154 ? 8.148 6.801 17.391 1 98.38 154 GLY B CA 1
ATOM 3313 C C . GLY B 1 154 ? 8.328 7.105 18.859 1 98.38 154 GLY B C 1
ATOM 3314 O O . GLY B 1 154 ? 7.57 7.902 19.422 1 98.38 154 GLY B O 1
ATOM 3315 N N . SER B 1 155 ? 9.32 6.477 19.406 1 98.5 155 SER B N 1
ATOM 3316 C CA . SER B 1 155 ? 9.578 6.684 20.828 1 98.5 155 SER B CA 1
ATOM 3317 C C . SER B 1 155 ? 9.938 8.133 21.125 1 98.5 155 SER B C 1
ATOM 3319 O O . SER B 1 155 ? 9.445 8.719 22.094 1 98.5 155 SER B O 1
ATOM 3321 N N . ILE B 1 156 ? 10.758 8.734 20.312 1 98.69 156 ILE B N 1
ATOM 3322 C CA . ILE B 1 156 ? 11.188 10.117 20.484 1 98.69 156 ILE B CA 1
ATOM 3323 C C . ILE B 1 156 ? 10 11.055 20.344 1 98.69 156 ILE B C 1
ATOM 3325 O O . ILE B 1 156 ? 9.797 11.945 21.172 1 98.69 156 ILE B O 1
ATOM 3329 N N . ILE B 1 157 ? 9.219 10.82 19.359 1 98.81 157 ILE B N 1
ATOM 3330 C CA . ILE B 1 157 ? 8.062 11.664 19.094 1 98.81 157 ILE B CA 1
ATOM 3331 C C . ILE B 1 157 ? 7.055 11.547 20.234 1 98.81 157 ILE B C 1
ATOM 3333 O O . ILE B 1 157 ? 6.578 12.562 20.75 1 98.81 157 ILE B O 1
ATOM 3337 N N . GLN B 1 158 ? 6.77 10.344 20.641 1 98.81 158 GLN B N 1
ATOM 3338 C CA . GLN B 1 158 ? 5.781 10.102 21.688 1 98.81 158 GLN B CA 1
ATOM 3339 C C . GLN B 1 158 ? 6.191 10.773 23 1 98.81 158 GLN B C 1
ATOM 3341 O O . GLN B 1 158 ? 5.371 11.43 23.641 1 98.81 158 GLN B O 1
ATOM 3346 N N . LYS B 1 159 ? 7.41 10.57 23.359 1 98.75 159 LYS B N 1
ATOM 3347 C CA . LYS B 1 159 ? 7.898 11.148 24.609 1 98.75 159 LYS B CA 1
ATOM 3348 C C . LYS B 1 159 ? 7.703 12.664 24.625 1 98.75 159 LYS B C 1
ATOM 3350 O O . LYS B 1 159 ? 7.207 13.219 25.609 1 98.75 159 LYS B O 1
ATOM 3355 N N . TYR B 1 160 ? 8.055 13.32 23.594 1 98.88 160 TYR B N 1
ATOM 3356 C CA . TYR B 1 160 ? 7.941 14.773 23.547 1 98.88 160 TYR B CA 1
ATOM 3357 C C . TYR B 1 160 ? 6.48 15.203 23.531 1 98.88 160 TYR B C 1
ATOM 3359 O O . TYR B 1 160 ? 6.078 16.078 24.297 1 98.88 160 TYR B O 1
ATOM 3367 N N . ILE B 1 161 ? 5.68 14.633 22.688 1 98.88 161 ILE B N 1
ATOM 3368 C CA . ILE B 1 161 ? 4.293 15.047 22.484 1 98.88 161 ILE B CA 1
ATOM 3369 C C . ILE B 1 161 ? 3.51 14.828 23.781 1 98.88 161 ILE B C 1
ATOM 3371 O O . ILE B 1 161 ? 2.738 15.695 24.203 1 98.88 161 ILE B O 1
ATOM 3375 N N . GLU B 1 162 ? 3.719 13.734 24.391 1 98.62 162 GLU B N 1
ATOM 3376 C CA . GLU B 1 162 ? 2.984 13.438 25.625 1 98.62 162 GLU B CA 1
ATOM 3377 C C . GLU B 1 162 ? 3.436 14.336 26.766 1 98.62 162 GLU B C 1
ATOM 3379 O O . GLU B 1 162 ? 2.666 14.609 27.688 1 98.62 162 GLU B O 1
ATOM 3384 N N . SER B 1 163 ? 4.648 14.773 26.75 1 98.75 163 SER B N 1
ATOM 3385 C CA . SER B 1 163 ? 5.113 15.734 27.75 1 98.75 163 SER B CA 1
ATOM 3386 C C . SER B 1 163 ? 4.367 17.062 27.641 1 98.75 163 SER B C 1
ATOM 3388 O O . SER B 1 163 ? 4.348 17.844 28.578 1 98.75 163 SER B O 1
ATOM 3390 N N . LYS B 1 164 ? 3.783 17.344 26.5 1 98.62 164 LYS B N 1
ATOM 3391 C CA . LYS B 1 164 ? 2.988 18.547 26.281 1 98.62 164 LYS B CA 1
ATOM 3392 C C . LYS B 1 164 ? 1.513 18.297 26.578 1 98.62 164 LYS B C 1
ATOM 3394 O O . LYS B 1 164 ? 0.682 19.188 26.422 1 98.62 164 LYS B O 1
ATOM 3399 N N . ASN B 1 165 ? 1.2 17.047 26.922 1 98.5 165 ASN B N 1
ATOM 3400 C CA . ASN B 1 165 ? -0.161 16.609 27.219 1 98.5 165 ASN B CA 1
ATOM 3401 C C . ASN B 1 165 ? -1.021 16.578 25.953 1 98.5 165 ASN B C 1
ATOM 3403 O O . ASN B 1 165 ? -2.211 16.891 26 1 98.5 165 ASN B O 1
ATOM 3407 N N . TYR B 1 166 ? -0.421 16.391 24.844 1 98.88 166 TYR B N 1
ATOM 3408 C CA . TYR B 1 166 ? -1.11 16.094 23.594 1 98.88 166 TYR B CA 1
ATOM 3409 C C . TYR B 1 166 ? -1.145 14.594 23.328 1 98.88 166 TYR B C 1
ATOM 3411 O O . TYR B 1 166 ? -0.579 13.812 24.094 1 98.88 166 TYR B O 1
ATOM 3419 N N . SER B 1 167 ? -1.858 14.211 22.281 1 98.88 167 SER B N 1
ATOM 3420 C CA . SER B 1 167 ? -1.95 12.789 21.953 1 98.88 167 SER B CA 1
ATOM 3421 C C . SER B 1 167 ? -1.548 12.547 20.5 1 98.88 167 SER B C 1
ATOM 3423 O O . SER B 1 167 ? -1.566 13.461 19.672 1 98.88 167 SER B O 1
ATOM 3425 N N . ILE B 1 168 ? -1.104 11.344 20.234 1 98.69 168 ILE B N 1
ATOM 3426 C CA . ILE B 1 168 ? -0.668 10.953 18.906 1 98.69 168 ILE B CA 1
ATOM 3427 C C . ILE B 1 168 ? -1.714 10.039 18.266 1 98.69 168 ILE B C 1
ATOM 3429 O O . ILE B 1 168 ? -2.145 9.062 18.875 1 98.69 168 ILE B O 1
ATOM 3433 N N . VAL B 1 169 ? -2.113 10.414 17.047 1 98.19 169 VAL B N 1
ATOM 3434 C CA . VAL B 1 169 ? -3 9.547 16.266 1 98.19 169 VAL B CA 1
ATOM 3435 C C . VAL B 1 169 ? -2.279 8.25 15.922 1 98.19 169 VAL B C 1
ATOM 3437 O O . VAL B 1 169 ? -1.14 8.273 15.453 1 98.19 169 VAL B O 1
ATOM 3440 N N . ARG B 1 170 ? -2.963 7.148 16.078 1 95.81 170 ARG B N 1
ATOM 3441 C CA . ARG B 1 170 ? -2.266 5.871 15.945 1 95.81 170 ARG B CA 1
ATOM 3442 C C . ARG B 1 170 ? -2.793 5.082 14.75 1 95.81 170 ARG B C 1
ATOM 3444 O O . ARG B 1 170 ? -2.219 4.055 14.375 1 95.81 170 ARG B O 1
ATOM 3451 N N . GLU B 1 171 ? -3.83 5.59 14.133 1 94.56 171 GLU B N 1
ATOM 3452 C CA . GLU B 1 171 ? -4.492 4.891 13.031 1 94.56 171 GLU B CA 1
ATOM 3453 C C . GLU B 1 171 ? -3.779 5.141 11.711 1 94.56 171 GLU B C 1
ATOM 3455 O O . GLU B 1 171 ? -4.055 4.469 10.711 1 94.56 171 GLU B O 1
ATOM 3460 N N . TYR B 1 172 ? -2.84 6.023 11.656 1 95.12 172 TYR B N 1
ATOM 3461 C CA . TYR B 1 172 ? -2.113 6.391 10.445 1 95.12 172 TYR B CA 1
ATOM 3462 C C . TYR B 1 172 ? -0.613 6.461 10.711 1 95.12 172 TYR B C 1
ATOM 3464 O O . TYR B 1 172 ? -0.188 6.754 11.828 1 95.12 172 TYR B O 1
ATOM 3472 N N . CYS B 1 173 ? 0.142 6.188 9.734 1 94.75 173 CYS B N 1
ATOM 3473 C CA . CYS B 1 173 ? 1.587 6.199 9.938 1 94.75 173 CYS B CA 1
ATOM 3474 C C . CYS B 1 173 ? 2.309 6.633 8.664 1 94.75 173 CYS B C 1
ATOM 3476 O O . CYS B 1 173 ? 1.682 6.816 7.621 1 94.75 173 CYS B O 1
ATOM 3478 N N . GLY B 1 174 ? 3.615 6.91 8.812 1 96.94 174 GLY B N 1
ATOM 3479 C CA . GLY B 1 174 ? 4.465 7.145 7.66 1 96.94 174 GLY B CA 1
ATOM 3480 C C . GLY B 1 174 ? 4.758 5.883 6.867 1 96.94 174 GLY B C 1
ATOM 3481 O O . GLY B 1 174 ? 4.262 4.805 7.203 1 96.94 174 GLY B O 1
ATOM 3482 N N . HIS B 1 175 ? 5.566 6.051 5.891 1 96.94 175 HIS B N 1
ATOM 3483 C CA . HIS B 1 175 ? 5.73 4.945 4.957 1 96.94 175 HIS B CA 1
ATOM 3484 C C . HIS B 1 175 ? 7.02 5.09 4.152 1 96.94 175 HIS B C 1
ATOM 3486 O O . HIS B 1 175 ? 7.52 6.199 3.971 1 96.94 175 HIS B O 1
ATOM 3492 N N . GLY B 1 176 ? 7.508 3.963 3.709 1 97.19 176 GLY B N 1
ATOM 3493 C CA . GLY B 1 176 ? 8.461 4.035 2.611 1 97.19 176 GLY B CA 1
ATOM 3494 C 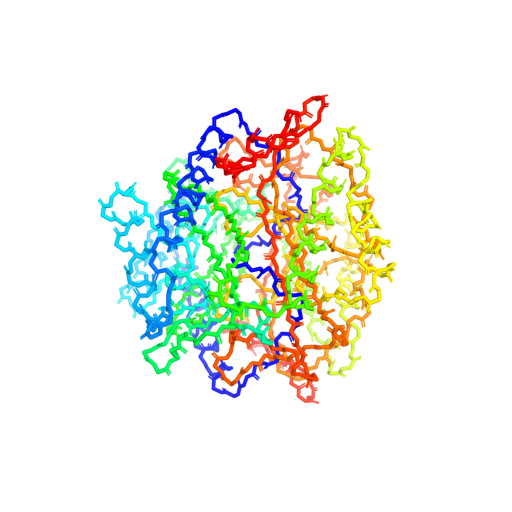C . GLY B 1 176 ? 7.879 4.66 1.356 1 97.19 176 GLY B C 1
ATOM 3495 O O . GLY B 1 176 ? 6.656 4.715 1.192 1 97.19 176 GLY B O 1
ATOM 3496 N N . ILE B 1 177 ? 8.773 5.074 0.485 1 97.81 177 ILE B N 1
ATOM 3497 C CA . ILE B 1 177 ? 8.328 5.762 -0.722 1 97.81 177 ILE B CA 1
ATOM 3498 C C . ILE B 1 177 ? 9.383 5.617 -1.818 1 97.81 177 ILE B C 1
ATOM 3500 O O . ILE B 1 177 ? 10.578 5.57 -1.533 1 97.81 177 ILE B O 1
ATOM 3504 N N . GLY B 1 178 ? 9.047 5.516 -2.994 1 97 178 GLY B N 1
ATOM 3505 C CA . GLY B 1 178 ? 9.867 5.371 -4.188 1 97 178 GLY B CA 1
ATOM 3506 C C . GLY B 1 178 ? 9.055 5.34 -5.469 1 97 178 GLY B C 1
ATOM 3507 O O . GLY B 1 178 ? 8.32 6.277 -5.766 1 97 178 GLY B O 1
ATOM 3508 N N . LYS B 1 179 ? 9.109 4.242 -6.141 1 95.69 179 LYS B N 1
ATOM 3509 C CA . LYS B 1 179 ? 8.273 4.082 -7.324 1 95.69 179 LYS B CA 1
ATOM 3510 C C . LYS B 1 179 ? 6.816 3.85 -6.938 1 95.69 179 LYS B C 1
ATOM 3512 O O . LYS B 1 179 ? 5.91 4.082 -7.742 1 95.69 179 LYS B O 1
ATOM 3517 N N . CYS B 1 180 ? 6.684 3.318 -5.73 1 95.62 180 CYS B N 1
ATOM 3518 C CA . CYS B 1 180 ? 5.344 3.191 -5.172 1 95.62 180 CYS B CA 1
ATOM 3519 C C . CYS B 1 180 ? 5.051 4.316 -4.188 1 95.62 180 CYS B C 1
ATOM 3521 O O . CYS B 1 180 ? 5.922 4.711 -3.412 1 95.62 180 CYS B O 1
ATOM 3523 N N . PHE B 1 181 ? 3.797 4.742 -4.168 1 96.12 181 PHE B N 1
ATOM 3524 C CA . PHE B 1 181 ? 3.363 5.797 -3.262 1 96.12 181 PHE B CA 1
ATOM 3525 C C . PHE B 1 181 ? 3.602 5.398 -1.812 1 96.12 181 PHE B C 1
ATOM 3527 O O . PHE B 1 181 ? 4.176 6.164 -1.036 1 96.12 181 PHE B O 1
ATOM 3534 N N . HIS B 1 182 ? 3.166 4.191 -1.412 1 94.25 182 HIS B N 1
ATOM 3535 C CA . HIS B 1 182 ? 3.352 3.609 -0.087 1 94.25 182 HIS B CA 1
ATOM 3536 C C . HIS B 1 182 ? 4.074 2.27 -0.17 1 94.25 182 HIS B C 1
ATOM 3538 O O . HIS B 1 182 ? 3.611 1.351 -0.851 1 94.25 182 HIS B O 1
ATOM 3544 N N . GLU B 1 183 ? 5.113 2.207 0.423 1 93.12 183 GLU B N 1
ATOM 3545 C CA . GLU B 1 183 ? 5.867 0.961 0.544 1 93.12 183 GLU B CA 1
ATOM 3546 C C . GLU B 1 183 ? 6.445 0.801 1.947 1 93.12 183 GLU B C 1
ATOM 3548 O O . GLU B 1 183 ? 6.289 1.684 2.795 1 93.12 183 GLU B O 1
ATOM 3553 N N . GLU B 1 184 ? 7.004 -0.387 2.191 1 92.69 184 GLU B N 1
ATOM 3554 C CA . GLU B 1 184 ? 7.668 -0.603 3.471 1 92.69 184 GLU B CA 1
ATOM 3555 C C . GLU B 1 184 ? 8.891 0.301 3.615 1 92.69 184 GLU B C 1
ATOM 3557 O O . GLU B 1 184 ? 9.523 0.658 2.623 1 92.69 184 GLU B O 1
ATOM 3562 N N . PRO B 1 185 ? 9.109 0.664 4.852 1 94.62 185 PRO B N 1
ATOM 3563 C CA . PRO B 1 185 ? 8.477 0.274 6.113 1 94.62 185 PRO B CA 1
ATOM 3564 C C . PRO B 1 185 ? 7.344 1.215 6.523 1 94.62 185 PRO B C 1
ATOM 3566 O O . PRO B 1 185 ? 7.223 2.314 5.977 1 94.62 185 PRO B O 1
ATOM 3569 N N . GLN B 1 186 ? 6.551 0.802 7.445 1 93.81 186 GLN B N 1
ATOM 3570 C CA . GLN B 1 186 ? 5.617 1.672 8.156 1 93.81 186 GLN B CA 1
ATOM 3571 C C . GLN B 1 186 ? 6.324 2.432 9.273 1 93.81 186 GLN B C 1
ATOM 3573 O O . GLN B 1 186 ? 7.043 1.837 10.078 1 93.81 186 GLN B O 1
ATOM 3578 N N . ILE B 1 187 ? 6.105 3.684 9.297 1 97 187 ILE B N 1
ATOM 3579 C CA . ILE B 1 187 ? 6.742 4.516 10.32 1 97 187 ILE B CA 1
ATOM 3580 C C . ILE B 1 187 ? 5.707 4.934 11.359 1 97 187 ILE B C 1
ATOM 3582 O O . ILE B 1 187 ? 4.945 5.879 11.141 1 97 187 ILE B O 1
ATOM 3586 N N . LEU B 1 188 ? 5.812 4.32 12.508 1 96.19 188 LEU B N 1
ATOM 3587 C CA . LEU B 1 188 ? 4.91 4.656 13.609 1 96.19 188 LEU B CA 1
ATOM 3588 C C . LEU B 1 188 ? 5.422 5.867 14.383 1 96.19 188 LEU B C 1
ATOM 3590 O O . LEU B 1 188 ? 6.633 6.02 14.57 1 96.19 188 LEU B O 1
ATOM 3594 N N . HIS B 1 189 ? 4.5 6.664 14.859 1 97.94 189 HIS B N 1
ATOM 3595 C CA . HIS B 1 189 ? 4.902 7.879 15.562 1 97.94 189 HIS B CA 1
ATOM 3596 C C . HIS B 1 189 ? 4.695 7.734 17.062 1 97.94 189 HIS B C 1
ATOM 3598 O O . HIS B 1 189 ? 4.523 8.734 17.781 1 97.94 189 HIS B O 1
ATOM 3604 N N . TYR B 1 190 ? 4.594 6.547 17.516 1 97.31 190 TYR B N 1
ATOM 3605 C CA . TYR B 1 190 ? 4.547 6.125 18.906 1 97.31 190 TYR B CA 1
ATOM 3606 C C . TYR B 1 190 ? 5.391 4.879 19.141 1 97.31 190 TYR B C 1
ATOM 3608 O O . TYR B 1 190 ? 5.758 4.188 18.172 1 97.31 190 TYR B O 1
ATOM 3616 N N . ASP B 1 191 ? 5.715 4.652 20.359 1 96.19 191 ASP B N 1
ATOM 3617 C CA . ASP B 1 191 ? 6.574 3.521 20.703 1 96.19 191 ASP B CA 1
ATOM 3618 C C . ASP B 1 191 ? 5.824 2.199 20.562 1 96.19 191 ASP B C 1
ATOM 3620 O O . ASP B 1 191 ? 4.945 1.887 21.375 1 96.19 191 ASP B O 1
ATOM 3624 N N . ALA B 1 192 ? 6.141 1.516 19.516 1 90.38 192 ALA B N 1
ATOM 3625 C CA . ALA B 1 192 ? 5.52 0.218 19.25 1 90.38 192 ALA B CA 1
ATOM 3626 C C . ALA B 1 192 ? 6.492 -0.729 18.562 1 90.38 192 ALA B C 1
ATOM 3628 O O . ALA B 1 192 ? 7.449 -0.287 17.922 1 90.38 192 ALA B O 1
ATOM 3629 N N . TYR B 1 193 ? 6.18 -1.977 18.672 1 84.25 193 TYR B N 1
ATOM 3630 C CA . TYR B 1 193 ? 7.02 -3.002 18.062 1 84.25 193 TYR B CA 1
ATOM 3631 C C . TYR B 1 193 ? 7.023 -2.873 16.547 1 84.25 193 TYR B C 1
ATOM 3633 O O . TYR B 1 193 ? 5.98 -2.637 15.938 1 84.25 193 TYR B O 1
ATOM 3641 N N . ASP B 1 194 ? 8.258 -2.963 15.984 1 79.75 194 ASP B N 1
ATOM 3642 C CA . ASP B 1 194 ? 8.414 -2.705 14.555 1 79.75 194 ASP B CA 1
ATOM 3643 C C . ASP B 1 194 ? 9.188 -3.834 13.875 1 79.75 194 ASP B C 1
ATOM 3645 O O . ASP B 1 194 ? 9.945 -3.596 12.93 1 79.75 194 ASP B O 1
ATOM 3649 N N . LYS B 1 195 ? 9.219 -5.066 14.336 1 79.38 195 LYS B N 1
ATOM 3650 C CA . LYS B 1 195 ? 9.906 -6.219 13.75 1 79.38 195 LYS B CA 1
ATOM 3651 C C . LYS B 1 195 ? 11.422 -6.051 13.812 1 79.38 195 LYS B C 1
ATOM 3653 O O . LYS B 1 195 ? 12.141 -6.551 12.945 1 79.38 195 LYS B O 1
ATOM 3658 N N . GLU B 1 196 ? 11.883 -5.113 14.633 1 90.31 196 GLU B N 1
ATOM 3659 C CA . GLU B 1 196 ? 13.297 -4.898 14.938 1 90.31 196 GLU B CA 1
ATOM 3660 C C . GLU B 1 196 ? 14.047 -4.344 13.727 1 90.31 196 GLU B C 1
ATOM 3662 O O . GLU B 1 196 ? 15.195 -4.711 13.484 1 90.31 196 GLU B O 1
ATOM 3667 N N . ILE B 1 197 ? 13.43 -3.557 13 1 95.12 197 ILE B N 1
ATOM 3668 C CA . ILE B 1 197 ? 14.008 -2.975 11.789 1 95.12 197 ILE B CA 1
ATOM 3669 C C . ILE B 1 197 ? 15.109 -1.983 12.172 1 95.12 197 ILE B C 1
ATOM 3671 O O . ILE B 1 197 ? 14.93 -1.163 13.07 1 95.12 197 ILE B O 1
ATOM 3675 N N . LYS B 1 198 ? 16.25 -2.078 11.492 1 97.5 198 LYS B N 1
ATOM 3676 C CA . LYS B 1 198 ? 17.328 -1.119 11.633 1 97.5 198 LYS B CA 1
ATOM 3677 C C . LYS B 1 198 ? 17.469 -0.249 10.383 1 97.5 198 LYS B C 1
ATOM 3679 O O . LYS B 1 198 ? 17.312 -0.738 9.266 1 97.5 198 LYS B O 1
ATOM 3684 N N . LEU B 1 199 ? 17.797 0.979 10.625 1 98.19 199 LEU B N 1
ATOM 3685 C CA . LEU B 1 199 ? 17.953 1.922 9.516 1 98.19 199 LEU B CA 1
ATOM 3686 C C . LEU B 1 199 ? 19.234 1.657 8.742 1 98.19 199 LEU B C 1
ATOM 3688 O O . LEU B 1 199 ? 20.281 1.442 9.344 1 98.19 199 LEU B O 1
ATOM 3692 N N . LYS B 1 200 ? 19.094 1.657 7.461 1 98.25 200 LYS B N 1
ATOM 3693 C CA . LYS B 1 200 ? 20.234 1.439 6.574 1 98.25 200 LYS B CA 1
ATOM 3694 C C . LYS B 1 200 ? 20.328 2.541 5.52 1 98.25 200 LYS B C 1
ATOM 3696 O O . LYS B 1 200 ? 19.312 3.008 5.008 1 98.25 200 LYS B O 1
ATOM 3701 N N . PRO B 1 201 ? 21.609 2.857 5.184 1 98.56 201 PRO B N 1
ATOM 3702 C CA . PRO B 1 201 ? 21.766 3.828 4.098 1 98.56 201 PRO B CA 1
ATOM 3703 C C . PRO B 1 201 ? 21 3.432 2.842 1 98.56 201 PRO B C 1
ATOM 3705 O O . PRO B 1 201 ? 21 2.26 2.455 1 98.56 201 PRO B O 1
ATOM 3708 N N . GLY B 1 202 ? 20.297 4.387 2.299 1 98.44 202 GLY B N 1
ATOM 3709 C CA . GLY B 1 202 ? 19.531 4.133 1.088 1 98.44 202 GLY B CA 1
ATOM 3710 C C . GLY B 1 202 ? 18.047 3.971 1.343 1 98.44 202 GLY B C 1
ATOM 3711 O O . GLY B 1 202 ? 17.234 4.012 0.409 1 98.44 202 GLY B O 1
ATOM 3712 N N . MET B 1 203 ? 17.656 3.818 2.592 1 98.44 203 MET B N 1
ATOM 3713 C CA . MET B 1 203 ? 16.234 3.811 2.932 1 98.44 203 MET B CA 1
ATOM 3714 C C . MET B 1 203 ? 15.625 5.199 2.768 1 98.44 203 MET B C 1
ATOM 3716 O O . MET B 1 203 ? 16.25 6.199 3.121 1 98.44 203 MET B O 1
ATOM 3720 N N . ILE B 1 204 ? 14.469 5.273 2.18 1 98.69 204 ILE B N 1
ATOM 3721 C CA . ILE B 1 204 ? 13.727 6.523 2.074 1 98.69 204 ILE B CA 1
ATOM 3722 C C . ILE B 1 204 ? 12.305 6.328 2.605 1 98.69 204 ILE B C 1
ATOM 3724 O O . ILE B 1 204 ? 11.609 5.391 2.203 1 98.69 204 ILE B O 1
ATOM 3728 N N . PHE B 1 205 ? 11.883 7.191 3.529 1 98.5 205 PHE B N 1
ATOM 3729 C CA . PHE B 1 205 ? 10.547 7.074 4.102 1 98.5 205 PHE B CA 1
ATOM 3730 C C . PHE B 1 205 ? 10.07 8.414 4.652 1 98.5 205 PHE B C 1
ATOM 3732 O O . PHE B 1 205 ? 10.867 9.344 4.797 1 98.5 205 PHE B O 1
ATOM 3739 N N . THR B 1 206 ? 8.805 8.516 4.93 1 98.69 206 THR B N 1
ATOM 3740 C CA . THR B 1 206 ? 8.227 9.719 5.516 1 98.69 206 THR B CA 1
ATOM 3741 C C . THR B 1 206 ? 8.125 9.594 7.035 1 98.69 206 THR B C 1
ATOM 3743 O O . THR B 1 206 ? 7.887 8.5 7.555 1 98.69 206 THR B O 1
ATOM 3746 N N . ILE B 1 207 ? 8.32 10.625 7.727 1 98.62 207 ILE B N 1
ATOM 3747 C CA . ILE B 1 207 ? 7.934 10.812 9.117 1 98.62 207 ILE B CA 1
ATOM 3748 C C . ILE B 1 207 ? 6.875 11.906 9.219 1 98.62 207 ILE B C 1
ATOM 3750 O O . ILE B 1 207 ? 7.102 13.039 8.789 1 98.62 207 ILE B O 1
ATOM 3754 N N . GLU B 1 208 ? 5.742 11.547 9.75 1 98.69 208 GLU B N 1
ATOM 3755 C CA . GLU B 1 208 ? 4.605 12.453 9.617 1 98.69 208 GLU B CA 1
ATOM 3756 C C . GLU B 1 208 ? 3.674 12.359 10.82 1 98.69 208 GLU B C 1
ATOM 3758 O O . GLU B 1 208 ? 2.498 12.016 10.672 1 98.69 208 GLU B O 1
ATOM 3763 N N . PRO B 1 209 ? 4.156 12.789 11.984 1 98.75 209 PRO B N 1
ATOM 3764 C CA . PRO B 1 209 ? 3.299 12.719 13.164 1 98.75 209 PRO B CA 1
ATOM 3765 C C . PRO B 1 209 ? 2.006 13.516 13.008 1 98.75 209 PRO B C 1
ATOM 3767 O O . PRO B 1 209 ? 2.014 14.594 12.422 1 98.75 209 PRO B O 1
ATOM 3770 N N . MET B 1 210 ? 0.963 12.938 13.422 1 98.81 210 MET B N 1
ATOM 3771 C CA . MET B 1 210 ? -0.349 13.562 13.586 1 98.81 210 MET B CA 1
ATOM 3772 C C . MET B 1 210 ? -0.719 13.68 15.062 1 98.81 210 MET B C 1
ATOM 3774 O O . MET B 1 210 ? -0.868 12.664 15.75 1 98.81 210 MET B O 1
ATOM 3778 N N . VAL B 1 211 ? -0.91 14.906 15.5 1 98.94 211 VAL B N 1
ATOM 3779 C CA . VAL B 1 211 ? -1.014 15.164 16.938 1 98.94 211 VAL B CA 1
ATOM 3780 C C . VAL B 1 211 ? -2.314 15.914 17.234 1 98.94 211 VAL B C 1
ATOM 3782 O O . VAL B 1 211 ? -2.641 16.891 16.562 1 98.94 211 VAL B O 1
ATOM 3785 N N . ASN B 1 212 ? -3.002 15.43 18.234 1 98.88 212 ASN B N 1
ATOM 3786 C CA . ASN B 1 212 ? -4.238 16.062 18.688 1 98.88 212 ASN B CA 1
ATOM 3787 C C . ASN B 1 212 ? -4.047 16.781 20.016 1 98.88 212 ASN B C 1
ATOM 3789 O O . ASN B 1 212 ? -3.344 16.297 20.906 1 98.88 212 ASN B O 1
ATOM 3793 N N . ILE B 1 213 ? -4.734 17.875 20.078 1 98.56 213 ILE B N 1
ATOM 3794 C CA . ILE B 1 213 ? -4.68 18.594 21.359 1 98.56 213 ILE B CA 1
ATOM 3795 C C . ILE B 1 213 ? -5.469 17.828 22.406 1 98.56 213 ILE B C 1
ATOM 3797 O O . ILE B 1 213 ? -5.137 17.875 23.594 1 98.56 213 ILE B O 1
ATOM 3801 N N . GLY B 1 214 ? -6.484 17.078 22.031 1 98.25 214 GLY B N 1
ATOM 3802 C CA . GLY B 1 214 ? -7.309 16.266 22.906 1 98.25 214 GLY B CA 1
ATOM 3803 C C . GLY B 1 214 ? -6.992 14.789 22.828 1 98.25 214 GLY B C 1
ATOM 3804 O O . GLY B 1 214 ? -5.832 14.391 22.922 1 98.25 214 GLY B O 1
ATOM 3805 N N . SER B 1 215 ? -8 13.977 22.703 1 98.19 215 SER B N 1
ATOM 3806 C CA . SER B 1 215 ? -7.859 12.523 22.672 1 98.19 215 SER B CA 1
ATOM 3807 C C . SER B 1 215 ? -7.258 12.062 21.344 1 98.19 215 SER B C 1
ATOM 3809 O O . SER B 1 215 ? -7.402 12.734 20.328 1 98.19 215 SER B O 1
ATOM 3811 N N . LYS B 1 216 ? -6.676 10.898 21.422 1 98.25 216 LYS B N 1
ATOM 3812 C CA . LYS B 1 216 ? -6.047 10.336 20.219 1 98.25 216 LYS B CA 1
ATOM 3813 C C . LYS B 1 216 ? -7.09 9.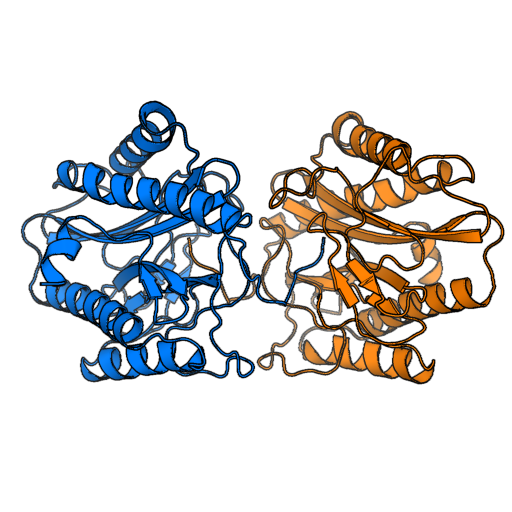758 19.266 1 98.25 216 LYS B C 1
ATOM 3815 O O . LYS B 1 216 ? -6.777 9.422 18.125 1 98.25 216 LYS B O 1
ATOM 3820 N N . ASN B 1 217 ? -8.328 9.648 19.703 1 98 217 ASN B N 1
ATOM 3821 C CA . ASN B 1 217 ? -9.359 8.93 18.953 1 98 217 ASN B CA 1
ATOM 3822 C C . ASN B 1 217 ? -9.82 9.719 17.734 1 98 217 ASN B C 1
ATOM 3824 O O . ASN B 1 217 ? -10.047 10.93 17.828 1 98 217 ASN B O 1
ATOM 3828 N N . VAL B 1 218 ? -10.008 9 16.641 1 97.88 218 VAL B N 1
ATOM 3829 C CA . VAL B 1 218 ? -10.406 9.625 15.383 1 97.88 218 VAL B CA 1
ATOM 3830 C C . VAL B 1 218 ? -11.523 8.82 14.727 1 97.88 218 VAL B C 1
ATOM 3832 O O . VAL B 1 218 ? -11.836 7.711 15.164 1 97.88 218 VAL B O 1
ATOM 3835 N N . TYR B 1 219 ? -12.148 9.383 13.727 1 96.12 219 TYR B N 1
ATOM 3836 C CA . TYR B 1 219 ? -13.102 8.664 12.883 1 96.12 219 TYR B CA 1
ATOM 3837 C C . TYR B 1 219 ? -13.039 9.172 11.445 1 96.12 219 TYR B C 1
ATOM 3839 O O . TYR B 1 219 ? -12.625 10.305 11.195 1 96.12 219 TYR B O 1
ATOM 3847 N N . THR B 1 220 ? -13.375 8.359 10.523 1 95.25 220 THR B N 1
ATOM 3848 C CA . THR B 1 220 ? -13.422 8.711 9.109 1 95.25 220 THR B CA 1
ATOM 3849 C C . THR B 1 220 ? -14.82 9.172 8.719 1 95.25 220 THR B C 1
ATOM 3851 O O . THR B 1 220 ? -15.82 8.523 9.055 1 95.25 220 THR B O 1
ATOM 3854 N N . GLY B 1 221 ? -14.883 10.266 8.016 1 94.75 221 GLY B N 1
ATOM 3855 C CA . GLY B 1 221 ? -16.156 10.82 7.59 1 94.75 221 GLY B CA 1
ATOM 3856 C C . GLY B 1 221 ? -16.875 9.969 6.555 1 94.75 221 GLY B C 1
ATOM 3857 O O . GLY B 1 221 ? -16.297 9 6.047 1 94.75 221 GLY B O 1
ATOM 3858 N N . LYS B 1 222 ? -18.141 10.367 6.211 1 92.06 222 LYS B N 1
ATOM 3859 C CA . LYS B 1 222 ? -19 9.633 5.281 1 92.06 222 LYS B CA 1
ATOM 3860 C C . LYS B 1 222 ? -18.422 9.656 3.869 1 92.06 222 LYS B C 1
ATOM 3862 O O . LYS B 1 222 ? -18.766 8.82 3.037 1 92.06 222 LYS B O 1
ATOM 3867 N N . ASP B 1 223 ? -17.5 10.625 3.646 1 93.38 223 ASP B N 1
ATOM 3868 C CA . ASP B 1 223 ? -16.906 10.734 2.322 1 93.38 223 ASP B CA 1
ATOM 3869 C C . ASP B 1 223 ? -15.836 9.656 2.111 1 93.38 223 ASP B C 1
ATOM 3871 O O . ASP B 1 223 ? -15.289 9.523 1.016 1 93.38 223 ASP B O 1
ATOM 3875 N N . GLY B 1 224 ? -15.445 8.914 3.17 1 91.31 224 GLY B N 1
ATOM 3876 C CA . GLY B 1 224 ? -14.531 7.785 3.078 1 91.31 224 GLY B CA 1
AT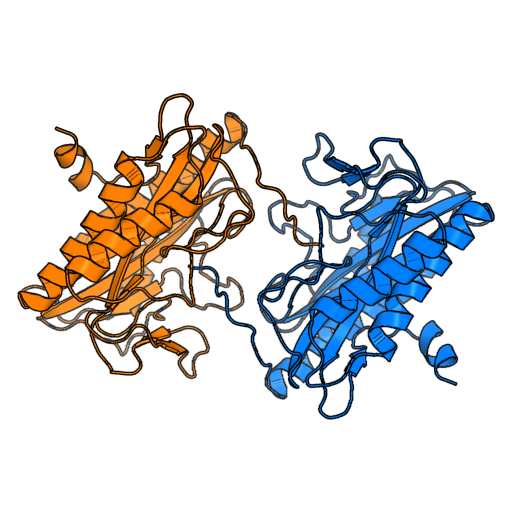OM 3877 C C . GLY B 1 224 ? -13.07 8.195 3.195 1 91.31 224 GLY B C 1
ATOM 3878 O O . GLY B 1 224 ? -12.18 7.34 3.174 1 91.31 224 GLY B O 1
ATOM 3879 N N . TRP B 1 225 ? -12.773 9.547 3.383 1 95.5 225 TRP B N 1
ATOM 3880 C CA . TRP B 1 225 ? -11.383 10 3.348 1 95.5 225 TRP B CA 1
ATOM 3881 C C . TRP B 1 225 ? -11.078 10.891 4.543 1 95.5 225 TRP B C 1
ATOM 3883 O O . TRP B 1 225 ? -10.109 10.648 5.277 1 95.5 225 TRP B O 1
ATOM 3893 N N . THR B 1 226 ? -11.922 11.844 4.77 1 97.88 226 THR B N 1
ATOM 3894 C CA . THR B 1 226 ? -11.641 12.859 5.777 1 97.88 226 THR B CA 1
ATOM 3895 C C . THR B 1 226 ? -11.617 12.242 7.176 1 97.88 226 THR B C 1
ATOM 3897 O O . THR B 1 226 ? -12.602 11.648 7.613 1 97.88 226 THR B O 1
ATOM 3900 N N . VAL B 1 227 ? -10.531 12.422 7.828 1 98.12 227 VAL B N 1
ATOM 3901 C CA . VAL B 1 227 ? -10.367 11.906 9.18 1 98.12 227 VAL B CA 1
ATOM 3902 C C . VAL B 1 227 ? -10.445 13.047 10.188 1 98.12 227 VAL B C 1
ATOM 3904 O O . VAL B 1 227 ? -9.734 14.047 10.055 1 98.12 227 VAL B O 1
ATOM 3907 N N . LYS B 1 228 ? -11.242 12.859 11.234 1 98.56 228 LYS B N 1
ATOM 3908 C CA . LYS B 1 228 ? -11.453 13.922 12.219 1 98.56 228 LYS B CA 1
ATOM 3909 C C . LYS B 1 228 ? -11.242 13.398 13.641 1 98.56 228 LYS B C 1
ATOM 3911 O O . LYS B 1 228 ? -11.352 12.195 13.883 1 98.56 228 LYS B O 1
ATOM 3916 N N . THR B 1 229 ? -10.945 14.32 14.492 1 98.75 229 THR B N 1
ATOM 3917 C CA . THR B 1 229 ? -10.914 13.969 15.906 1 98.75 229 THR B CA 1
ATOM 3918 C C . THR B 1 229 ? -12.328 13.688 16.422 1 98.75 229 THR B C 1
ATOM 3920 O O . THR B 1 229 ? -13.266 14.414 16.094 1 98.75 229 THR B O 1
ATOM 3923 N N . LYS B 1 230 ? -12.438 12.719 17.203 1 98.44 230 LYS B N 1
ATOM 3924 C CA . LYS B 1 230 ? -13.75 12.352 17.734 1 98.44 230 LYS B CA 1
ATOM 3925 C C . LYS B 1 230 ? -14.281 13.43 18.672 1 98.44 230 LYS B C 1
ATOM 3927 O O . LYS B 1 230 ? -15.492 13.664 18.734 1 98.44 230 LYS B O 1
ATOM 3932 N N . ASP B 1 231 ? -13.398 14.047 19.422 1 98.62 231 ASP B N 1
ATOM 3933 C CA . ASP B 1 231 ? -13.805 15.047 20.406 1 98.62 231 ASP B CA 1
ATOM 3934 C C . ASP B 1 231 ? -13.82 16.438 19.797 1 98.62 231 ASP B C 1
ATOM 3936 O O . ASP B 1 231 ? -13.914 17.438 20.516 1 98.62 231 ASP B O 1
ATOM 3940 N N . LYS B 1 232 ? -13.57 16.594 18.516 1 98.44 232 LYS B N 1
ATOM 3941 C CA . LYS B 1 232 ? -13.648 17.828 17.734 1 98.44 232 LYS B CA 1
ATOM 3942 C C . LYS B 1 232 ? -12.516 18.781 18.109 1 98.44 232 LYS B C 1
ATOM 3944 O O . LYS B 1 232 ? -12.617 20 17.875 1 98.44 232 LYS B O 1
ATOM 3949 N N . SER B 1 233 ? -11.516 18.203 18.719 1 98.56 233 SER B N 1
ATOM 3950 C CA . SER B 1 233 ? -10.375 19.031 19.078 1 98.56 233 SER B CA 1
ATOM 3951 C C . SER B 1 233 ? -9.445 19.25 17.891 1 98.56 233 SER B C 1
ATOM 3953 O O . SER B 1 233 ? -9.547 18.547 16.891 1 98.56 233 SER B O 1
ATOM 3955 N N . LEU B 1 234 ? -8.531 20.203 18.016 1 98.88 234 LEU B N 1
ATOM 3956 C CA . LEU B 1 234 ? -7.582 20.562 16.969 1 98.88 234 LEU B CA 1
ATOM 3957 C C . LEU B 1 234 ? -6.566 19.453 16.75 1 98.88 234 LEU B C 1
ATOM 3959 O O . LEU B 1 234 ? -6.219 18.734 17.688 1 98.88 234 LEU B O 1
ATOM 3963 N N . SER B 1 235 ? -6.141 19.344 15.539 1 98.94 235 SER B N 1
ATOM 3964 C CA . SER B 1 235 ? -5.074 18.422 15.156 1 98.94 235 SER B CA 1
ATOM 3965 C C . SER B 1 235 ? -4.039 19.109 14.273 1 98.94 235 SER B C 1
ATOM 3967 O O . SER B 1 235 ? -4.34 20.094 13.609 1 98.94 235 SER B O 1
ATOM 3969 N N . ALA B 1 236 ? -2.832 18.625 14.305 1 98.94 236 ALA B N 1
ATOM 3970 C CA . ALA B 1 236 ? -1.75 19.141 13.469 1 98.94 236 ALA B CA 1
ATOM 3971 C C . ALA B 1 236 ? -0.905 18 12.906 1 98.94 236 ALA B C 1
ATOM 3973 O O . ALA B 1 236 ? -0.735 16.953 13.555 1 98.94 236 ALA B O 1
ATOM 3974 N N . GLN B 1 237 ? -0.378 18.219 11.742 1 98.88 237 GLN B N 1
ATOM 3975 C CA . GLN B 1 237 ? 0.509 17.266 11.086 1 98.88 237 GLN B CA 1
ATOM 3976 C C . GLN B 1 237 ? 1.671 17.984 10.398 1 98.88 237 GLN B C 1
ATOM 3978 O O . GLN B 1 237 ? 1.482 19.031 9.773 1 98.88 237 GLN B O 1
ATOM 3983 N N . TYR B 1 238 ? 2.809 17.453 10.547 1 98.75 238 TYR B N 1
ATOM 3984 C CA . TYR B 1 238 ? 3.986 17.812 9.766 1 98.75 238 TYR B CA 1
ATOM 3985 C C . TYR B 1 238 ? 4.676 16.578 9.203 1 98.75 238 TYR B C 1
ATOM 3987 O O . TYR B 1 238 ? 4.637 15.508 9.812 1 98.75 238 TYR B O 1
ATOM 3995 N N . GLU B 1 239 ? 5.316 16.812 8.07 1 98.75 239 GLU B N 1
ATOM 3996 C CA . GLU B 1 239 ? 5.875 15.648 7.391 1 98.75 239 GLU B CA 1
ATOM 3997 C C . GLU B 1 239 ? 7.125 16.016 6.598 1 98.75 239 GLU B C 1
ATOM 3999 O O . GLU B 1 239 ? 7.148 17.047 5.922 1 98.75 239 GLU B O 1
ATOM 4004 N N . HIS B 1 240 ? 8.086 15.18 6.691 1 98.75 240 HIS B N 1
ATOM 4005 C CA . HIS B 1 240 ? 9.195 15.195 5.742 1 98.75 240 HIS B CA 1
ATOM 4006 C C . HIS B 1 240 ? 9.477 13.789 5.211 1 98.75 240 HIS B C 1
ATOM 4008 O O . HIS B 1 240 ? 9.203 12.797 5.891 1 98.75 240 HIS B O 1
ATOM 4014 N N . THR B 1 241 ? 9.938 13.766 4.016 1 98.75 241 THR B N 1
ATOM 4015 C CA . THR B 1 241 ? 10.578 12.578 3.461 1 98.75 241 THR B CA 1
ATOM 4016 C C . THR B 1 241 ? 12.078 12.594 3.738 1 98.75 241 THR B C 1
ATOM 4018 O O . THR B 1 241 ? 12.758 13.586 3.465 1 98.75 241 THR B O 1
ATOM 4021 N N . ILE B 1 242 ? 12.562 11.438 4.23 1 98.25 242 ILE B N 1
ATOM 4022 C CA . ILE B 1 242 ? 13.953 11.422 4.66 1 98.25 242 ILE B CA 1
ATOM 4023 C C . ILE B 1 242 ? 14.695 10.289 3.945 1 98.25 242 ILE B C 1
ATOM 4025 O O . ILE B 1 242 ? 14.133 9.227 3.699 1 98.25 242 ILE B O 1
ATOM 4029 N N . LEU B 1 243 ? 15.938 10.539 3.609 1 98.75 243 LEU B N 1
ATOM 4030 C CA . LEU B 1 243 ? 16.891 9.547 3.125 1 98.75 243 LEU B CA 1
ATOM 4031 C C . LEU B 1 243 ? 17.922 9.219 4.195 1 98.75 243 LEU B C 1
ATOM 4033 O O . LEU B 1 243 ? 18.594 10.117 4.719 1 98.75 243 LEU B O 1
ATOM 4037 N N . ILE B 1 244 ? 18.031 7.953 4.559 1 98.69 244 ILE B N 1
ATOM 4038 C CA . ILE B 1 244 ? 19.109 7.539 5.449 1 98.69 244 ILE B CA 1
ATOM 4039 C C . ILE B 1 244 ? 20.438 7.523 4.688 1 98.69 244 ILE B C 1
ATOM 4041 O O . ILE B 1 244 ? 20.531 6.914 3.619 1 98.69 244 ILE B O 1
ATOM 4045 N N . THR B 1 245 ? 21.406 8.227 5.195 1 98 245 THR B N 1
ATOM 4046 C CA . THR B 1 245 ? 22.734 8.266 4.605 1 98 245 THR B CA 1
ATOM 4047 C C . THR B 1 245 ? 23.734 7.488 5.469 1 98 245 THR B C 1
ATOM 4049 O O . THR B 1 245 ? 23.344 6.867 6.461 1 98 245 THR B O 1
ATOM 4052 N N . ASN B 1 246 ? 24.984 7.527 5.074 1 97.12 246 ASN B N 1
ATOM 4053 C CA . ASN B 1 246 ? 26.016 6.809 5.816 1 97.12 246 ASN B CA 1
ATOM 4054 C C . ASN B 1 246 ? 26.344 7.492 7.145 1 97.12 246 ASN B C 1
ATOM 4056 O O . ASN B 1 246 ? 26.953 6.887 8.031 1 97.12 246 ASN B O 1
ATOM 4060 N N . TYR B 1 247 ? 25.906 8.695 7.324 1 94.88 247 TYR B N 1
ATOM 4061 C CA . TYR B 1 247 ? 26.328 9.438 8.5 1 94.88 247 TYR B CA 1
ATOM 4062 C C . TYR B 1 247 ? 25.125 10.07 9.211 1 94.88 247 TYR B C 1
ATOM 4064 O O . TYR B 1 247 ? 25.297 10.789 10.195 1 94.88 247 TYR B O 1
ATOM 4072 N N . GLY B 1 248 ? 24.016 9.836 8.758 1 96.81 248 GLY B N 1
ATOM 4073 C CA . GLY B 1 248 ? 22.797 10.43 9.273 1 96.81 248 GLY B CA 1
ATOM 4074 C C . GLY B 1 248 ? 21.625 10.328 8.305 1 96.81 248 GLY B C 1
ATOM 4075 O O . GLY B 1 248 ? 21.312 9.234 7.828 1 96.81 248 GLY B O 1
ATOM 4076 N N . CYS B 1 249 ? 21.031 11.547 8.094 1 97.31 249 CYS B N 1
ATOM 4077 C CA . CYS B 1 249 ? 19.938 11.531 7.133 1 97.31 249 CYS B CA 1
ATOM 4078 C C . CYS B 1 249 ? 19.891 12.828 6.336 1 97.31 249 CYS B C 1
ATOM 4080 O O . CYS B 1 249 ? 20.531 13.812 6.707 1 97.31 249 CYS B O 1
ATOM 4082 N N . GLU B 1 250 ? 19.312 12.766 5.246 1 97.44 250 GLU B N 1
ATOM 4083 C CA . GLU B 1 250 ? 18.969 13.906 4.406 1 97.44 250 GLU B CA 1
ATOM 4084 C C . GLU B 1 250 ? 17.469 14.148 4.398 1 97.44 250 GLU B C 1
ATOM 4086 O O . GLU B 1 250 ? 16.688 13.234 4.148 1 97.44 250 GLU B O 1
ATOM 4091 N N . VAL B 1 251 ? 17.094 15.344 4.785 1 98.25 251 VAL B N 1
ATOM 4092 C CA . VAL B 1 251 ? 15.695 15.734 4.602 1 98.25 251 VAL B CA 1
ATOM 4093 C C . VAL B 1 251 ? 15.461 16.141 3.15 1 98.25 251 VAL B C 1
ATOM 4095 O O . VAL B 1 251 ? 15.836 17.234 2.73 1 98.25 251 VAL B O 1
ATOM 4098 N N . MET B 1 252 ? 14.703 15.359 2.439 1 98.25 252 MET B N 1
ATOM 4099 C CA . MET B 1 252 ? 14.602 15.531 0.993 1 98.25 252 MET B CA 1
ATOM 4100 C C . MET B 1 252 ? 13.562 16.594 0.641 1 98.25 252 MET B C 1
ATOM 4102 O O . MET B 1 252 ? 13.539 17.094 -0.484 1 98.25 252 MET B O 1
ATOM 4106 N N . THR B 1 253 ? 12.727 16.906 1.567 1 98.25 253 THR B N 1
ATOM 4107 C CA . THR B 1 253 ? 11.672 17.891 1.328 1 98.25 253 THR B CA 1
ATOM 4108 C C . THR B 1 253 ? 11.914 19.156 2.131 1 98.25 253 THR B C 1
ATOM 4110 O O . THR B 1 253 ? 10.969 19.859 2.516 1 98.25 253 THR B O 1
ATOM 4113 N N . LEU B 1 254 ? 13.094 19.391 2.426 1 95.06 254 LEU B N 1
ATOM 4114 C CA . LEU B 1 254 ? 13.453 20.578 3.193 1 95.06 254 LEU B CA 1
ATOM 4115 C C . LEU B 1 254 ? 12.938 21.844 2.512 1 95.06 254 LEU B C 1
ATOM 4117 O O . LEU B 1 254 ? 13.047 21.984 1.292 1 95.06 254 LEU B O 1
ATOM 4121 N N . ARG B 1 255 ? 12.43 22.688 3.35 1 91.88 255 ARG B N 1
ATOM 4122 C CA . ARG B 1 255 ? 11.891 23.938 2.844 1 91.88 255 ARG B CA 1
ATOM 4123 C C . ARG B 1 255 ? 12.805 25.109 3.193 1 91.88 255 ARG B C 1
ATOM 4125 O O . ARG B 1 255 ? 13.578 25.031 4.152 1 91.88 255 ARG B O 1
ATOM 4132 N N . GLU B 1 256 ? 12.672 26.156 2.422 1 84.19 256 GLU B N 1
ATOM 4133 C CA . GLU B 1 256 ? 13.57 27.297 2.549 1 84.19 256 GLU B CA 1
ATOM 4134 C C . GLU B 1 256 ? 13.531 27.875 3.959 1 84.19 256 GLU B C 1
ATOM 4136 O O . GLU B 1 256 ? 14.562 28.266 4.508 1 84.19 256 GLU B O 1
ATOM 4141 N N . GLU B 1 257 ? 12.406 27.844 4.527 1 85.06 257 GLU B N 1
ATOM 4142 C CA . GLU B 1 257 ? 12.25 28.453 5.848 1 85.06 257 GLU B CA 1
ATOM 4143 C C . GLU B 1 257 ? 12.961 27.625 6.918 1 85.06 257 GLU B C 1
ATOM 4145 O O . GLU B 1 257 ? 13.195 28.109 8.023 1 85.06 257 GLU B O 1
ATOM 4150 N N . GLU B 1 258 ? 13.266 26.391 6.539 1 86.62 258 GLU B N 1
ATOM 4151 C CA . GLU B 1 258 ? 13.906 25.5 7.508 1 86.62 258 GLU B CA 1
ATOM 4152 C C . GLU B 1 258 ? 15.43 25.547 7.371 1 86.62 258 GLU B C 1
ATOM 4154 O O . GLU B 1 258 ? 16.141 25 8.203 1 86.62 258 GLU B O 1
ATOM 4159 N N . LEU B 1 259 ? 15.852 26 6.27 1 72.44 259 LEU B N 1
ATOM 4160 C CA . LEU B 1 259 ? 17.297 26.125 6.051 1 72.44 259 LEU B CA 1
ATOM 4161 C C . LEU B 1 259 ? 17.922 27.062 7.07 1 72.44 259 LEU B C 1
ATOM 4163 O O . LEU B 1 259 ? 19.078 26.891 7.469 1 72.44 259 LEU B O 1
ATOM 4167 N N . LEU B 1 260 ? 17.141 27.906 7.496 1 54.81 260 LEU B N 1
ATOM 4168 C CA . LEU B 1 260 ? 17.641 28.891 8.445 1 54.81 260 LEU B CA 1
ATOM 4169 C C . LEU B 1 260 ? 17.734 28.297 9.852 1 54.81 260 LEU B C 1
ATOM 4171 O O . LEU B 1 260 ? 18.469 28.797 10.695 1 54.81 260 LEU B O 1
ATOM 4175 N N . LEU B 1 261 ? 17.031 27.297 10.07 1 49.41 261 LEU B N 1
ATOM 4176 C CA . LEU B 1 261 ? 17.078 26.672 11.391 1 49.41 261 LEU B CA 1
ATOM 4177 C C . LEU B 1 261 ? 18.359 25.859 11.562 1 49.41 261 LEU B C 1
ATOM 4179 O O . LEU B 1 261 ? 18.672 25.422 12.672 1 49.41 261 LEU B O 1
ATOM 4183 N N . LYS B 1 262 ? 18.938 25.391 10.539 1 49.25 262 LYS B N 1
ATOM 4184 C CA . LYS B 1 262 ? 20.172 24.625 10.617 1 49.25 262 LYS B CA 1
ATOM 4185 C C . LYS B 1 262 ? 21.328 25.5 11.094 1 49.25 262 LYS B C 1
ATOM 4187 O O . LYS B 1 262 ? 22.438 25.016 11.328 1 49.25 262 LYS B O 1
ATOM 4192 N N . GLN B 1 263 ? 21.141 26.703 11.102 1 31.98 263 GLN B N 1
ATOM 4193 C CA . GLN B 1 263 ? 22.25 27.531 11.578 1 31.98 263 GLN B CA 1
ATOM 4194 C C . GLN B 1 263 ? 22.234 27.656 13.102 1 31.98 263 GLN B C 1
ATOM 4196 O O . GLN B 1 263 ? 21.156 27.812 13.703 1 31.98 263 GLN B O 1
#

Nearest PDB structures (foldseek):
  4a6v-assembly1_A  TM=9.929E-01  e=2.022E-42  Escherichia coli BL21(DE3)
  6j0a-assembly1_P  TM=9.809E-01  e=1.757E-40  Escherichia coli K-12
  5yoi-assembly1_A  TM=9.749E-01  e=6.693E-35  Mycobacterium tuberculosis H37Ra
  5ypj-assembly1_A  TM=9.743E-01  e=1.085E-34  Mycobacterium tuberculosis H37Ra
  1o0x-assembly1_A  TM=9.742E-01  e=1.512E-31  Thermotoga maritima